Protein AF-A0A9D1ZTI3-F1 (afdb_monomer_lite)

Organism: NCBI:txid2838506

pLDDT: mean 91.65, std 8.9, range [33.62, 98.31]

Radius of gyration: 22.18 Å; chains: 1; bounding box: 63×39×63 Å

Structure (mmCIF, N/CA/C/O backbone):
data_AF-A0A9D1ZTI3-F1
#
_entry.id   AF-A0A9D1ZTI3-F1
#
loop_
_atom_site.group_PDB
_atom_site.id
_atom_site.type_symbol
_atom_site.label_atom_id
_atom_site.label_alt_id
_atom_site.label_comp_id
_atom_site.label_asym_id
_atom_site.label_entity_id
_atom_site.label_seq_id
_atom_site.pdbx_PDB_ins_code
_atom_site.Cartn_x
_atom_site.Cartn_y
_atom_site.Cartn_z
_atom_site.occupancy
_atom_site.B_iso_or_equiv
_atom_site.auth_seq_id
_atom_site.auth_comp_id
_atom_site.auth_asym_id
_atom_site.auth_atom_id
_atom_site.pdbx_PDB_model_num
ATOM 1 N N . MET A 1 1 ? -21.042 5.497 -4.419 1.00 61.88 1 MET A N 1
ATOM 2 C CA . MET A 1 1 ? -20.225 4.642 -5.304 1.00 61.88 1 MET A CA 1
ATOM 3 C C . MET A 1 1 ? -19.077 4.002 -4.529 1.00 61.88 1 MET A C 1
ATOM 5 O O . MET A 1 1 ? -19.114 2.793 -4.377 1.00 61.88 1 MET A O 1
ATOM 9 N N . CYS A 1 2 ? -18.185 4.760 -3.880 1.00 86.44 2 CYS A N 1
ATOM 10 C CA . CYS A 1 2 ? -17.084 4.164 -3.094 1.00 86.44 2 CYS A CA 1
ATOM 11 C C . CYS A 1 2 ? -17.505 3.200 -1.957 1.00 86.44 2 CYS A C 1
ATOM 13 O O . CYS A 1 2 ? -16.825 2.208 -1.720 1.00 86.44 2 CYS A O 1
ATOM 15 N N . PHE A 1 3 ? -18.629 3.437 -1.265 1.00 91.62 3 PHE A N 1
ATOM 16 C CA . PHE A 1 3 ? -19.087 2.537 -0.190 1.00 91.62 3 PHE A CA 1
ATOM 17 C C . PHE A 1 3 ? -19.503 1.153 -0.704 1.00 91.62 3 PHE A C 1
ATOM 19 O O . PHE A 1 3 ? -19.129 0.143 -0.119 1.00 91.62 3 PHE A O 1
ATOM 26 N N . SER A 1 4 ? -20.232 1.103 -1.824 1.00 92.38 4 SER A N 1
ATOM 27 C CA . SER A 1 4 ? -20.633 -0.160 -2.451 1.00 92.38 4 SER A CA 1
ATOM 28 C C . SER A 1 4 ? -19.440 -0.910 -3.041 1.00 92.38 4 SER A C 1
ATOM 30 O O . SER A 1 4 ? -19.414 -2.134 -2.994 1.00 92.38 4 SER A O 1
ATOM 32 N N . GLU A 1 5 ? -18.443 -0.188 -3.563 1.00 94.56 5 GLU A N 1
ATOM 33 C CA . GLU A 1 5 ? -17.183 -0.784 -4.026 1.00 94.56 5 GLU A CA 1
ATOM 34 C C . GLU A 1 5 ? -16.407 -1.407 -2.863 1.00 94.56 5 GLU A C 1
ATOM 36 O O . GLU A 1 5 ? -15.926 -2.532 -2.984 1.00 94.56 5 GLU A O 1
ATOM 41 N N . LEU A 1 6 ? -16.346 -0.726 -1.713 1.00 96.56 6 LEU A N 1
ATOM 42 C CA . LEU A 1 6 ? -15.721 -1.271 -0.510 1.00 96.56 6 LEU A CA 1
ATOM 43 C C . LEU A 1 6 ? -16.437 -2.535 -0.015 1.00 96.56 6 LEU A C 1
ATOM 45 O O . LEU A 1 6 ? -15.777 -3.540 0.236 1.00 96.56 6 LEU A O 1
ATOM 49 N N . ASP A 1 7 ? -17.768 -2.521 0.082 1.00 96.00 7 ASP A N 1
ATOM 50 C CA . ASP A 1 7 ? -18.544 -3.697 0.501 1.00 96.00 7 ASP A CA 1
ATOM 51 C C . ASP A 1 7 ? -18.367 -4.882 -0.468 1.00 96.00 7 ASP A C 1
ATOM 53 O O . ASP A 1 7 ? -18.228 -6.034 -0.038 1.00 96.00 7 ASP A O 1
ATOM 57 N N . ALA A 1 8 ? -18.315 -4.609 -1.776 1.00 95.19 8 ALA A N 1
ATOM 58 C CA . ALA A 1 8 ? -18.049 -5.618 -2.796 1.00 95.19 8 ALA A CA 1
ATOM 59 C C . ALA A 1 8 ? -16.633 -6.199 -2.667 1.00 95.19 8 ALA A C 1
ATOM 61 O O . ALA A 1 8 ? -16.475 -7.419 -2.697 1.00 95.19 8 ALA A O 1
ATOM 62 N N . ALA A 1 9 ? -15.616 -5.357 -2.460 1.00 94.94 9 ALA A N 1
ATOM 63 C CA . ALA A 1 9 ? -14.232 -5.793 -2.281 1.00 94.94 9 ALA A CA 1
ATOM 64 C C . ALA A 1 9 ? -14.039 -6.618 -0.998 1.00 94.94 9 ALA A C 1
ATOM 66 O O . ALA A 1 9 ? -13.378 -7.655 -1.027 1.00 94.94 9 ALA A O 1
ATOM 67 N N . ILE A 1 10 ? -14.660 -6.204 0.114 1.00 95.94 10 ILE A N 1
ATOM 68 C CA . ILE A 1 10 ? -14.678 -6.960 1.377 1.00 95.94 10 ILE A CA 1
ATOM 69 C C . ILE A 1 10 ? -15.283 -8.350 1.153 1.00 95.94 10 ILE A C 1
ATOM 71 O O . ILE A 1 10 ? -14.693 -9.354 1.560 1.00 95.94 10 ILE A O 1
ATOM 75 N N . SER A 1 11 ? -16.428 -8.409 0.468 1.00 95.19 11 SER A N 1
ATOM 76 C CA . SER A 1 11 ? -17.129 -9.663 0.179 1.00 95.19 11 SER A CA 1
ATOM 77 C C . SER A 1 11 ? -16.319 -10.571 -0.751 1.00 95.19 11 SER A C 1
ATOM 79 O O . SER A 1 11 ? -16.177 -11.760 -0.475 1.00 95.19 11 SER A O 1
ATOM 81 N N . ALA A 1 12 ? -15.736 -10.016 -1.819 1.00 93.44 12 ALA A N 1
ATOM 82 C CA . ALA A 1 12 ? -14.904 -10.750 -2.774 1.00 93.44 12 ALA A CA 1
ATOM 83 C C . ALA A 1 12 ? -13.627 -11.312 -2.130 1.00 93.44 12 ALA A C 1
ATOM 85 O O . ALA A 1 12 ? -13.192 -12.409 -2.472 1.00 93.44 12 ALA A O 1
ATOM 86 N N . ALA A 1 13 ? -13.057 -10.596 -1.157 1.00 91.94 13 ALA A N 1
ATOM 87 C CA . ALA A 1 13 ? -11.919 -11.055 -0.368 1.00 91.94 13 ALA A CA 1
ATOM 88 C C . ALA A 1 13 ? -12.303 -12.039 0.760 1.00 91.94 13 ALA A C 1
ATOM 90 O O . ALA A 1 13 ? -11.428 -12.473 1.513 1.00 91.94 13 ALA A O 1
ATOM 91 N N . GLY A 1 14 ? -13.591 -12.382 0.910 1.00 94.12 14 GLY A N 1
ATOM 92 C CA . GLY A 1 14 ? -14.084 -13.299 1.942 1.00 94.12 14 GLY A CA 1
ATOM 93 C C . GLY A 1 14 ? -13.921 -12.767 3.369 1.00 94.12 14 GLY A C 1
ATOM 94 O O . GLY A 1 14 ? -13.805 -13.549 4.314 1.00 94.12 14 GLY A O 1
ATOM 95 N N . LEU A 1 15 ? -13.861 -11.444 3.544 1.00 94.31 15 LEU A N 1
ATOM 96 C CA . LEU A 1 15 ? -13.635 -10.823 4.845 1.00 94.31 15 LEU A CA 1
ATOM 97 C C . LEU A 1 15 ? -14.971 -10.676 5.595 1.00 94.31 15 LEU A C 1
ATOM 99 O O . LEU A 1 15 ? -15.935 -10.166 5.029 1.00 94.31 15 LEU A O 1
ATOM 103 N N . PRO A 1 16 ? -15.051 -11.044 6.889 1.00 93.19 16 PRO A N 1
ATOM 104 C CA . PRO A 1 16 ? -16.278 -10.896 7.682 1.00 93.19 16 PRO A CA 1
ATOM 105 C C . PRO A 1 16 ? -16.559 -9.442 8.104 1.00 93.19 16 PRO A C 1
ATOM 107 O O . PRO A 1 16 ? -17.549 -9.175 8.788 1.00 93.19 16 PRO A O 1
ATOM 110 N N . THR A 1 17 ? -15.661 -8.522 7.746 1.00 97.06 17 THR A N 1
ATOM 111 C CA . THR A 1 17 ? -15.626 -7.136 8.203 1.00 97.06 17 THR A CA 1
ATOM 112 C C . THR A 1 17 ? -16.868 -6.365 7.782 1.00 97.06 17 THR A C 1
ATOM 114 O O . THR A 1 17 ? -17.240 -6.348 6.615 1.00 97.06 17 THR A O 1
ATOM 117 N N . ARG A 1 18 ? -17.486 -5.655 8.726 1.00 96.62 18 ARG A N 1
ATOM 118 C CA . ARG A 1 18 ? -18.613 -4.756 8.456 1.00 96.62 18 ARG A CA 1
ATOM 119 C C . ARG A 1 18 ? -18.206 -3.325 8.751 1.00 96.62 18 ARG A C 1
ATOM 121 O O . ARG A 1 18 ? -17.961 -2.975 9.906 1.00 96.62 18 ARG A O 1
ATOM 128 N N . VAL A 1 19 ? -18.170 -2.491 7.718 1.00 97.38 19 VAL A N 1
ATOM 129 C CA . VAL A 1 19 ? -17.877 -1.064 7.868 1.00 97.38 19 VAL A CA 1
ATOM 130 C C . VAL A 1 19 ? -19.171 -0.310 8.175 1.00 97.38 19 VAL A C 1
ATOM 132 O O . VAL A 1 19 ? -20.232 -0.578 7.603 1.00 97.38 19 VAL A O 1
ATOM 135 N N . ARG A 1 20 ? -19.112 0.601 9.145 1.00 96.81 20 ARG A N 1
ATOM 136 C CA . ARG A 1 20 ? -20.219 1.461 9.567 1.00 96.81 20 ARG A CA 1
ATOM 137 C C . ARG A 1 20 ? -19.730 2.899 9.620 1.00 96.81 20 ARG A C 1
ATOM 139 O O . ARG A 1 20 ? -18.870 3.234 10.426 1.00 96.81 20 ARG A O 1
ATOM 146 N N . PHE A 1 21 ? -20.290 3.740 8.757 1.00 95.75 21 PHE A N 1
ATOM 147 C CA . PHE A 1 21 ? -20.014 5.173 8.742 1.00 95.75 21 PHE A CA 1
ATOM 148 C C . PHE A 1 21 ? -20.966 5.885 9.703 1.00 95.75 21 PHE A C 1
ATOM 150 O O . PHE A 1 21 ? -22.048 6.323 9.317 1.00 95.75 21 PHE A O 1
ATOM 157 N N . CYS A 1 22 ? -20.584 5.943 10.974 1.00 95.44 22 CYS A N 1
ATOM 158 C CA . CYS A 1 22 ? -21.366 6.536 12.057 1.00 95.44 22 CYS A CA 1
ATOM 159 C C . CYS A 1 22 ? -20.440 7.135 13.123 1.00 95.44 22 CYS A C 1
ATOM 161 O O . CYS A 1 22 ? -19.220 7.023 13.014 1.00 95.44 22 CYS A O 1
ATOM 163 N N . ALA A 1 23 ? -21.020 7.766 14.147 1.00 94.94 23 ALA A N 1
ATOM 164 C CA . ALA A 1 23 ? -20.258 8.285 15.279 1.00 94.94 23 ALA A CA 1
ATOM 165 C C . ALA A 1 23 ? -19.457 7.165 15.962 1.00 94.94 23 ALA A C 1
ATOM 167 O O . ALA A 1 23 ? -19.944 6.037 16.097 1.00 94.94 23 ALA A O 1
ATOM 168 N N . ALA A 1 24 ? -18.244 7.480 16.413 1.00 93.06 24 ALA A N 1
ATOM 169 C CA . ALA A 1 24 ? -17.364 6.516 17.071 1.00 93.06 24 ALA A CA 1
ATOM 170 C C . ALA A 1 24 ? -18.025 5.854 18.298 1.00 93.06 24 ALA A C 1
ATOM 172 O O . ALA A 1 24 ? -17.872 4.653 18.524 1.00 93.06 24 ALA A O 1
ATOM 173 N N . GLU A 1 25 ? -18.825 6.610 19.053 1.00 91.00 25 GLU A N 1
ATOM 174 C CA . GLU A 1 25 ? -19.556 6.146 20.235 1.00 91.00 25 GLU A CA 1
ATOM 175 C C . GLU A 1 25 ? -20.588 5.040 19.922 1.00 91.00 25 GLU A C 1
ATOM 177 O O . GLU A 1 25 ? -20.958 4.266 20.807 1.00 91.00 25 GLU A O 1
ATOM 182 N N . SER A 1 26 ? -21.004 4.881 18.659 1.00 93.81 26 SER A N 1
ATOM 183 C CA . SER A 1 26 ? -21.866 3.771 18.226 1.00 93.81 26 SER A CA 1
ATOM 184 C C . SER A 1 26 ? -21.171 2.402 18.272 1.00 93.81 26 SER A C 1
ATOM 186 O O . SER A 1 26 ? -21.847 1.379 18.151 1.00 93.81 26 SER A O 1
ATOM 188 N N . ALA A 1 27 ? -19.851 2.346 18.495 1.00 93.38 27 ALA A N 1
ATOM 189 C CA . ALA A 1 27 ? -19.111 1.095 18.665 1.00 93.38 27 ALA A CA 1
ATOM 190 C C . ALA A 1 27 ? -19.710 0.198 19.761 1.00 93.38 27 ALA A C 1
ATOM 192 O O . ALA A 1 27 ? -19.790 -1.016 19.579 1.00 93.38 27 ALA A O 1
ATOM 193 N N . ALA A 1 28 ? -20.197 0.781 20.862 1.00 91.75 28 ALA A N 1
ATOM 194 C CA . ALA A 1 28 ? -20.831 0.023 21.937 1.00 91.75 28 ALA A CA 1
ATOM 195 C C . ALA A 1 28 ? -22.112 -0.690 21.476 1.00 91.75 28 ALA A C 1
ATOM 197 O O . ALA A 1 28 ? -22.276 -1.878 21.738 1.00 91.75 28 ALA A O 1
ATOM 198 N N . GLN A 1 29 ? -22.985 0.002 20.738 1.00 92.81 29 GLN A N 1
ATOM 199 C CA . GLN A 1 29 ? -24.230 -0.573 20.211 1.00 92.81 29 GLN A CA 1
ATOM 200 C C . GLN A 1 29 ? -23.951 -1.676 19.182 1.00 92.81 29 GLN A C 1
ATOM 202 O O . GLN A 1 29 ? -24.589 -2.728 19.199 1.00 92.81 29 GLN A O 1
ATOM 207 N N . ILE A 1 30 ? -22.960 -1.462 18.311 1.00 93.69 30 ILE A N 1
ATOM 208 C CA . ILE A 1 30 ? -22.528 -2.456 17.320 1.00 93.69 30 ILE A CA 1
ATOM 209 C C . ILE A 1 30 ? -21.994 -3.712 18.019 1.00 93.69 30 ILE A C 1
ATOM 211 O O . ILE A 1 30 ? -22.342 -4.827 17.630 1.00 93.69 30 ILE A O 1
ATOM 215 N N . LEU A 1 31 ? -21.196 -3.543 19.076 1.00 93.06 31 LEU A N 1
ATOM 216 C CA . LEU A 1 31 ? -20.680 -4.661 19.860 1.00 93.06 31 LEU A CA 1
ATOM 217 C C . LEU A 1 31 ? -21.767 -5.377 20.660 1.00 93.06 31 LEU A C 1
ATOM 219 O O . LEU A 1 31 ? -21.740 -6.600 20.703 1.00 93.06 31 LEU A O 1
ATOM 223 N N . GLN A 1 32 ? -22.743 -4.672 21.239 1.00 91.50 32 GLN A N 1
ATOM 224 C CA . GLN A 1 32 ? -23.869 -5.290 21.963 1.00 91.50 32 GLN A CA 1
ATOM 225 C C . GLN A 1 32 ? -24.669 -6.258 21.090 1.00 91.50 32 GLN A C 1
ATOM 227 O O . GLN A 1 32 ? -25.119 -7.293 21.574 1.00 91.50 32 GLN A O 1
ATOM 232 N N . ALA A 1 33 ? -24.793 -5.973 19.793 1.00 90.06 33 ALA A N 1
ATOM 233 C CA . ALA A 1 33 ? -25.459 -6.874 18.857 1.00 90.06 33 ALA A CA 1
ATOM 234 C C . ALA A 1 33 ? -24.679 -8.181 18.594 1.00 90.06 33 ALA A C 1
ATOM 236 O O . ALA A 1 33 ? -25.260 -9.146 18.102 1.00 90.06 33 ALA A O 1
ATOM 237 N N . ALA A 1 34 ? -23.376 -8.219 18.890 1.00 89.25 34 ALA A N 1
ATOM 238 C CA . ALA A 1 34 ? -22.489 -9.351 18.603 1.00 89.25 34 ALA A CA 1
ATOM 239 C C . ALA A 1 34 ? -21.966 -10.066 19.862 1.00 89.25 34 ALA A C 1
ATOM 241 O O . ALA A 1 34 ? -21.661 -11.260 19.823 1.00 89.25 34 ALA A O 1
ATOM 242 N N . VAL A 1 35 ? -21.855 -9.341 20.976 1.00 88.56 35 VAL A N 1
ATOM 243 C CA . VAL A 1 35 ? -21.264 -9.784 22.240 1.00 88.56 35 VAL A CA 1
ATOM 244 C C . VAL A 1 35 ? -22.345 -9.750 23.325 1.00 88.56 35 VAL A C 1
ATOM 246 O O . VAL A 1 35 ? -22.612 -8.686 23.880 1.00 88.56 35 VAL A O 1
ATOM 249 N N . PRO A 1 36 ? -22.966 -10.894 23.663 1.00 76.94 36 PRO A N 1
ATOM 250 C CA . PRO A 1 36 ? -24.060 -10.927 24.633 1.00 76.94 36 PRO A CA 1
ATOM 251 C C . PRO A 1 36 ? -23.599 -10.694 26.083 1.00 76.94 36 PRO A C 1
ATOM 253 O O . PRO A 1 36 ? -24.365 -10.181 26.892 1.00 76.94 36 PRO A O 1
ATOM 256 N N . TYR A 1 37 ? -22.364 -11.071 26.431 1.00 81.00 37 TYR A N 1
ATOM 257 C CA . TYR A 1 37 ? -21.757 -10.851 27.749 1.00 81.00 37 TYR A CA 1
ATOM 258 C C . TYR A 1 37 ? -20.223 -10.930 27.673 1.00 81.00 37 TYR A C 1
ATOM 260 O O . TYR A 1 37 ? -19.670 -11.545 26.761 1.00 81.00 37 TYR A O 1
ATOM 268 N N . GLY A 1 38 ? -19.533 -10.356 28.663 1.00 86.00 38 GLY A N 1
ATOM 269 C CA . GLY A 1 38 ? -18.076 -10.445 28.824 1.00 86.00 38 GLY A CA 1
ATOM 270 C C . GLY A 1 38 ? -17.381 -9.088 28.881 1.00 86.00 38 GLY A C 1
ATOM 271 O O . GLY A 1 38 ? -18.024 -8.046 28.750 1.00 86.00 38 GLY A O 1
ATOM 272 N N . LYS A 1 39 ? -16.060 -9.107 29.096 1.00 94.12 39 LYS A N 1
ATOM 273 C CA . LYS A 1 39 ? -15.258 -7.883 29.136 1.00 94.12 39 LYS A CA 1
ATOM 274 C C . LYS A 1 39 ? -14.844 -7.419 27.747 1.00 94.12 39 LYS A C 1
ATOM 276 O O . LYS A 1 39 ? -14.657 -8.230 26.838 1.00 94.12 39 LYS A O 1
ATOM 281 N N . VAL A 1 40 ? -14.640 -6.115 27.603 1.00 95.38 40 VAL A N 1
ATOM 282 C CA . VAL A 1 40 ? -14.023 -5.513 26.414 1.00 95.38 40 VAL A CA 1
ATOM 283 C C . VAL A 1 40 ? -12.665 -4.936 26.784 1.00 95.38 40 VAL A C 1
ATOM 285 O O . VAL A 1 40 ? -12.527 -4.291 27.821 1.00 95.38 40 VAL A O 1
ATOM 288 N N . VAL A 1 41 ? -11.663 -5.131 25.930 1.00 96.38 41 VAL A N 1
ATOM 289 C CA . VAL A 1 41 ? -10.428 -4.343 25.998 1.00 96.38 41 VAL A CA 1
ATOM 290 C C . VAL A 1 41 ? -10.516 -3.172 25.024 1.00 96.38 41 VAL A C 1
ATOM 292 O O . VAL A 1 41 ? -10.835 -3.358 23.854 1.00 96.38 41 VAL A O 1
ATOM 295 N N . LEU A 1 42 ? -10.248 -1.963 25.507 1.00 96.94 42 LEU A N 1
ATOM 296 C CA . LEU A 1 42 ? -10.112 -0.752 24.702 1.00 96.94 42 LEU A CA 1
ATOM 297 C C . LEU A 1 42 ? -8.622 -0.433 24.569 1.00 96.94 42 LEU A C 1
ATOM 299 O O . LEU A 1 42 ? -7.974 -0.109 25.561 1.00 96.94 42 LEU A O 1
ATOM 303 N N . ILE A 1 43 ? -8.090 -0.547 23.357 1.00 96.31 43 ILE A N 1
ATOM 304 C CA . ILE A 1 43 ? -6.670 -0.399 23.047 1.00 96.31 43 ILE A CA 1
ATOM 305 C C . ILE A 1 43 ? -6.474 0.890 22.253 1.00 96.31 43 ILE A C 1
ATOM 307 O O . ILE A 1 43 ? -7.014 1.037 21.157 1.00 96.31 43 ILE A O 1
ATOM 311 N N . SER A 1 44 ? -5.682 1.812 22.787 1.00 94.75 44 SER A N 1
ATOM 312 C CA . SER A 1 44 ? -5.284 3.057 22.122 1.00 94.75 44 SER A CA 1
ATOM 313 C C . SER A 1 44 ? -3.763 3.199 22.096 1.00 94.75 44 SER A C 1
ATOM 315 O O . SER A 1 44 ? -3.051 2.423 22.730 1.00 94.75 44 SER A O 1
ATOM 317 N N . GLU A 1 45 ? -3.252 4.204 21.392 1.00 90.75 45 GLU A N 1
ATOM 318 C CA . GLU A 1 45 ? -1.825 4.554 21.380 1.00 90.75 45 GLU A CA 1
ATOM 319 C C . GLU A 1 45 ? -1.545 5.854 22.149 1.00 90.75 45 GLU A C 1
ATOM 321 O O . GLU A 1 45 ? -2.427 6.709 22.287 1.00 90.75 45 GLU A O 1
ATOM 326 N N . GLU A 1 46 ? -0.324 6.016 22.658 1.00 84.44 46 GLU A N 1
ATOM 327 C CA . GLU A 1 46 ? 0.133 7.286 23.230 1.00 84.44 46 GLU A CA 1
ATOM 328 C C . GLU A 1 46 ? -0.087 8.451 22.253 1.00 84.44 46 GLU A C 1
ATOM 330 O O . GLU A 1 46 ? 0.265 8.377 21.076 1.00 84.44 46 GLU A O 1
ATOM 335 N N . GLY A 1 47 ? -0.666 9.547 22.749 1.00 80.56 47 GLY A N 1
ATOM 336 C CA . GLY A 1 47 ? -1.012 10.710 21.926 1.00 80.56 47 GLY A CA 1
ATOM 337 C C . GLY A 1 47 ? -2.348 10.602 21.178 1.00 80.56 47 GLY A C 1
ATOM 338 O O . GLY A 1 47 ? -2.703 11.537 20.464 1.00 80.56 47 GLY A O 1
ATOM 339 N N . SER A 1 48 ? -3.110 9.514 21.359 1.00 81.12 48 SER A N 1
ATOM 340 C CA . SER A 1 48 ? -4.500 9.424 20.878 1.00 81.12 48 SER A CA 1
ATOM 341 C C . SER A 1 48 ? -5.400 10.498 21.505 1.00 81.12 48 SER A C 1
ATOM 343 O O . SER A 1 48 ? -5.129 10.982 22.606 1.00 81.12 48 SER A O 1
ATOM 345 N N . ASP A 1 49 ? -6.521 10.815 20.843 1.00 83.94 49 ASP A N 1
ATOM 346 C CA . ASP A 1 49 ? -7.566 11.715 21.359 1.00 83.94 49 ASP A CA 1
ATOM 347 C C . ASP A 1 49 ? -8.135 11.178 22.689 1.00 83.94 49 ASP A C 1
ATOM 349 O O . ASP A 1 49 ? -9.044 10.343 22.720 1.00 83.94 49 ASP A O 1
ATOM 353 N N . PHE A 1 50 ? -7.584 11.661 23.807 1.00 86.25 50 PHE A N 1
ATOM 354 C CA . PHE A 1 50 ? -7.961 11.239 25.157 1.00 86.25 50 PHE A CA 1
ATOM 355 C C . PHE A 1 50 ? -9.450 11.463 25.442 1.00 86.25 50 PHE A C 1
ATOM 357 O O . PHE A 1 50 ? -10.080 10.660 26.137 1.00 86.25 50 PHE A O 1
ATOM 364 N N . ALA A 1 51 ? -10.038 12.527 24.885 1.00 90.25 51 ALA A N 1
ATOM 365 C CA . ALA A 1 51 ? -11.451 12.823 25.068 1.00 90.25 51 ALA A CA 1
ATOM 366 C C . ALA A 1 51 ? -12.325 11.784 24.353 1.00 90.25 51 ALA A C 1
ATOM 368 O O . ALA A 1 51 ? -13.322 11.331 24.916 1.00 90.25 51 ALA A O 1
ATOM 369 N N . LEU A 1 52 ? -11.944 11.368 23.142 1.00 91.19 52 LEU A N 1
ATOM 370 C CA . LEU A 1 52 ? -12.615 10.276 22.437 1.00 91.19 52 LEU A CA 1
ATOM 371 C C . LEU A 1 52 ? -12.460 8.941 23.169 1.00 91.19 52 LEU A C 1
ATOM 373 O O . LEU A 1 52 ? -13.459 8.264 23.393 1.00 91.19 52 LEU A O 1
ATOM 377 N N . VAL A 1 53 ? -11.243 8.571 23.573 1.00 93.19 53 VAL A N 1
ATOM 378 C CA . VAL A 1 53 ? -10.995 7.310 24.295 1.00 93.19 53 VAL A CA 1
ATOM 379 C C . VAL A 1 53 ? -11.807 7.260 25.594 1.00 93.19 53 VAL A C 1
ATOM 381 O O . VAL A 1 53 ? -12.400 6.230 25.910 1.00 93.19 53 VAL A O 1
ATOM 384 N N . SER A 1 54 ? -11.916 8.383 26.308 1.00 93.06 54 SER A N 1
ATOM 385 C CA . SER A 1 54 ? -12.740 8.493 27.518 1.00 93.06 54 SER A CA 1
ATOM 386 C C . SER A 1 54 ? -14.235 8.317 27.228 1.00 93.06 54 SER A C 1
ATOM 388 O O . SER A 1 54 ? -14.904 7.562 27.932 1.00 93.06 54 SER A O 1
ATOM 390 N N . ARG A 1 55 ? -14.761 8.946 26.166 1.00 94.31 55 ARG A N 1
ATOM 391 C CA . ARG A 1 55 ? -16.162 8.759 25.740 1.00 94.31 55 ARG A CA 1
ATOM 392 C C . ARG A 1 55 ? -16.447 7.322 25.308 1.00 94.31 55 ARG A C 1
ATOM 394 O O . ARG A 1 55 ? -17.466 6.761 25.701 1.00 94.31 55 ARG A O 1
ATOM 401 N N . LEU A 1 56 ? -15.534 6.705 24.558 1.00 94.94 56 LEU A N 1
ATOM 402 C CA . LEU A 1 56 ? -15.636 5.300 24.164 1.00 94.94 56 LEU A CA 1
ATOM 403 C C . LEU A 1 56 ? -15.650 4.386 25.389 1.00 94.94 56 LEU A C 1
ATOM 405 O O . LEU A 1 56 ? -16.504 3.508 25.483 1.00 94.94 56 LEU A O 1
ATOM 409 N N . ARG A 1 57 ? -14.764 4.621 26.361 1.00 95.12 57 ARG A N 1
ATOM 410 C CA . ARG A 1 57 ? -14.745 3.866 27.617 1.00 95.12 57 ARG A CA 1
ATOM 411 C C . ARG A 1 57 ? -16.079 3.960 28.358 1.00 95.12 57 ARG A C 1
ATOM 413 O O . ARG A 1 57 ? -16.586 2.929 28.786 1.00 95.12 57 ARG A O 1
ATOM 420 N N . GLU A 1 58 ? -16.659 5.154 28.473 1.00 94.94 58 GLU A N 1
ATOM 421 C CA . GLU A 1 58 ? -17.973 5.333 29.105 1.00 94.94 58 GLU A CA 1
ATOM 422 C C . GLU A 1 58 ? -19.081 4.618 28.317 1.00 94.94 58 GLU A C 1
ATOM 424 O O . GLU A 1 58 ? -19.890 3.900 28.900 1.00 94.94 58 GLU A O 1
ATOM 429 N N . SER A 1 59 ? -19.078 4.720 26.983 1.00 93.88 59 SER A N 1
ATOM 430 C CA . SER A 1 59 ? -20.055 4.015 26.136 1.00 93.88 59 SER A CA 1
ATOM 431 C C . SER A 1 59 ? -19.981 2.489 26.287 1.00 93.88 59 SER A C 1
ATOM 433 O O . SER A 1 59 ? -20.986 1.794 26.157 1.00 93.88 59 SER A O 1
ATOM 435 N N . LEU A 1 60 ? -18.797 1.963 26.612 1.00 94.19 60 LEU A N 1
ATOM 436 C CA . LEU A 1 60 ? -18.527 0.539 26.791 1.00 94.19 60 LEU A CA 1
ATOM 437 C C . LEU A 1 60 ? -18.696 0.066 28.241 1.00 94.19 60 LEU A C 1
ATOM 439 O O . LEU A 1 60 ? -18.398 -1.094 28.517 1.00 94.19 60 LEU A O 1
ATOM 443 N N . ARG A 1 61 ? -19.163 0.910 29.175 1.00 93.88 61 ARG A N 1
ATOM 444 C CA . ARG A 1 61 ? -19.200 0.606 30.622 1.00 93.88 61 ARG A CA 1
ATOM 445 C C . ARG A 1 61 ? -19.900 -0.707 30.981 1.00 93.88 61 ARG A C 1
ATOM 447 O O . ARG A 1 61 ? -19.444 -1.405 31.884 1.00 93.88 61 ARG A O 1
ATOM 454 N N . GLU A 1 62 ? -20.952 -1.072 30.246 1.00 91.44 62 GLU A N 1
ATOM 455 C CA . GLU A 1 62 ? -21.714 -2.313 30.455 1.00 91.44 62 GLU A CA 1
ATOM 456 C C . GLU A 1 62 ? -20.840 -3.562 30.232 1.00 91.44 62 GLU A C 1
ATOM 458 O O . GLU A 1 62 ? -21.042 -4.598 30.860 1.00 91.44 62 GLU A O 1
ATOM 463 N N . PHE A 1 63 ? -19.790 -3.435 29.413 1.00 93.00 63 PHE A N 1
ATOM 464 C CA . PHE A 1 63 ? -18.772 -4.458 29.181 1.00 93.00 63 PHE A CA 1
ATOM 465 C C . PHE A 1 63 ? -17.582 -4.377 30.145 1.00 93.00 63 PHE A C 1
ATOM 467 O O . PHE A 1 63 ? -16.577 -5.042 29.913 1.00 93.00 63 PHE A O 1
ATOM 474 N N . ARG A 1 64 ? -17.630 -3.553 31.202 1.00 93.00 64 ARG A N 1
ATOM 475 C CA . ARG A 1 64 ? -16.542 -3.393 32.194 1.00 93.00 64 ARG A CA 1
ATOM 476 C C . ARG A 1 64 ? -15.162 -3.238 31.522 1.00 93.00 64 ARG A C 1
ATOM 478 O O . ARG A 1 64 ? -14.304 -4.115 31.669 1.00 93.00 64 ARG A O 1
ATOM 485 N N . PRO A 1 65 ? -14.959 -2.163 30.741 1.00 93.75 65 PRO A N 1
ATOM 486 C CA . PRO A 1 65 ? -13.861 -2.087 29.797 1.00 93.75 65 PRO A CA 1
ATOM 487 C C . PRO A 1 65 ? -12.511 -1.981 30.507 1.00 93.75 65 PRO A C 1
ATOM 489 O O . PRO A 1 65 ? -12.340 -1.186 31.435 1.00 93.75 65 PRO A O 1
ATOM 492 N N . VAL A 1 66 ? -11.535 -2.746 30.023 1.00 94.38 66 VAL A N 1
ATOM 493 C CA . VAL A 1 66 ? -10.126 -2.630 30.413 1.00 94.38 66 VAL A CA 1
ATOM 494 C C . VAL A 1 66 ? -9.426 -1.748 29.389 1.00 94.38 66 VAL A C 1
ATOM 496 O O . VAL A 1 66 ? -9.434 -2.059 28.202 1.00 94.38 66 VAL A O 1
ATOM 499 N N . SER A 1 67 ? -8.839 -0.635 29.822 1.00 93.88 67 SER A N 1
ATOM 500 C CA . SER A 1 67 ? -8.130 0.279 28.922 1.00 93.88 67 SER A CA 1
ATOM 501 C C . SER A 1 67 ? -6.640 -0.041 28.890 1.00 93.88 67 SER A C 1
ATOM 503 O O . SER A 1 67 ? -6.012 -0.149 29.940 1.00 93.88 67 SER A O 1
ATOM 505 N N . VAL A 1 68 ? -6.081 -0.150 27.688 1.00 94.75 68 VAL A N 1
ATOM 506 C CA . VAL A 1 68 ? -4.648 -0.320 27.442 1.00 94.75 68 VAL A CA 1
ATOM 507 C C . VAL A 1 68 ? -4.180 0.808 26.535 1.00 94.75 68 VAL A C 1
ATOM 509 O O . VAL A 1 68 ? -4.767 1.045 25.480 1.00 9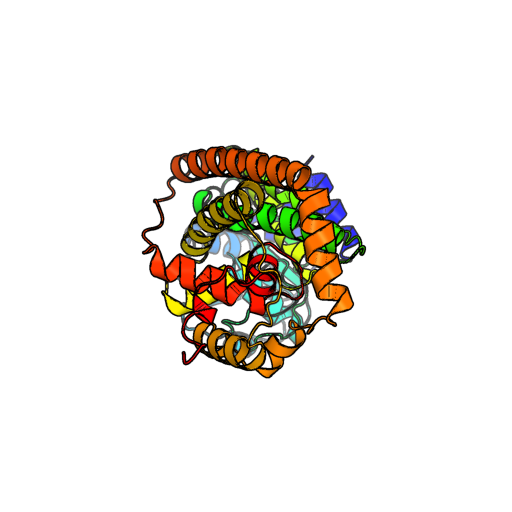4.75 68 VAL A O 1
ATOM 512 N N . VAL A 1 69 ? -3.113 1.491 26.940 1.00 93.44 69 VAL A N 1
ATOM 513 C CA . VAL A 1 69 ? -2.443 2.508 26.127 1.00 93.44 69 VAL A CA 1
ATOM 514 C C . VAL A 1 69 ? -1.093 1.944 25.717 1.00 93.44 69 VAL A C 1
ATOM 516 O O . VAL A 1 69 ? -0.291 1.603 26.578 1.00 93.44 69 VAL A O 1
ATOM 519 N N . LEU A 1 70 ? -0.872 1.809 24.413 1.00 91.00 70 LEU A N 1
ATOM 520 C CA . LEU A 1 70 ? 0.378 1.320 23.846 1.00 91.00 70 LEU A CA 1
ATOM 521 C C . LEU A 1 70 ? 1.338 2.487 23.618 1.00 91.00 70 LEU A C 1
ATOM 523 O O . LEU A 1 70 ? 1.028 3.412 22.859 1.00 91.00 70 LEU A O 1
ATOM 527 N N . GLY A 1 71 ? 2.519 2.409 24.219 1.00 86.12 71 GLY A N 1
ATOM 528 C CA . GLY A 1 71 ? 3.649 3.259 23.885 1.00 86.12 71 GLY A CA 1
ATOM 529 C C . GLY A 1 71 ? 4.224 2.945 22.507 1.00 86.12 71 GLY A C 1
ATOM 530 O O . GLY A 1 71 ? 4.000 1.876 21.924 1.00 86.12 71 GLY A O 1
ATOM 531 N N . LYS A 1 72 ? 5.011 3.882 21.964 1.00 79.12 72 LYS A N 1
ATOM 532 C CA . LYS A 1 72 ? 5.633 3.722 20.633 1.00 79.12 72 LYS A CA 1
ATOM 533 C C . LYS A 1 72 ? 6.531 2.483 20.537 1.00 79.12 72 LYS A C 1
ATOM 535 O O . LYS A 1 72 ? 6.579 1.850 19.485 1.00 79.12 72 LYS A O 1
ATOM 540 N N . ALA A 1 73 ? 7.224 2.149 21.626 1.00 81.06 73 ALA A N 1
ATOM 541 C CA . ALA A 1 73 ? 8.141 1.012 21.707 1.00 81.06 73 ALA A CA 1
ATOM 542 C C . ALA A 1 73 ? 7.473 -0.287 22.198 1.00 81.06 73 ALA A C 1
ATOM 544 O O . ALA A 1 73 ? 8.111 -1.339 22.187 1.00 81.06 73 ALA A O 1
ATOM 545 N N . ASP A 1 74 ? 6.203 -0.240 22.612 1.00 83.00 74 ASP A N 1
ATOM 546 C CA . ASP A 1 74 ? 5.557 -1.382 23.255 1.00 83.00 74 ASP A CA 1
ATOM 547 C C . ASP A 1 74 ? 5.223 -2.482 22.251 1.00 83.00 74 ASP A C 1
ATOM 549 O O . ASP A 1 74 ? 4.527 -2.257 21.259 1.00 83.00 74 ASP A O 1
ATOM 553 N N . GLY A 1 75 ? 5.661 -3.706 22.539 1.00 82.06 75 GLY A N 1
ATOM 554 C CA . GLY A 1 75 ? 5.168 -4.898 21.856 1.00 82.06 75 GLY A CA 1
ATOM 555 C C . GLY A 1 75 ? 3.748 -5.271 22.300 1.00 82.06 75 GLY A C 1
ATOM 556 O O . GLY A 1 75 ? 3.264 -4.854 23.347 1.00 82.06 75 GLY A O 1
ATOM 557 N N . PHE A 1 76 ? 3.075 -6.129 21.534 1.00 87.31 76 PHE A N 1
ATOM 558 C CA . PHE A 1 76 ? 1.704 -6.560 21.836 1.00 87.31 76 PHE A CA 1
ATOM 559 C C . PHE A 1 76 ? 1.653 -7.760 22.787 1.00 87.31 76 PHE A C 1
ATOM 561 O O . PHE A 1 76 ? 0.576 -8.132 23.243 1.00 87.31 76 PHE A O 1
ATOM 568 N N . ALA A 1 77 ? 2.804 -8.346 23.136 1.00 81.94 77 ALA A N 1
ATOM 569 C CA . ALA A 1 77 ? 2.883 -9.477 24.060 1.00 81.94 77 ALA A CA 1
ATOM 570 C C . ALA A 1 77 ? 2.270 -9.161 25.439 1.00 81.94 77 ALA A C 1
ATOM 572 O O . ALA A 1 77 ? 1.655 -10.026 26.059 1.00 81.94 77 ALA A O 1
ATOM 573 N N . GLY A 1 78 ? 2.359 -7.905 25.890 1.00 83.19 78 GLY A N 1
ATOM 574 C CA . GLY A 1 78 ? 1.744 -7.457 27.143 1.00 83.19 78 GLY A CA 1
ATOM 575 C C . GLY A 1 78 ? 0.220 -7.621 27.176 1.00 83.19 78 GLY A C 1
ATOM 576 O O . GLY A 1 78 ? -0.350 -7.811 28.250 1.00 83.19 78 GLY A O 1
ATOM 577 N N . LEU A 1 79 ? -0.447 -7.651 26.014 1.00 86.56 79 LEU A N 1
ATOM 578 C CA . LEU A 1 79 ? -1.894 -7.871 25.923 1.00 86.56 79 LEU A CA 1
ATOM 579 C C . LEU A 1 79 ? -2.299 -9.272 26.408 1.00 86.56 79 LEU A C 1
ATOM 581 O O . LEU A 1 79 ? -3.445 -9.472 26.801 1.00 86.56 79 LEU A O 1
ATOM 585 N N . PHE A 1 80 ? -1.373 -10.236 26.459 1.00 82.75 80 PHE A N 1
ATOM 586 C CA . PHE A 1 80 ? -1.643 -11.573 27.002 1.00 82.75 80 PHE A CA 1
ATOM 587 C C . PHE A 1 80 ? -1.604 -11.642 28.528 1.00 82.75 80 PHE A C 1
ATOM 589 O O . PHE A 1 80 ? -1.900 -12.694 29.085 1.00 82.75 80 PHE A O 1
ATOM 596 N N . SER A 1 81 ? -1.285 -10.546 29.216 1.00 86.81 81 SER A N 1
ATOM 597 C CA . SER A 1 81 ? -1.470 -10.463 30.671 1.00 86.81 81 SER A CA 1
ATOM 598 C C . SER A 1 81 ? -2.916 -10.138 31.066 1.00 86.81 81 SER A C 1
ATOM 600 O O . SER A 1 81 ? -3.274 -10.217 32.239 1.00 86.81 81 SER A O 1
ATOM 602 N N . LEU A 1 82 ? -3.760 -9.770 30.094 1.00 89.06 82 LEU A N 1
ATOM 603 C CA . LEU A 1 82 ? -5.151 -9.416 30.342 1.00 89.06 82 LEU A CA 1
ATOM 604 C C . LEU A 1 82 ? -5.992 -10.641 30.732 1.00 89.06 82 LEU A C 1
ATOM 606 O O . LEU A 1 82 ? -5.668 -11.778 30.383 1.00 89.06 82 LEU A O 1
ATOM 610 N N . ALA A 1 83 ? -7.107 -10.394 31.423 1.00 82.56 83 ALA A N 1
ATOM 611 C CA . ALA A 1 83 ? -8.010 -11.435 31.913 1.00 82.56 83 ALA A CA 1
ATOM 612 C C . ALA A 1 83 ? -8.625 -12.291 30.785 1.00 82.56 83 ALA A C 1
ATOM 614 O O . ALA A 1 83 ? -8.840 -11.818 29.667 1.00 82.56 83 ALA A O 1
ATOM 615 N N . ASP A 1 84 ? -8.946 -13.548 31.100 1.00 82.94 84 ASP A N 1
ATOM 616 C CA . ASP A 1 84 ? -9.460 -14.530 30.131 1.00 82.94 84 ASP A CA 1
ATOM 617 C C . ASP A 1 84 ? -10.918 -14.284 29.704 1.00 82.94 84 ASP A C 1
ATOM 619 O O . ASP A 1 84 ? -11.380 -14.823 28.701 1.00 82.94 84 ASP A O 1
ATOM 623 N N . ASP A 1 85 ? -11.664 -13.452 30.436 1.00 89.25 85 ASP A N 1
ATOM 624 C CA . ASP A 1 85 ? -13.077 -13.156 30.172 1.00 89.25 85 ASP A CA 1
ATOM 625 C C . ASP A 1 85 ? -13.307 -12.013 29.166 1.00 89.25 85 ASP A C 1
ATOM 627 O O . ASP A 1 85 ? -14.441 -11.548 29.000 1.00 89.25 85 ASP A O 1
ATOM 631 N N . ILE A 1 86 ? -12.257 -11.571 28.466 1.00 93.31 86 ILE A N 1
ATOM 632 C CA . ILE A 1 86 ? -12.357 -10.583 27.386 1.00 93.31 86 ILE A CA 1
ATOM 633 C C . ILE A 1 86 ? -12.924 -11.247 26.128 1.00 93.31 86 ILE A C 1
ATOM 635 O O . ILE A 1 86 ? -12.357 -12.198 25.594 1.00 93.31 86 ILE A O 1
ATOM 639 N N . ARG A 1 87 ? -14.054 -10.729 25.637 1.00 93.44 87 ARG A N 1
ATOM 640 C CA . ARG A 1 87 ? -14.783 -11.258 24.468 1.00 93.44 87 ARG A CA 1
ATOM 641 C C . ARG A 1 87 ? -14.698 -10.368 23.234 1.00 93.44 87 ARG A C 1
ATOM 643 O O . ARG A 1 87 ? -15.017 -10.829 22.138 1.00 93.44 87 ARG A O 1
ATOM 650 N N . ALA A 1 88 ? -14.251 -9.125 23.394 1.00 95.69 88 ALA A N 1
ATOM 651 C CA . ALA A 1 88 ? -13.969 -8.249 22.270 1.00 95.69 88 ALA A CA 1
ATOM 652 C C . ALA A 1 88 ? -12.844 -7.248 22.556 1.00 95.69 88 ALA A C 1
ATOM 654 O O . ALA A 1 88 ? -12.589 -6.879 23.704 1.00 95.69 88 ALA A O 1
ATOM 655 N N . ALA A 1 89 ? -12.193 -6.803 21.486 1.00 96.50 89 ALA A N 1
ATOM 656 C CA . ALA A 1 89 ? -11.147 -5.794 21.496 1.00 96.50 89 ALA A CA 1
ATOM 657 C C . ALA A 1 89 ? -11.529 -4.620 20.586 1.00 96.50 89 ALA A C 1
ATOM 659 O O . ALA A 1 89 ? -11.801 -4.804 19.398 1.00 96.50 89 ALA A O 1
ATOM 660 N N . VAL A 1 90 ? -11.530 -3.413 21.146 1.00 97.44 90 VAL A N 1
ATOM 661 C CA . VAL A 1 90 ? -11.750 -2.156 20.428 1.00 97.44 90 VAL A CA 1
ATOM 662 C C . VAL A 1 90 ? -10.409 -1.472 20.243 1.00 97.44 90 VAL A C 1
ATOM 664 O O . VAL A 1 90 ? -9.791 -1.058 21.218 1.00 97.44 90 VAL A O 1
ATOM 667 N N . GLY A 1 91 ? -9.953 -1.364 19.002 1.00 96.75 91 GLY A N 1
ATOM 668 C CA . GLY A 1 91 ? -8.706 -0.700 18.651 1.00 96.75 91 GLY A CA 1
ATOM 669 C C . GLY A 1 91 ? -8.953 0.707 18.125 1.00 96.75 91 GLY A C 1
ATOM 670 O O . GLY A 1 91 ? -9.641 0.864 17.119 1.00 96.75 91 GLY A O 1
ATOM 671 N N . VAL A 1 92 ? -8.386 1.718 18.777 1.00 95.88 92 VAL A N 1
ATOM 672 C CA . VAL A 1 92 ? -8.472 3.124 18.364 1.00 95.88 92 VAL A CA 1
ATOM 673 C C . VAL A 1 92 ? -7.193 3.520 17.625 1.00 95.88 92 VAL A C 1
ATOM 675 O O . VAL A 1 92 ? -6.091 3.337 18.143 1.00 95.88 92 VAL A O 1
ATOM 678 N N . GLY A 1 93 ? -7.339 4.061 16.414 1.00 93.44 93 GLY A N 1
ATOM 679 C CA . GLY A 1 93 ? -6.216 4.364 15.523 1.00 93.44 93 GLY A CA 1
ATOM 680 C C . GLY A 1 93 ? -5.615 3.116 14.861 1.00 93.44 93 GLY A C 1
ATOM 681 O O . GLY A 1 93 ? -6.035 1.988 15.122 1.00 93.44 93 GLY A O 1
ATOM 682 N N . ALA A 1 94 ? -4.624 3.312 13.988 1.00 90.88 94 ALA A N 1
ATOM 683 C CA . ALA A 1 94 ? -4.043 2.232 13.182 1.00 90.88 94 ALA A CA 1
ATOM 684 C C . ALA A 1 94 ? -3.336 1.171 14.045 1.00 90.88 94 ALA A C 1
ATOM 686 O O . ALA A 1 94 ? -3.596 -0.027 13.914 1.00 90.88 94 ALA A O 1
ATOM 687 N N . ARG A 1 95 ? -2.486 1.603 14.990 1.00 91.12 95 ARG A N 1
ATOM 688 C CA . ARG A 1 95 ? -1.778 0.688 15.901 1.00 91.12 95 ARG A CA 1
ATOM 689 C C . ARG A 1 95 ? -2.741 -0.025 16.847 1.00 91.12 95 ARG A C 1
ATOM 691 O O . ARG A 1 95 ? -2.595 -1.225 17.064 1.00 91.12 95 ARG A O 1
ATOM 698 N N . GLY A 1 96 ? -3.740 0.686 17.374 1.00 94.44 96 GLY A N 1
ATOM 699 C CA . GLY A 1 96 ? -4.776 0.099 18.221 1.00 94.44 96 GLY A CA 1
ATOM 700 C C . GLY A 1 96 ? -5.600 -0.952 17.477 1.00 94.44 96 GLY A C 1
ATOM 701 O O . GLY A 1 96 ? -5.831 -2.034 18.014 1.00 94.44 96 GLY A O 1
ATOM 702 N N . ALA A 1 97 ? -5.998 -0.680 16.229 1.00 95.12 97 ALA A N 1
ATOM 703 C CA . ALA A 1 97 ? -6.704 -1.637 15.377 1.00 95.12 97 ALA A CA 1
ATOM 704 C C . ALA A 1 97 ? -5.866 -2.898 15.117 1.00 95.12 97 ALA A C 1
ATOM 706 O O . ALA A 1 97 ? -6.357 -4.013 15.312 1.00 95.12 97 ALA A O 1
ATOM 707 N N . LEU A 1 98 ? -4.586 -2.730 14.772 1.00 94.19 98 LEU A N 1
ATOM 708 C CA . LEU A 1 98 ? -3.656 -3.842 14.579 1.00 94.19 98 LEU A CA 1
ATOM 709 C C . LEU A 1 98 ? -3.506 -4.685 15.857 1.00 94.19 98 LEU A C 1
ATOM 711 O O . LEU A 1 98 ? -3.583 -5.912 15.808 1.00 94.19 98 LEU A O 1
ATOM 715 N N . ALA A 1 99 ? -3.344 -4.033 17.009 1.00 93.94 99 ALA A N 1
ATOM 716 C CA . ALA A 1 99 ? -3.218 -4.685 18.309 1.00 93.94 99 ALA A CA 1
ATOM 717 C C . ALA A 1 99 ? -4.492 -5.443 18.715 1.00 93.94 99 ALA A C 1
ATOM 719 O O . ALA A 1 99 ? -4.415 -6.579 19.184 1.00 93.94 99 ALA A O 1
ATOM 720 N N . ALA A 1 100 ? -5.668 -4.852 18.486 1.00 95.56 100 ALA A N 1
ATOM 721 C CA . ALA A 1 100 ? -6.954 -5.494 18.739 1.00 95.56 100 ALA A CA 1
ATOM 722 C C . ALA A 1 100 ? -7.128 -6.752 17.883 1.00 95.56 100 ALA A C 1
ATOM 724 O O . ALA A 1 100 ? -7.531 -7.796 18.394 1.00 95.56 100 ALA A O 1
ATOM 725 N N . ARG A 1 101 ? -6.774 -6.676 16.596 1.00 95.06 101 ARG A N 1
ATOM 726 C CA . ARG A 1 101 ? -6.802 -7.821 15.679 1.00 95.06 101 ARG A CA 1
ATOM 727 C C . ARG A 1 101 ? -5.821 -8.911 16.089 1.00 95.06 101 ARG A C 1
ATOM 729 O O . ARG A 1 101 ? -6.190 -10.083 16.118 1.00 95.06 101 ARG A O 1
ATOM 736 N N . PHE A 1 102 ? -4.597 -8.542 16.454 1.00 93.06 102 PHE A N 1
ATOM 737 C CA . PHE A 1 102 ? -3.599 -9.483 16.958 1.00 93.06 102 PHE A CA 1
ATOM 738 C C . PHE A 1 102 ? -4.089 -10.207 18.221 1.00 93.06 102 PHE A C 1
ATOM 740 O O . PHE A 1 102 ? -4.044 -11.435 18.287 1.00 93.06 102 PHE A O 1
ATOM 747 N N . PHE A 1 103 ? -4.656 -9.468 19.178 1.00 93.31 103 PHE A N 1
ATOM 748 C CA . PHE A 1 103 ? -5.225 -10.034 20.401 1.00 93.31 103 PHE A CA 1
ATOM 749 C C . PHE A 1 103 ? -6.323 -11.068 20.108 1.00 93.31 103 PHE A C 1
ATOM 751 O O . PHE A 1 103 ? -6.253 -12.195 20.603 1.00 93.31 103 PHE A O 1
ATOM 758 N N . VAL A 1 104 ? -7.306 -10.729 19.263 1.00 93.75 104 VAL A N 1
ATOM 759 C CA . VAL A 1 104 ? -8.409 -11.657 18.942 1.00 93.75 104 VAL A CA 1
ATOM 760 C C . VAL A 1 104 ? -7.986 -12.807 18.035 1.00 93.75 104 VAL A C 1
ATOM 762 O O . VAL A 1 104 ? -8.659 -13.832 18.007 1.00 93.75 104 VAL A O 1
ATOM 765 N N . THR A 1 105 ? -6.881 -12.672 17.299 1.00 92.69 105 THR A N 1
ATOM 766 C CA . THR A 1 105 ? -6.330 -13.781 16.507 1.00 92.69 105 THR A CA 1
ATOM 767 C C . THR A 1 105 ? -5.903 -14.925 17.420 1.00 92.69 105 THR A C 1
ATOM 769 O O . THR A 1 105 ? -6.141 -16.087 17.110 1.00 92.69 105 THR A O 1
ATOM 772 N N . LEU A 1 106 ? -5.314 -14.592 18.568 1.00 88.81 106 LEU A N 1
ATOM 773 C CA . LEU A 1 106 ? -4.775 -15.568 19.509 1.00 88.81 106 LEU A CA 1
ATOM 774 C C . LEU A 1 106 ? -5.789 -16.013 20.566 1.00 88.81 106 LEU A C 1
ATOM 776 O O . LEU A 1 106 ? -5.760 -17.165 20.988 1.00 88.81 106 LEU A O 1
ATOM 780 N N . ARG A 1 107 ? -6.690 -15.122 20.997 1.00 89.38 107 ARG A N 1
ATOM 781 C CA . ARG A 1 107 ? -7.672 -15.414 22.058 1.00 89.38 107 ARG A CA 1
ATOM 782 C C . ARG A 1 107 ? -9.102 -15.649 21.572 1.00 89.38 107 ARG A C 1
ATOM 784 O O . ARG A 1 107 ? -9.956 -16.051 22.360 1.00 89.38 107 ARG A O 1
ATOM 791 N N . GLY A 1 108 ? -9.378 -15.413 20.293 1.00 89.25 108 GLY A N 1
ATOM 792 C CA . GLY A 1 108 ? -10.735 -15.395 19.756 1.00 89.25 108 GLY A CA 1
ATOM 793 C C . GLY A 1 108 ? -11.520 -14.141 20.159 1.00 89.25 108 GLY A C 1
ATOM 794 O O . GLY A 1 108 ? -10.974 -13.172 20.687 1.00 89.25 108 GLY A O 1
ATOM 795 N N . GLY A 1 109 ? -12.826 -14.156 19.888 1.00 92.19 109 GLY A N 1
ATOM 796 C CA . GLY A 1 109 ? -13.719 -13.019 20.131 1.00 92.19 109 GLY A CA 1
ATOM 797 C C . GLY A 1 109 ? -13.833 -12.062 18.942 1.00 92.19 109 GLY A C 1
ATOM 798 O O . GLY A 1 109 ? -13.502 -12.418 17.805 1.00 92.19 109 GLY A O 1
ATOM 799 N N . TYR A 1 110 ? -14.340 -10.857 19.212 1.00 95.69 110 TYR A N 1
ATOM 800 C CA . TYR A 1 110 ? -14.625 -9.844 18.192 1.00 95.69 110 TYR A CA 1
ATOM 801 C C . TYR A 1 110 ? -13.625 -8.688 18.212 1.00 95.69 110 TYR A C 1
ATOM 803 O O . TYR A 1 110 ? -13.249 -8.198 19.272 1.00 95.69 110 TYR A O 1
ATOM 811 N N . SER A 1 111 ? -13.228 -8.203 17.041 1.00 96.44 111 SER A N 1
ATOM 812 C CA . SER A 1 111 ? -12.412 -7.003 16.881 1.00 96.44 111 SER A CA 1
ATOM 813 C C . SER A 1 111 ? -13.224 -5.879 16.246 1.00 96.44 111 SER A C 1
ATOM 815 O O . SER A 1 111 ? -13.881 -6.067 15.223 1.00 96.44 111 SER A O 1
ATOM 817 N N . CYS A 1 112 ? -13.160 -4.700 16.856 1.00 97.75 112 CYS A N 1
ATOM 818 C CA . CYS A 1 112 ? -13.749 -3.474 16.342 1.00 97.75 112 CYS A CA 1
ATOM 819 C C . CYS A 1 112 ? -12.652 -2.420 16.165 1.00 97.75 112 CYS A C 1
ATOM 821 O O . CYS A 1 112 ? -11.988 -2.055 17.133 1.00 97.75 112 CYS A O 1
ATOM 823 N N . ALA A 1 113 ? -12.466 -1.917 14.949 1.00 97.62 113 ALA A N 1
ATOM 824 C CA . ALA A 1 113 ? -11.527 -0.839 14.658 1.00 97.62 113 ALA A CA 1
ATOM 825 C C . ALA A 1 113 ? -12.242 0.521 14.630 1.00 97.62 113 ALA A C 1
ATOM 827 O O . ALA A 1 113 ? -13.296 0.664 14.009 1.00 97.62 113 ALA A O 1
ATOM 828 N N . VAL A 1 114 ? -11.650 1.523 15.278 1.00 97.19 114 VAL A N 1
ATOM 829 C CA . VAL A 1 114 ? -12.103 2.920 15.280 1.00 97.19 114 VAL A CA 1
ATOM 830 C C . VAL A 1 114 ? -10.966 3.788 14.725 1.00 97.19 114 VAL A C 1
ATOM 832 O O . VAL A 1 114 ? -10.081 4.202 15.483 1.00 97.19 114 VAL A O 1
ATOM 835 N N . PRO A 1 115 ? -10.910 4.018 13.401 1.00 95.50 115 PRO A N 1
ATOM 836 C CA . PRO A 1 115 ? -9.877 4.849 12.791 1.00 95.50 115 PRO A CA 1
ATOM 837 C C . PRO A 1 115 ? -9.942 6.309 13.276 1.00 95.50 115 PRO A C 1
ATOM 839 O O . PRO A 1 115 ? -11.018 6.875 13.456 1.00 95.50 115 PRO A O 1
ATOM 842 N N . LEU A 1 116 ? -8.769 6.927 13.463 1.00 93.50 116 LEU A N 1
ATOM 843 C CA . LEU A 1 116 ? -8.605 8.349 13.830 1.00 93.50 116 LEU A CA 1
ATOM 844 C C . LEU A 1 116 ? -8.211 9.243 12.643 1.00 93.50 116 LEU A C 1
ATOM 846 O O . LEU A 1 116 ? -8.068 10.453 12.775 1.00 93.50 116 LEU A O 1
ATOM 850 N N . SER A 1 117 ? -7.985 8.637 11.487 1.00 93.88 117 SER A N 1
ATOM 851 C CA . SER A 1 117 ? -7.626 9.281 10.227 1.00 93.88 117 SER A CA 1
ATOM 852 C C . SER A 1 117 ? -8.288 8.482 9.102 1.00 93.88 117 SER A C 1
ATOM 854 O O . SER A 1 117 ? -8.795 7.388 9.362 1.00 93.88 117 SER A O 1
ATOM 856 N N . PRO A 1 118 ? -8.277 8.942 7.844 1.00 95.81 118 PRO A N 1
ATOM 857 C CA . PRO A 1 118 ? -8.885 8.201 6.750 1.00 95.81 118 PRO A CA 1
ATOM 858 C C . PRO A 1 118 ? -7.978 7.044 6.287 1.00 95.81 118 PRO A C 1
ATOM 860 O O . PRO A 1 118 ? -8.040 6.619 5.143 1.00 95.81 118 PRO A O 1
ATOM 863 N N . CYS A 1 119 ? -7.089 6.549 7.151 1.00 94.50 119 CYS A N 1
ATOM 864 C CA . CYS A 1 119 ? -6.173 5.453 6.873 1.00 94.50 119 CYS A CA 1
ATOM 865 C C . CYS A 1 119 ? -6.804 4.132 7.321 1.00 94.50 119 CYS A C 1
ATOM 867 O O . CYS A 1 119 ? -7.276 4.009 8.452 1.00 94.50 119 CYS A O 1
ATOM 869 N N . ALA A 1 120 ? -6.758 3.127 6.451 1.00 95.06 120 ALA A N 1
ATOM 870 C CA . ALA A 1 120 ? -7.191 1.769 6.759 1.00 95.06 120 ALA A CA 1
ATOM 871 C C . ALA A 1 120 ? -6.043 0.859 7.247 1.00 95.06 120 ALA A C 1
ATOM 873 O O . ALA A 1 120 ? -6.216 -0.357 7.364 1.00 95.06 120 ALA A O 1
ATOM 874 N N . GLY A 1 121 ? -4.875 1.444 7.532 1.00 90.69 121 GLY A N 1
ATOM 875 C CA . GLY A 1 121 ? -3.726 0.744 8.095 1.00 90.69 121 GLY A CA 1
ATOM 876 C C . GLY A 1 121 ? -4.054 0.105 9.445 1.00 90.69 121 GLY A C 1
ATOM 877 O O . GLY A 1 121 ? -4.722 0.696 10.294 1.00 90.69 121 GLY A O 1
ATOM 878 N N . GLY A 1 122 ? -3.601 -1.126 9.631 1.00 90.31 122 GLY A N 1
ATOM 879 C CA . GLY A 1 122 ? -3.901 -1.982 10.769 1.00 90.31 122 GLY A CA 1
ATOM 880 C C . GLY A 1 122 ? -5.236 -2.722 10.674 1.00 90.31 122 GLY A C 1
ATOM 881 O O . GLY A 1 122 ? -5.494 -3.575 11.520 1.00 90.31 122 GLY A O 1
ATOM 882 N N . ILE A 1 123 ? -6.094 -2.452 9.682 1.00 95.44 123 ILE A N 1
ATOM 883 C CA . ILE A 1 123 ? -7.465 -2.995 9.617 1.00 95.44 123 ILE A CA 1
ATOM 884 C C . ILE A 1 123 ? -7.584 -4.184 8.657 1.00 95.44 123 ILE A C 1
ATOM 886 O O . ILE A 1 123 ? -8.240 -5.174 8.994 1.00 95.44 123 ILE A O 1
ATOM 890 N N . PHE A 1 124 ? -6.954 -4.102 7.483 1.00 94.19 124 PHE A N 1
ATOM 891 C CA . PHE A 1 124 ? -7.178 -5.042 6.376 1.00 94.19 124 PHE A CA 1
ATOM 892 C C . PHE A 1 124 ? -5.942 -5.842 5.956 1.00 94.19 124 PHE A C 1
ATOM 894 O O . PHE A 1 124 ? -6.051 -6.681 5.069 1.00 94.19 124 PHE A O 1
ATOM 901 N N . GLU A 1 125 ? -4.784 -5.668 6.585 1.00 91.31 125 GLU A N 1
ATOM 902 C CA . GLU A 1 125 ? -3.586 -6.464 6.290 1.00 91.31 125 GLU A CA 1
ATOM 903 C C . GLU A 1 125 ? -3.826 -7.951 6.589 1.00 91.31 125 GLU A C 1
ATOM 905 O O . GLU A 1 125 ? -4.483 -8.291 7.573 1.00 91.31 125 GLU A O 1
ATOM 910 N N . ALA A 1 126 ? -3.331 -8.865 5.752 1.00 90.44 126 ALA A N 1
ATOM 911 C CA . ALA A 1 126 ? -3.485 -10.308 5.985 1.00 90.44 126 ALA A CA 1
ATOM 912 C C . ALA A 1 126 ? -2.589 -10.827 7.114 1.00 90.44 126 ALA A C 1
ATOM 914 O O . 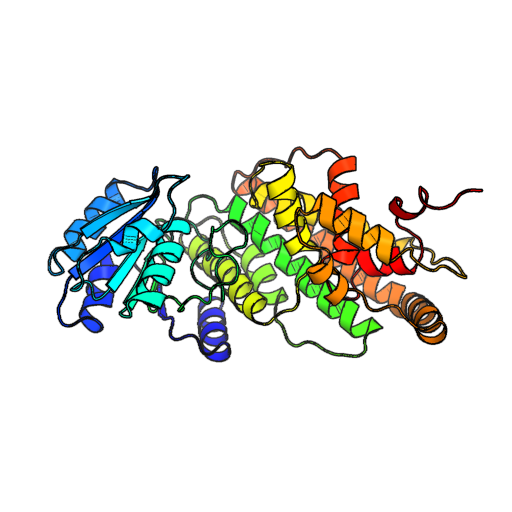ALA A 1 126 ? -2.973 -11.729 7.857 1.00 90.44 126 ALA A O 1
ATOM 915 N N . GLU A 1 127 ? -1.420 -10.216 7.254 1.00 90.81 127 GLU A N 1
ATOM 916 C CA . GLU A 1 127 ? -0.360 -10.637 8.155 1.00 90.81 127 GLU A CA 1
ATOM 917 C C . GLU A 1 127 ? 0.207 -9.431 8.899 1.00 90.81 127 GLU A C 1
ATOM 919 O O . GLU A 1 127 ? 0.012 -8.275 8.512 1.00 90.81 127 GLU A O 1
ATOM 924 N N . ALA A 1 128 ? 0.917 -9.707 9.985 1.00 87.44 128 ALA A N 1
ATOM 925 C CA . ALA A 1 128 ? 1.581 -8.693 10.770 1.00 87.44 128 ALA A CA 1
ATOM 926 C C . ALA A 1 128 ? 2.684 -7.979 9.961 1.00 87.44 128 ALA A C 1
ATOM 928 O O . ALA A 1 128 ? 3.525 -8.651 9.350 1.00 87.44 128 ALA A O 1
ATOM 929 N N . PRO A 1 129 ? 2.719 -6.633 9.984 1.00 82.69 129 PRO A N 1
ATOM 930 C CA . PRO A 1 129 ? 3.723 -5.838 9.284 1.00 82.69 129 PRO A CA 1
ATOM 931 C C . PRO A 1 129 ? 5.176 -6.176 9.656 1.00 82.69 129 PRO A C 1
ATOM 933 O O . PRO A 1 129 ? 5.471 -6.638 10.761 1.00 82.69 129 PRO A O 1
ATOM 936 N N . ALA A 1 130 ? 6.102 -5.902 8.732 1.00 73.81 130 ALA A N 1
ATOM 937 C CA . ALA A 1 130 ? 7.524 -6.239 8.855 1.00 73.81 130 ALA A CA 1
ATOM 938 C C . ALA A 1 130 ? 8.277 -5.493 9.974 1.00 73.81 130 ALA A C 1
ATOM 940 O O . ALA A 1 130 ? 9.387 -5.876 10.327 1.00 73.81 130 ALA A O 1
ATOM 941 N N . ASP A 1 131 ? 7.718 -4.402 10.484 1.00 71.12 131 ASP A N 1
ATOM 942 C CA . ASP A 1 131 ? 8.225 -3.611 11.608 1.00 71.12 131 ASP A CA 1
ATOM 943 C C . ASP A 1 131 ? 7.728 -4.121 12.973 1.00 71.12 131 ASP A C 1
ATOM 945 O O . ASP A 1 131 ? 8.089 -3.573 14.013 1.00 71.12 131 ASP A O 1
ATOM 949 N N . THR A 1 132 ? 6.933 -5.193 12.991 1.00 73.69 132 THR A N 1
ATOM 950 C CA . THR A 1 132 ? 6.520 -5.868 14.224 1.00 73.69 132 THR A CA 1
ATOM 951 C C . THR A 1 132 ? 7.480 -7.000 14.592 1.00 73.69 132 THR A C 1
ATOM 953 O O . THR A 1 132 ? 8.084 -7.634 13.727 1.00 73.69 132 THR A O 1
ATOM 956 N N . GLY A 1 133 ? 7.583 -7.323 15.886 1.00 76.06 133 GLY A N 1
ATOM 957 C CA . GLY A 1 133 ? 8.393 -8.451 16.377 1.00 76.06 133 GLY A CA 1
ATOM 958 C C . GLY A 1 133 ? 7.886 -9.845 15.968 1.00 76.06 133 GLY A C 1
ATOM 959 O O . GLY A 1 133 ? 8.452 -10.845 16.395 1.00 76.06 133 GLY A O 1
ATOM 960 N N . TRP A 1 134 ? 6.816 -9.924 15.174 1.00 81.44 134 TRP A N 1
ATOM 961 C CA . TRP A 1 134 ? 6.164 -11.153 14.707 1.00 81.44 134 TRP A CA 1
ATOM 962 C C . TRP A 1 134 ? 5.733 -11.012 13.236 1.00 81.44 134 TRP A C 1
ATOM 964 O O . TRP A 1 134 ? 4.670 -11.484 12.838 1.00 81.44 134 TRP A O 1
ATOM 974 N N . ALA A 1 135 ? 6.548 -10.329 12.429 1.00 83.31 135 ALA A N 1
ATOM 975 C CA . ALA A 1 135 ? 6.326 -10.135 10.998 1.00 83.31 135 ALA A CA 1
ATOM 976 C C . ALA A 1 135 ? 5.886 -11.425 10.277 1.00 83.31 135 ALA A C 1
ATOM 978 O O . ALA A 1 135 ? 6.464 -12.492 10.487 1.00 83.31 135 ALA A O 1
ATOM 979 N N . GLY A 1 136 ? 4.866 -11.321 9.420 1.00 85.19 136 GLY A N 1
ATOM 980 C CA . GLY A 1 136 ? 4.310 -12.461 8.679 1.00 85.19 136 GLY A CA 1
ATOM 981 C C . GLY A 1 136 ? 3.353 -13.348 9.485 1.00 85.19 136 GLY A C 1
ATOM 982 O O . GLY A 1 136 ? 2.800 -14.304 8.948 1.00 85.19 136 GLY A O 1
ATOM 983 N N . TYR A 1 137 ? 3.117 -13.058 10.771 1.00 89.25 137 TYR A N 1
ATOM 984 C CA . TYR A 1 137 ? 2.113 -13.785 11.547 1.00 89.25 137 TYR A CA 1
ATOM 985 C C . TYR A 1 137 ? 0.703 -13.481 11.010 1.00 89.25 137 TYR A C 1
ATOM 987 O O . TYR A 1 137 ? 0.373 -12.302 10.851 1.00 89.25 137 TYR A O 1
ATOM 995 N N . PRO A 1 138 ? -0.149 -14.489 10.748 1.00 91.12 138 PRO A N 1
ATOM 996 C CA . PRO A 1 138 ? -1.485 -14.261 10.206 1.00 91.12 138 PRO A CA 1
ATOM 997 C C . PRO A 1 138 ? -2.338 -13.444 11.178 1.00 91.12 138 PRO A C 1
ATOM 999 O O . PRO A 1 138 ? -2.276 -13.648 12.387 1.00 91.12 138 PRO A O 1
ATOM 1002 N N . LEU A 1 139 ? -3.159 -12.532 10.659 1.00 91.62 139 LEU A N 1
ATOM 1003 C CA . LEU A 1 139 ? -4.050 -11.696 11.462 1.00 91.62 139 LEU A CA 1
ATOM 1004 C C . LEU A 1 139 ? -5.509 -11.922 11.077 1.00 91.62 139 LEU A C 1
ATOM 1006 O O . LEU A 1 139 ? -5.903 -11.733 9.923 1.00 91.62 139 LEU A O 1
ATOM 1010 N N . LYS A 1 140 ? -6.349 -12.211 12.074 1.00 91.88 140 LYS A N 1
ATOM 1011 C CA . LYS A 1 140 ? -7.805 -12.172 11.920 1.00 91.88 140 LYS A CA 1
ATOM 1012 C C . LYS A 1 140 ? -8.221 -10.772 11.454 1.00 91.88 140 LYS A C 1
ATOM 1014 O O . LYS A 1 140 ? -7.733 -9.760 11.962 1.00 91.88 140 LYS A O 1
ATOM 1019 N N . SER A 1 141 ? -9.105 -10.691 10.465 1.00 92.25 141 SER A N 1
ATOM 1020 C CA . SER A 1 141 ? -9.703 -9.426 10.020 1.00 92.25 141 SER A CA 1
ATOM 1021 C C . SER A 1 141 ? -10.515 -8.783 11.147 1.00 92.25 141 SER A C 1
ATOM 1023 O O . SER A 1 141 ? -11.079 -9.494 11.981 1.00 92.25 141 SER A O 1
ATOM 1025 N N . ALA A 1 142 ? -10.604 -7.451 11.171 1.00 95.44 142 ALA A N 1
ATOM 1026 C CA . ALA A 1 142 ? -11.546 -6.782 12.067 1.00 95.44 142 ALA A CA 1
ATOM 1027 C C . ALA A 1 142 ? -12.980 -7.234 11.743 1.00 95.44 142 ALA A C 1
ATOM 1029 O O . ALA A 1 142 ? -13.350 -7.309 10.572 1.00 95.44 142 ALA A O 1
ATOM 1030 N N . ASP A 1 143 ? -13.796 -7.532 12.751 1.00 97.00 143 ASP A N 1
ATOM 1031 C CA . ASP A 1 143 ? -15.202 -7.894 12.541 1.00 97.00 143 ASP A CA 1
ATOM 1032 C C . ASP A 1 143 ? -16.031 -6.635 12.232 1.00 97.00 143 ASP A C 1
ATOM 1034 O O . ASP A 1 143 ? -16.930 -6.655 11.389 1.00 97.00 143 ASP A O 1
ATOM 1038 N N . PHE A 1 144 ? -15.677 -5.509 12.857 1.00 97.81 144 PHE A N 1
ATOM 1039 C CA . PHE A 1 144 ? -16.344 -4.222 12.676 1.00 97.81 144 PHE A CA 1
ATOM 1040 C C . PHE A 1 144 ? -15.345 -3.089 12.450 1.00 97.81 144 PHE A C 1
ATOM 1042 O O . PHE A 1 144 ? -14.267 -3.065 13.045 1.00 97.81 144 PHE A O 1
ATOM 1049 N N . VAL A 1 145 ? -15.741 -2.111 11.640 1.00 98.06 145 VAL A N 1
ATOM 1050 C CA . VAL A 1 145 ? -15.055 -0.820 11.528 1.00 98.06 145 VAL A CA 1
ATOM 1051 C C . VAL A 1 145 ? -16.073 0.288 11.746 1.00 98.06 145 VAL A C 1
ATOM 1053 O O . VAL A 1 145 ? -17.072 0.349 11.031 1.00 98.06 145 VAL A O 1
ATOM 1056 N N . VAL A 1 146 ? -15.815 1.170 12.707 1.00 97.69 146 VAL A N 1
ATOM 1057 C CA . VAL A 1 146 ? -16.653 2.341 12.996 1.00 97.69 146 VAL A CA 1
ATOM 1058 C C . VAL A 1 146 ? -15.939 3.584 12.480 1.00 97.69 146 VAL A C 1
ATOM 1060 O O . VAL A 1 146 ? -15.077 4.149 13.147 1.00 97.69 146 VAL A O 1
ATOM 1063 N N . ALA A 1 147 ? -16.268 3.961 11.249 1.00 96.44 147 ALA A N 1
ATOM 1064 C CA . ALA A 1 147 ? -15.603 5.008 10.488 1.00 96.44 147 ALA A CA 1
ATOM 1065 C C . ALA A 1 147 ? -16.327 6.356 10.656 1.00 96.44 147 ALA A C 1
ATOM 1067 O O . ALA A 1 147 ? -17.225 6.709 9.884 1.00 96.44 147 ALA A O 1
ATOM 1068 N N . ASP A 1 148 ? -15.919 7.123 11.665 1.00 95.25 148 ASP A N 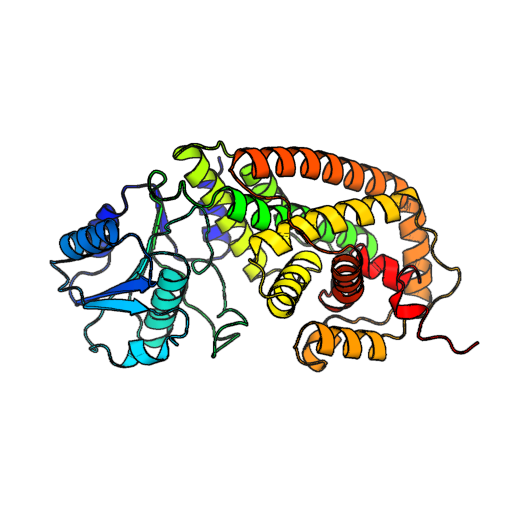1
ATOM 1069 C CA . ASP A 1 148 ? -16.454 8.456 11.946 1.00 95.25 148 ASP A CA 1
ATOM 1070 C C . ASP A 1 148 ? -15.753 9.516 11.082 1.00 95.25 148 ASP A C 1
ATOM 1072 O O . ASP A 1 148 ? -14.628 9.936 11.362 1.00 95.25 148 ASP A O 1
ATOM 1076 N N . GLY A 1 149 ? -16.422 9.960 10.012 1.00 92.69 149 GLY A N 1
ATOM 1077 C CA . GLY A 1 149 ? -15.869 10.945 9.070 1.00 92.69 149 GLY A CA 1
ATOM 1078 C C . GLY A 1 149 ? -15.448 12.258 9.729 1.00 92.69 149 GLY A C 1
ATOM 1079 O O . GLY A 1 149 ? -14.499 12.896 9.288 1.00 92.69 149 GLY A O 1
ATOM 1080 N N . GLU A 1 150 ? -16.098 12.630 10.828 1.00 92.12 150 GLU A N 1
ATOM 1081 C CA . GLU A 1 150 ? -15.869 13.873 11.555 1.00 92.12 150 GLU A CA 1
ATOM 1082 C C . GLU A 1 150 ? -14.534 13.802 12.331 1.00 92.12 150 GLU A C 1
ATOM 1084 O O . GLU A 1 150 ? -13.819 14.808 12.424 1.00 92.12 150 GLU A O 1
ATOM 1089 N N . ARG A 1 151 ? -14.173 12.598 12.813 1.00 90.75 151 ARG A N 1
ATOM 1090 C CA . ARG A 1 151 ? -12.911 12.263 13.505 1.00 90.75 151 ARG A CA 1
ATOM 1091 C C . ARG A 1 151 ? -11.768 11.946 12.548 1.00 90.75 151 ARG A C 1
ATOM 1093 O O . ARG A 1 151 ? -10.630 12.292 12.835 1.00 90.75 151 ARG A O 1
ATOM 1100 N N . MET A 1 152 ? -12.069 11.353 11.396 1.00 93.94 152 MET A N 1
ATOM 1101 C CA . MET A 1 152 ? -11.079 10.956 10.392 1.00 93.94 152 MET A CA 1
ATOM 1102 C C . MET A 1 152 ? -10.549 12.113 9.527 1.00 93.94 152 MET A C 1
ATOM 1104 O O . MET A 1 152 ? -9.804 11.863 8.589 1.00 93.94 152 MET A O 1
ATOM 1108 N N . ARG A 1 153 ? -10.898 13.381 9.783 1.00 88.25 153 ARG A N 1
ATOM 1109 C CA . ARG A 1 153 ? -10.427 14.509 8.944 1.00 88.25 153 ARG A CA 1
ATOM 1110 C C . ARG A 1 153 ? -8.925 14.784 9.049 1.00 88.25 153 ARG A C 1
ATOM 1112 O O . ARG A 1 153 ? -8.349 15.390 8.149 1.00 88.25 153 ARG A O 1
ATOM 1119 N N . GLY A 1 154 ? -8.287 14.361 10.139 1.00 87.19 154 GLY A N 1
ATOM 1120 C CA . GLY A 1 154 ? -6.851 14.541 10.334 1.00 87.19 154 GLY A CA 1
ATOM 1121 C C . GLY A 1 154 ? -6.013 13.713 9.355 1.00 87.19 154 GLY A C 1
ATOM 1122 O O . GLY A 1 154 ? -6.396 12.614 8.969 1.00 87.19 154 GLY A O 1
ATOM 1123 N N . ARG A 1 155 ? -4.822 14.214 9.001 1.00 90.38 155 ARG A N 1
ATOM 1124 C CA . ARG A 1 155 ? -3.800 13.481 8.217 1.00 90.38 155 ARG A CA 1
ATOM 1125 C C . ARG A 1 155 ? -4.241 13.073 6.798 1.00 90.38 155 ARG A C 1
ATOM 1127 O O . ARG A 1 155 ? -3.682 12.139 6.229 1.00 90.38 155 ARG A O 1
ATOM 1134 N N . ALA A 1 156 ? -5.195 13.786 6.191 1.00 94.81 156 ALA A N 1
ATOM 1135 C CA . ALA A 1 156 ? -5.643 13.520 4.818 1.00 94.81 156 ALA A CA 1
ATOM 1136 C C . ALA A 1 156 ? -4.488 13.537 3.795 1.00 94.81 156 ALA A C 1
ATOM 1138 O O . ALA A 1 156 ? -4.422 12.664 2.932 1.00 94.81 156 ALA A O 1
ATOM 1139 N N . ALA A 1 157 ? -3.539 14.474 3.930 1.00 96.31 157 ALA A N 1
ATOM 1140 C CA . ALA A 1 157 ? -2.343 14.531 3.086 1.00 96.31 157 ALA A CA 1
ATOM 1141 C C . ALA A 1 157 ? -1.531 13.226 3.136 1.00 96.31 157 ALA A C 1
ATOM 1143 O O . ALA A 1 157 ? -1.091 12.719 2.108 1.00 96.31 157 ALA A O 1
ATOM 1144 N N . GLU A 1 158 ? -1.371 12.638 4.320 1.00 95.75 158 GLU A N 1
ATOM 1145 C CA . GLU A 1 158 ? -0.593 11.411 4.477 1.00 95.75 158 GLU A CA 1
ATOM 1146 C C . GLU A 1 158 ? -1.242 10.230 3.758 1.00 95.75 158 GLU A C 1
ATOM 1148 O O . GLU A 1 158 ? -0.565 9.487 3.050 1.00 95.75 158 GLU A O 1
ATOM 1153 N N . VAL A 1 159 ? -2.566 10.111 3.863 1.00 96.19 159 VAL A N 1
ATOM 1154 C CA . VAL A 1 159 ? -3.314 9.040 3.197 1.00 96.19 159 VAL A CA 1
ATOM 1155 C C . VAL A 1 159 ? -3.347 9.234 1.682 1.00 96.19 159 VAL A C 1
ATOM 1157 O O . VAL A 1 159 ? -3.219 8.258 0.948 1.00 96.19 159 VAL A O 1
ATOM 1160 N N . LEU A 1 160 ? -3.453 10.476 1.192 1.00 97.25 160 LEU A N 1
ATOM 1161 C CA . LEU A 1 160 ? -3.316 10.782 -0.238 1.00 97.25 160 LEU A CA 1
ATOM 1162 C C . LEU A 1 160 ? -1.949 10.343 -0.777 1.00 97.25 160 LEU A C 1
ATOM 1164 O O . LEU A 1 160 ? -1.870 9.764 -1.859 1.00 97.25 160 LEU A O 1
ATOM 1168 N N . ALA A 1 161 ? -0.880 10.598 -0.019 1.00 97.44 161 ALA A N 1
ATOM 1169 C CA . ALA A 1 161 ? 0.467 10.190 -0.391 1.00 97.44 161 ALA A CA 1
ATOM 1170 C C . ALA A 1 161 ? 0.622 8.665 -0.439 1.00 97.44 161 ALA A C 1
ATOM 1172 O O . ALA A 1 161 ? 1.203 8.148 -1.387 1.00 97.44 161 ALA A O 1
ATOM 1173 N N . GLU A 1 162 ? 0.084 7.929 0.530 1.00 96.25 162 GLU A N 1
ATOM 1174 C CA . GLU A 1 162 ? 0.130 6.461 0.522 1.00 96.25 162 GLU A CA 1
ATOM 1175 C C . GLU A 1 162 ? -0.736 5.864 -0.600 1.00 96.25 162 GLU A C 1
ATOM 1177 O O . GLU A 1 162 ? -0.274 4.996 -1.340 1.00 96.25 162 GLU A O 1
ATOM 1182 N N . CYS A 1 163 ? -1.956 6.376 -0.803 1.00 97.12 163 CYS A N 1
ATOM 1183 C CA . CYS A 1 163 ? -2.852 5.923 -1.876 1.00 97.12 163 CYS A CA 1
ATOM 1184 C C . CYS A 1 163 ? -2.338 6.278 -3.278 1.00 97.12 163 CYS A C 1
ATOM 1186 O O . CYS A 1 163 ? -2.774 5.674 -4.256 1.00 97.12 163 CYS A O 1
ATOM 1188 N N . SER A 1 164 ? -1.393 7.216 -3.405 1.00 97.25 164 SER A N 1
ATOM 1189 C CA . SER A 1 164 ? -0.752 7.520 -4.691 1.00 97.25 164 SER A CA 1
ATOM 1190 C C . SER A 1 164 ? -0.052 6.306 -5.303 1.00 97.25 164 SER A C 1
ATOM 1192 O O . SER A 1 164 ? -0.038 6.155 -6.524 1.00 97.25 164 SER A O 1
ATOM 1194 N N . LEU A 1 165 ? 0.454 5.401 -4.459 1.00 98.31 165 LEU A N 1
ATOM 1195 C CA . LEU A 1 165 ?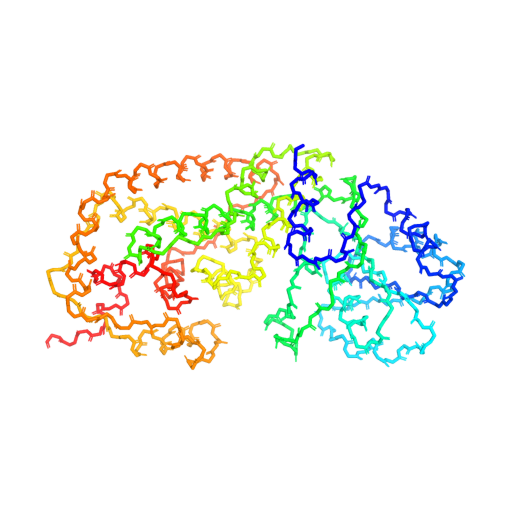 1.126 4.184 -4.900 1.00 98.31 165 LEU A CA 1
ATOM 1196 C C . LEU A 1 165 ? 0.171 3.225 -5.616 1.00 98.31 165 LEU A C 1
ATOM 1198 O O . LEU A 1 165 ? 0.618 2.493 -6.489 1.00 98.31 165 LEU A O 1
ATOM 1202 N N . ALA A 1 166 ? -1.137 3.278 -5.338 1.00 98.12 166 ALA A N 1
ATOM 1203 C CA . ALA A 1 166 ? -2.120 2.474 -6.062 1.00 98.12 166 ALA A CA 1
ATOM 1204 C C . ALA A 1 166 ? -2.121 2.793 -7.569 1.00 98.12 166 ALA A C 1
ATOM 1206 O O . ALA A 1 166 ? -2.229 1.885 -8.388 1.00 98.12 166 ALA A O 1
ATOM 1207 N N . ALA A 1 167 ? -1.897 4.055 -7.957 1.00 98.06 167 ALA A N 1
ATOM 1208 C CA . ALA A 1 167 ? -1.777 4.420 -9.368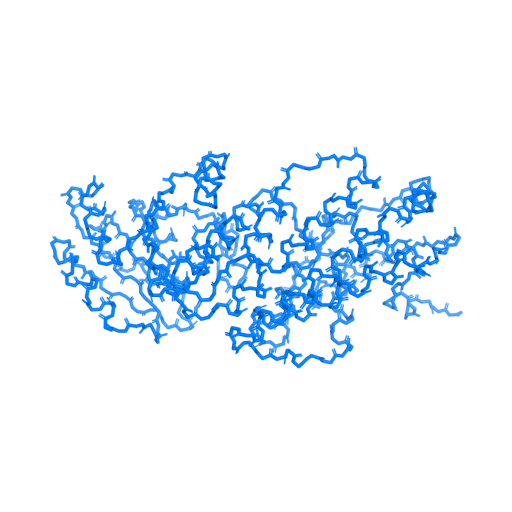 1.00 98.06 167 ALA A CA 1
ATOM 1209 C C . ALA A 1 167 ? -0.555 3.757 -10.028 1.00 98.06 167 ALA A C 1
ATOM 1211 O O . ALA A 1 167 ? -0.660 3.261 -11.145 1.00 98.06 167 ALA A O 1
ATOM 1212 N N . LEU A 1 168 ? 0.580 3.680 -9.324 1.00 98.00 168 LEU A N 1
ATOM 1213 C CA . LEU A 1 168 ? 1.758 2.955 -9.813 1.00 98.00 168 LEU A CA 1
ATOM 1214 C C . LEU A 1 168 ? 1.524 1.445 -9.860 1.00 98.00 168 LEU A C 1
ATOM 1216 O O . LEU A 1 168 ? 1.896 0.819 -10.843 1.00 98.00 168 LEU A O 1
ATOM 1220 N N . CYS A 1 169 ? 0.872 0.860 -8.851 1.00 97.94 169 CYS A N 1
ATOM 1221 C CA . CYS A 1 169 ? 0.510 -0.558 -8.865 1.00 97.94 169 CYS A CA 1
ATOM 1222 C C . CYS A 1 169 ? -0.388 -0.910 -10.061 1.00 97.94 169 CYS A C 1
ATOM 1224 O O . CYS A 1 169 ? -0.201 -1.955 -10.682 1.00 97.94 169 CYS A O 1
ATOM 1226 N N . ALA A 1 170 ? -1.343 -0.037 -10.401 1.00 96.88 170 ALA A N 1
ATOM 1227 C CA . ALA A 1 170 ? -2.203 -0.216 -11.567 1.00 96.88 170 ALA A CA 1
ATOM 1228 C C . ALA A 1 170 ? -1.388 -0.213 -12.872 1.00 96.88 170 ALA A C 1
ATOM 1230 O O . ALA A 1 170 ? -1.548 -1.112 -13.696 1.00 96.88 170 ALA A O 1
ATOM 1231 N N . GLU A 1 171 ? -0.477 0.751 -13.035 1.00 96.62 171 GLU A N 1
ATOM 1232 C CA . GLU A 1 171 ? 0.404 0.811 -14.208 1.00 96.62 171 GLU A CA 1
ATOM 1233 C C . GLU A 1 171 ? 1.363 -0.388 -14.271 1.00 96.62 171 GLU A C 1
ATOM 1235 O O . GLU A 1 171 ? 1.553 -0.961 -15.340 1.00 96.62 171 GLU A O 1
ATOM 1240 N N . ASP A 1 172 ? 1.912 -0.833 -13.139 1.00 96.69 172 ASP A N 1
ATOM 1241 C CA . ASP A 1 172 ? 2.805 -1.995 -13.077 1.00 96.69 172 ASP A CA 1
ATOM 1242 C C . ASP A 1 172 ? 2.108 -3.286 -13.530 1.00 96.69 172 ASP A C 1
ATOM 1244 O O . ASP A 1 172 ? 2.730 -4.098 -14.213 1.00 96.69 172 ASP A O 1
ATOM 1248 N N . ILE A 1 173 ? 0.826 -3.484 -13.194 1.00 95.44 173 ILE A N 1
ATOM 1249 C CA . ILE A 1 173 ? 0.043 -4.638 -13.671 1.00 95.44 173 ILE A CA 1
ATOM 1250 C C . ILE A 1 173 ? -0.184 -4.574 -15.179 1.00 95.44 173 ILE A C 1
ATOM 1252 O O . ILE A 1 173 ? -0.027 -5.588 -15.860 1.00 95.44 173 ILE A O 1
ATOM 1256 N N . GLU A 1 174 ? -0.556 -3.407 -15.704 1.00 94.44 174 GLU A N 1
ATOM 1257 C CA . GLU A 1 174 ? -0.805 -3.229 -17.137 1.00 94.44 174 GLU A CA 1
ATOM 1258 C C . GLU A 1 174 ? 0.475 -3.437 -17.953 1.00 94.44 174 GLU A C 1
ATOM 1260 O O . GLU A 1 174 ? 0.460 -4.115 -18.983 1.00 94.44 174 GLU A O 1
ATOM 1265 N N . ILE A 1 175 ? 1.601 -2.905 -17.472 1.00 95.38 175 ILE A N 1
ATOM 1266 C CA . ILE A 1 175 ? 2.911 -3.097 -18.093 1.00 95.38 175 ILE A CA 1
ATOM 1267 C C . ILE A 1 175 ? 3.309 -4.571 -18.000 1.00 95.38 175 ILE A C 1
ATOM 1269 O O . ILE A 1 175 ? 3.626 -5.173 -19.026 1.00 95.38 175 ILE A O 1
ATOM 1273 N N . ASP A 1 176 ? 3.222 -5.191 -16.821 1.00 95.19 176 ASP A N 1
ATOM 1274 C CA . ASP A 1 176 ? 3.549 -6.607 -16.656 1.00 95.19 176 ASP A CA 1
ATOM 1275 C C . ASP A 1 176 ? 2.729 -7.481 -17.610 1.00 95.19 176 ASP A C 1
ATOM 1277 O O . ASP A 1 176 ? 3.306 -8.324 -18.291 1.00 95.19 176 ASP A O 1
ATOM 1281 N N . ALA A 1 177 ? 1.425 -7.229 -17.755 1.00 93.56 177 ALA A N 1
ATOM 1282 C CA . ALA A 1 177 ? 0.552 -7.980 -18.655 1.00 93.56 177 ALA A CA 1
ATOM 1283 C C . ALA A 1 177 ? 0.964 -7.877 -20.135 1.00 93.56 177 ALA A C 1
ATOM 1285 O O . ALA A 1 177 ? 0.796 -8.841 -20.889 1.00 93.56 177 ALA A O 1
ATOM 1286 N N . VAL A 1 178 ? 1.533 -6.744 -20.566 1.00 93.88 178 VAL A N 1
ATOM 1287 C CA . VAL A 1 178 ? 2.069 -6.576 -21.929 1.00 93.88 178 VAL A CA 1
ATOM 1288 C C . VAL A 1 178 ? 3.267 -7.501 -22.167 1.00 93.88 178 VAL A C 1
ATOM 1290 O O . VAL A 1 178 ? 3.353 -8.139 -23.219 1.00 93.88 178 VAL A O 1
ATOM 1293 N N . PHE A 1 179 ? 4.176 -7.616 -21.196 1.00 91.56 179 PHE A N 1
ATOM 1294 C CA . PHE A 1 179 ? 5.420 -8.375 -21.365 1.00 91.56 179 PHE A CA 1
ATOM 1295 C C . PHE A 1 179 ? 5.306 -9.853 -20.970 1.00 91.56 179 PHE A C 1
ATOM 1297 O O . PHE A 1 179 ? 5.924 -10.709 -21.608 1.00 91.56 179 PHE A O 1
ATOM 1304 N N . SER A 1 180 ? 4.528 -10.169 -19.936 1.00 86.75 180 SER A N 1
ATOM 1305 C CA . SER A 1 180 ? 4.320 -11.529 -19.429 1.00 86.75 180 SER A CA 1
ATOM 1306 C C . SER A 1 180 ? 3.245 -12.291 -20.211 1.00 86.75 180 SER A C 1
ATOM 1308 O O . SER A 1 180 ? 3.270 -13.522 -20.233 1.00 86.75 180 SER A O 1
ATOM 1310 N N . ARG A 1 181 ? 2.336 -11.568 -20.889 1.00 79.44 181 ARG A N 1
ATOM 1311 C CA . ARG A 1 181 ? 1.096 -12.081 -21.507 1.00 79.44 181 ARG A CA 1
ATOM 1312 C C . ARG A 1 181 ? 0.124 -12.718 -20.509 1.00 79.44 181 ARG A C 1
ATOM 1314 O O . ARG A 1 181 ? -0.807 -13.402 -20.929 1.00 79.44 181 ARG A O 1
ATOM 1321 N N . ASP A 1 182 ? 0.322 -12.475 -19.217 1.00 82.06 182 ASP A N 1
ATOM 1322 C CA . ASP A 1 182 ? -0.557 -12.918 -18.144 1.00 82.06 182 ASP A CA 1
ATOM 1323 C C . ASP A 1 182 ? -1.337 -11.722 -17.591 1.00 82.06 182 ASP A C 1
ATOM 1325 O O . ASP A 1 182 ? -0.758 -10.726 -17.155 1.00 82.06 182 ASP A O 1
ATOM 1329 N N . ARG A 1 183 ? -2.669 -11.795 -17.641 1.00 77.56 183 ARG A N 1
ATOM 1330 C CA . ARG A 1 183 ? -3.534 -10.714 -17.157 1.00 77.56 183 ARG A CA 1
ATOM 1331 C C . ARG A 1 183 ? -3.922 -10.979 -15.714 1.00 77.56 183 ARG A C 1
ATOM 1333 O O . ARG A 1 183 ? -4.772 -11.819 -15.432 1.00 77.56 183 ARG A O 1
ATOM 1340 N N . LYS A 1 184 ? -3.343 -10.193 -14.813 1.00 79.81 184 LYS A N 1
ATOM 1341 C CA . LYS A 1 184 ? -3.718 -10.164 -13.397 1.00 79.81 184 LYS A CA 1
ATOM 1342 C C . LYS A 1 184 ? -4.970 -9.303 -13.206 1.00 79.81 184 LYS A C 1
ATOM 1344 O O . LYS A 1 184 ? -5.146 -8.306 -13.896 1.00 79.81 184 LYS A O 1
ATOM 1349 N N . THR A 1 185 ? -5.837 -9.681 -12.267 1.00 81.81 185 THR A N 1
ATOM 1350 C CA . THR A 1 185 ? -7.179 -9.086 -12.086 1.00 81.81 185 THR A CA 1
ATOM 1351 C C . THR A 1 185 ? -7.296 -8.186 -10.851 1.00 81.81 185 THR A C 1
ATOM 1353 O O . THR A 1 185 ? -8.391 -8.014 -10.320 1.00 81.81 185 THR A O 1
ATOM 1356 N N . PHE A 1 186 ? -6.186 -7.653 -10.338 1.00 87.50 186 PHE A N 1
ATOM 1357 C CA . PHE A 1 186 ? -6.222 -6.777 -9.164 1.00 87.50 186 PHE A CA 1
ATOM 1358 C C . PHE A 1 186 ? -6.626 -5.356 -9.560 1.00 87.50 186 PHE A C 1
ATOM 1360 O O . PHE A 1 186 ? -6.037 -4.779 -10.473 1.00 87.50 186 PHE A O 1
ATOM 1367 N N . ASP A 1 187 ? -7.590 -4.776 -8.848 1.00 92.06 187 ASP A N 1
ATOM 1368 C CA . ASP A 1 187 ? -8.038 -3.407 -9.093 1.00 92.06 187 ASP A CA 1
ATOM 1369 C C . ASP A 1 187 ? -7.328 -2.410 -8.168 1.00 92.06 187 ASP A C 1
ATOM 1371 O O . ASP A 1 187 ? -7.671 -2.252 -6.996 1.00 92.06 187 ASP A O 1
ATOM 1375 N N . PHE A 1 188 ? -6.335 -1.721 -8.727 1.00 96.19 188 PHE A N 1
ATOM 1376 C CA . PHE A 1 188 ? -5.641 -0.608 -8.078 1.00 96.19 188 PHE A CA 1
ATOM 1377 C C . PHE A 1 188 ? -6.019 0.762 -8.661 1.00 96.19 188 PHE A C 1
ATOM 1379 O O . PHE A 1 188 ? -5.626 1.795 -8.114 1.00 96.19 188 PHE A O 1
ATOM 1386 N N . ARG A 1 189 ? -6.801 0.798 -9.748 1.00 95.69 189 ARG A N 1
ATOM 1387 C CA . ARG A 1 189 ? -7.212 2.055 -10.382 1.00 95.69 189 ARG A CA 1
ATOM 1388 C C . ARG A 1 189 ? -8.341 2.708 -9.590 1.00 95.69 189 ARG A C 1
ATOM 1390 O O . ARG A 1 189 ? -8.241 3.892 -9.279 1.00 95.69 189 ARG A O 1
ATOM 1397 N N . THR A 1 190 ? -9.335 1.931 -9.169 1.00 96.50 190 THR A N 1
ATOM 1398 C CA . THR A 1 190 ? -10.453 2.417 -8.348 1.00 96.50 190 THR A CA 1
ATOM 1399 C C . THR A 1 190 ? -9.995 3.137 -7.068 1.00 96.50 190 THR A C 1
ATOM 1401 O O . THR A 1 190 ? -10.398 4.285 -6.863 1.00 96.50 190 THR A O 1
ATOM 1404 N N . PRO A 1 191 ? -9.112 2.574 -6.209 1.00 97.31 191 PRO A N 1
ATOM 1405 C CA . PRO A 1 191 ? -8.638 3.305 -5.032 1.00 97.31 191 PRO A CA 1
ATOM 1406 C C . PRO A 1 191 ? -7.886 4.602 -5.377 1.00 97.31 191 PRO A C 1
ATOM 1408 O O . PRO A 1 191 ? -8.055 5.597 -4.672 1.00 97.31 191 PRO A O 1
ATOM 1411 N N . ALA A 1 192 ? -7.104 4.638 -6.462 1.00 97.38 192 ALA A N 1
ATOM 1412 C CA . ALA A 1 192 ? -6.417 5.853 -6.906 1.00 97.38 192 ALA A CA 1
ATOM 1413 C C . ALA A 1 192 ? -7.408 6.949 -7.349 1.00 97.38 192 ALA A C 1
ATOM 1415 O O . ALA A 1 192 ? -7.294 8.111 -6.950 1.00 97.38 192 ALA A O 1
ATOM 1416 N N . GLU A 1 193 ? -8.428 6.580 -8.123 1.00 97.19 193 GLU A N 1
ATOM 1417 C CA . GLU A 1 193 ? -9.461 7.501 -8.601 1.00 97.19 193 GLU A CA 1
ATOM 1418 C C . GLU A 1 193 ? -10.307 8.064 -7.453 1.00 97.19 193 GLU A C 1
ATOM 1420 O O . GLU A 1 193 ? -10.508 9.279 -7.377 1.00 97.19 193 GLU A O 1
ATOM 1425 N N . ILE A 1 194 ? -10.731 7.219 -6.504 1.00 97.88 194 ILE A N 1
ATOM 1426 C CA . ILE A 1 194 ? -11.456 7.667 -5.306 1.00 97.88 194 ILE A CA 1
ATOM 1427 C C . ILE A 1 194 ? -10.580 8.604 -4.472 1.00 97.88 194 ILE A C 1
ATOM 1429 O O . ILE A 1 194 ? -11.053 9.661 -4.047 1.00 97.88 194 ILE A O 1
ATOM 1433 N N . ALA A 1 195 ? -9.305 8.258 -4.252 1.00 97.25 195 ALA A N 1
ATOM 1434 C CA . ALA A 1 195 ? -8.383 9.107 -3.502 1.00 97.25 195 ALA A CA 1
ATOM 1435 C C . ALA A 1 195 ? -8.240 10.487 -4.155 1.00 97.25 195 ALA A C 1
ATOM 1437 O O . ALA A 1 195 ? -8.257 11.500 -3.454 1.00 97.25 195 ALA A O 1
ATOM 1438 N N . LEU A 1 196 ? -8.158 10.561 -5.488 1.00 97.06 196 LEU A N 1
ATOM 1439 C CA . LEU A 1 196 ? -8.086 11.829 -6.213 1.00 97.06 196 LEU A CA 1
ATOM 1440 C C . LEU A 1 196 ? -9.415 12.601 -6.211 1.00 97.06 196 LEU A C 1
ATOM 1442 O O . LEU A 1 196 ? -9.385 13.829 -6.123 1.00 97.06 196 LEU A O 1
ATOM 1446 N N . ALA A 1 197 ? -10.561 11.922 -6.226 1.00 96.62 197 ALA A N 1
ATOM 1447 C CA . ALA A 1 197 ? -11.882 12.553 -6.200 1.00 96.62 197 ALA A CA 1
ATOM 1448 C C . ALA A 1 197 ? -12.311 13.042 -4.802 1.00 96.62 197 ALA A C 1
ATOM 1450 O O . ALA A 1 197 ? -13.094 13.980 -4.704 1.00 96.62 197 ALA A O 1
ATOM 1451 N N . ALA A 1 198 ? -11.783 12.450 -3.724 1.00 96.19 198 ALA A N 1
ATOM 1452 C CA . ALA A 1 198 ? -12.237 12.714 -2.356 1.00 96.19 198 ALA A CA 1
ATOM 1453 C C . ALA A 1 198 ? -12.099 14.182 -1.908 1.00 96.19 198 ALA A C 1
ATOM 1455 O O . ALA A 1 198 ? -11.007 14.740 -1.915 1.00 96.19 198 ALA A O 1
ATOM 1456 N N . GLU A 1 199 ? -13.156 14.836 -1.457 1.00 94.50 199 GLU A N 1
ATOM 1457 C CA . GLU A 1 199 ? -13.030 16.231 -1.009 1.00 94.50 199 GLU A CA 1
ATOM 1458 C C . GLU A 1 199 ? -12.285 16.358 0.338 1.00 94.50 199 GLU A C 1
ATOM 1460 O O . GLU A 1 199 ? -12.103 15.388 1.071 1.00 94.50 199 GLU A O 1
ATOM 1465 N N . LEU A 1 200 ? -11.843 17.564 0.708 1.00 92.25 200 LEU A N 1
ATOM 1466 C CA . LEU A 1 200 ? -11.234 17.820 2.025 1.00 92.25 200 LEU A CA 1
ATOM 1467 C C . LEU A 1 200 ? -12.309 18.161 3.071 1.00 92.25 200 LEU A C 1
ATOM 1469 O O . LEU A 1 200 ? -12.258 19.187 3.745 1.00 92.25 200 LEU A O 1
ATOM 1473 N N . THR A 1 201 ? -13.317 17.295 3.170 1.00 93.62 201 THR A N 1
ATOM 1474 C CA . THR A 1 201 ? -14.488 17.423 4.052 1.00 93.62 201 THR A CA 1
ATOM 1475 C C . THR A 1 201 ? -14.651 16.166 4.913 1.00 93.62 201 THR A C 1
ATOM 1477 O O . THR A 1 201 ? -13.901 15.202 4.772 1.00 93.62 201 THR A O 1
ATOM 1480 N N . ALA A 1 202 ? -15.630 16.144 5.822 1.00 91.62 202 ALA A N 1
ATOM 1481 C CA . ALA A 1 202 ? -15.936 14.945 6.608 1.00 91.62 202 ALA A CA 1
ATOM 1482 C C . ALA A 1 202 ? -16.409 13.769 5.734 1.00 91.62 202 ALA A C 1
ATOM 1484 O O . ALA A 1 202 ? -16.015 12.626 5.965 1.00 91.62 202 ALA A O 1
ATOM 1485 N N . ASP A 1 203 ? -17.209 14.035 4.700 1.00 94.06 203 ASP A N 1
ATOM 1486 C CA . ASP A 1 203 ? -17.611 13.004 3.738 1.00 94.06 203 ASP A CA 1
ATOM 1487 C C . ASP A 1 203 ? -16.452 12.593 2.831 1.00 94.06 203 ASP A C 1
ATOM 1489 O O . ASP A 1 203 ? -16.266 11.404 2.564 1.00 94.06 203 ASP A O 1
ATOM 1493 N N . GLY A 1 204 ? -15.602 13.542 2.442 1.00 95.25 204 GLY A N 1
ATOM 1494 C CA . GLY A 1 204 ? -14.376 13.236 1.721 1.00 95.25 204 GLY A CA 1
ATOM 1495 C C . GLY A 1 204 ? -13.379 12.399 2.534 1.00 95.25 204 GLY A C 1
ATOM 1496 O O . GLY A 1 204 ? -12.748 11.500 1.985 1.00 95.25 204 GLY A O 1
ATOM 1497 N N . ALA A 1 205 ? -13.318 12.560 3.860 1.00 96.25 205 ALA A N 1
ATOM 1498 C CA . ALA A 1 205 ? -12.549 11.669 4.733 1.00 96.25 205 ALA A CA 1
ATOM 1499 C C . ALA A 1 205 ? -13.080 10.223 4.696 1.00 96.25 205 ALA A C 1
ATOM 1501 O O . ALA A 1 205 ? -12.293 9.278 4.678 1.00 96.25 205 ALA A O 1
ATOM 1502 N N . LYS A 1 206 ? -14.404 10.023 4.610 1.00 97.25 206 LYS A N 1
ATOM 1503 C CA . LYS A 1 206 ? -14.993 8.682 4.427 1.00 97.25 206 LYS A CA 1
ATOM 1504 C C . LYS A 1 206 ? -14.625 8.088 3.065 1.00 97.25 206 LYS A C 1
ATOM 1506 O O . LYS A 1 206 ? -14.325 6.899 2.982 1.00 97.25 206 LYS A O 1
ATOM 1511 N N . GLN A 1 207 ? -14.622 8.899 2.006 1.00 97.38 207 GLN A N 1
ATOM 1512 C CA . GLN A 1 207 ? -14.197 8.472 0.667 1.00 97.38 207 GLN A CA 1
ATOM 1513 C C . GLN A 1 207 ? -12.712 8.090 0.648 1.00 97.38 207 GLN A C 1
ATOM 1515 O O . GLN A 1 207 ? -12.352 7.037 0.127 1.00 97.38 207 GLN A O 1
ATOM 1520 N N . LEU A 1 208 ? -11.856 8.898 1.274 1.00 97.38 208 LEU A N 1
ATOM 1521 C CA . LEU A 1 208 ? -10.424 8.631 1.376 1.00 97.38 208 LEU A CA 1
ATOM 1522 C C . LEU A 1 208 ? -10.134 7.383 2.229 1.00 97.38 208 LEU A C 1
ATOM 1524 O O . LEU A 1 208 ? -9.260 6.595 1.874 1.00 97.38 208 LEU A O 1
ATOM 1528 N N . PHE A 1 209 ? -10.935 7.134 3.272 1.00 97.94 209 PHE A N 1
ATOM 1529 C CA . PHE A 1 209 ? -10.931 5.860 3.992 1.00 97.94 209 PHE A CA 1
ATOM 1530 C C . PHE A 1 209 ? -11.276 4.679 3.082 1.00 97.94 209 PHE A C 1
ATOM 1532 O O . PHE A 1 209 ? -10.576 3.669 3.113 1.00 97.94 209 PHE A O 1
ATOM 1539 N N . CYS A 1 210 ? -12.302 4.805 2.233 1.00 98.12 210 CYS A N 1
ATOM 1540 C CA . CYS A 1 210 ? -12.638 3.760 1.264 1.00 98.12 210 CYS A CA 1
ATOM 1541 C C . CYS A 1 210 ? -11.483 3.501 0.292 1.00 98.12 210 CYS A C 1
ATOM 1543 O O . CYS A 1 210 ? -11.149 2.344 0.065 1.00 98.12 210 CYS A O 1
ATOM 1545 N N . ALA A 1 211 ? -10.834 4.548 -0.227 1.00 98.12 211 ALA A N 1
ATOM 1546 C CA . ALA A 1 211 ? -9.661 4.406 -1.089 1.00 98.12 211 ALA A CA 1
ATOM 1547 C C . ALA A 1 211 ? -8.518 3.655 -0.388 1.00 98.12 211 ALA A C 1
ATOM 1549 O O . ALA A 1 211 ? -7.975 2.697 -0.937 1.00 98.12 211 ALA A O 1
ATOM 1550 N N . SER A 1 212 ? -8.197 4.039 0.851 1.00 97.75 212 SER A N 1
ATOM 1551 C CA . SER A 1 212 ? -7.171 3.369 1.653 1.00 97.75 212 SER A CA 1
ATOM 1552 C C . SER A 1 212 ? -7.527 1.902 1.918 1.00 97.75 212 SER A C 1
ATOM 1554 O O . SER A 1 212 ? -6.684 1.023 1.756 1.00 97.75 212 SER A O 1
ATOM 1556 N N . ALA A 1 213 ? -8.783 1.612 2.268 1.00 97.50 213 ALA A N 1
ATOM 1557 C CA . ALA A 1 213 ? -9.258 0.258 2.535 1.00 97.50 213 ALA A CA 1
ATOM 1558 C C . ALA A 1 213 ? -9.226 -0.628 1.284 1.00 97.50 213 ALA A C 1
ATOM 1560 O O . ALA A 1 213 ? -8.701 -1.737 1.339 1.00 97.50 213 ALA A O 1
ATOM 1561 N N . LEU A 1 214 ? -9.725 -0.126 0.152 1.00 97.38 214 LEU A N 1
ATOM 1562 C CA . LEU A 1 214 ? -9.665 -0.812 -1.140 1.00 97.38 214 LEU A CA 1
ATOM 1563 C C . LEU A 1 214 ? -8.222 -1.126 -1.531 1.00 97.38 214 LEU A C 1
ATOM 1565 O O . LEU A 1 214 ? -7.930 -2.252 -1.929 1.00 97.38 214 LEU A O 1
ATOM 1569 N N . PHE A 1 215 ? -7.307 -0.172 -1.334 1.00 97.00 215 PHE A N 1
ATOM 1570 C CA . PHE A 1 215 ? -5.892 -0.395 -1.599 1.00 97.00 215 PHE A CA 1
ATOM 1571 C C . PHE A 1 215 ? -5.309 -1.510 -0.714 1.00 97.00 215 PHE A C 1
ATOM 1573 O O . PHE A 1 215 ? -4.675 -2.430 -1.228 1.00 97.00 215 PHE A O 1
ATOM 1580 N N . GLN A 1 216 ? -5.577 -1.493 0.597 1.00 94.88 216 GLN A N 1
ATOM 1581 C CA . GLN A 1 216 ? -5.102 -2.542 1.510 1.00 94.88 216 GLN A CA 1
ATOM 1582 C C . GLN A 1 216 ? -5.701 -3.920 1.196 1.00 94.88 216 GLN A C 1
ATOM 1584 O O . GLN A 1 216 ? -4.996 -4.924 1.272 1.00 94.88 216 GLN A O 1
ATOM 1589 N N . ILE A 1 217 ? -6.981 -3.988 0.815 1.00 95.12 217 ILE A N 1
ATOM 1590 C CA . ILE A 1 217 ? -7.637 -5.242 0.420 1.00 95.12 217 ILE A CA 1
ATOM 1591 C C . ILE A 1 217 ? -7.002 -5.797 -0.859 1.00 95.12 217 ILE A C 1
ATOM 1593 O O . ILE A 1 217 ? -6.670 -6.983 -0.895 1.00 95.12 217 ILE A O 1
ATOM 1597 N N . ALA A 1 218 ? -6.775 -4.952 -1.870 1.00 94.56 218 ALA A N 1
ATOM 1598 C CA . ALA A 1 218 ? -6.134 -5.353 -3.121 1.00 94.56 218 ALA A CA 1
ATOM 1599 C C . ALA A 1 218 ? -4.724 -5.927 -2.889 1.00 94.56 218 ALA A C 1
ATOM 1601 O O . ALA A 1 218 ? -4.358 -6.928 -3.504 1.00 94.56 218 ALA A O 1
ATOM 1602 N N . LEU A 1 219 ? -3.962 -5.368 -1.940 1.00 93.19 219 LEU A N 1
ATOM 1603 C CA . LEU A 1 219 ? -2.622 -5.852 -1.590 1.00 93.19 219 LEU A CA 1
ATOM 1604 C C . LEU A 1 219 ? -2.600 -7.258 -0.958 1.00 93.19 219 LEU A C 1
ATOM 1606 O O . LEU A 1 219 ? -1.577 -7.929 -1.058 1.00 93.19 219 LEU A O 1
ATOM 1610 N N . ARG A 1 220 ? -3.687 -7.750 -0.337 1.00 89.62 220 ARG A N 1
ATOM 1611 C CA . ARG A 1 220 ? -3.688 -9.036 0.406 1.00 89.62 220 ARG A CA 1
ATOM 1612 C C . ARG A 1 220 ? -3.351 -10.264 -0.445 1.00 89.62 220 ARG A C 1
ATOM 1614 O O . ARG A 1 220 ? -2.856 -11.248 0.093 1.00 89.62 220 ARG A O 1
ATOM 1621 N N . GLY A 1 221 ? -3.688 -10.237 -1.730 1.00 81.75 221 GLY A N 1
ATOM 1622 C CA . GLY A 1 221 ? -3.439 -11.341 -2.665 1.00 81.75 221 GLY A CA 1
ATOM 1623 C C . GLY A 1 221 ? -2.490 -10.973 -3.798 1.00 81.75 221 GLY A C 1
ATOM 1624 O O . GLY A 1 221 ? -2.219 -11.807 -4.661 1.00 81.75 221 GLY A O 1
ATOM 1625 N N . ALA A 1 222 ? -2.024 -9.726 -3.828 1.00 91.38 222 ALA A N 1
ATOM 1626 C CA . ALA A 1 222 ? -1.203 -9.228 -4.910 1.00 91.38 222 ALA A CA 1
ATOM 1627 C C . ALA A 1 222 ? 0.275 -9.595 -4.703 1.00 91.38 222 ALA A C 1
ATOM 1629 O O . ALA A 1 222 ? 0.728 -9.759 -3.567 1.00 91.38 222 ALA A O 1
ATOM 1630 N N . PRO A 1 223 ? 1.058 -9.720 -5.789 1.00 91.62 223 PRO A N 1
ATOM 1631 C CA . PRO A 1 223 ? 2.507 -9.783 -5.672 1.00 91.62 223 PRO A CA 1
ATOM 1632 C C . PRO A 1 223 ? 3.056 -8.496 -5.043 1.00 91.62 223 PRO A C 1
ATOM 1634 O O . PRO A 1 223 ? 2.414 -7.447 -5.063 1.00 91.62 223 PRO A O 1
ATOM 1637 N N . ALA A 1 224 ? 4.278 -8.564 -4.520 1.00 92.94 224 ALA A N 1
ATOM 1638 C CA . ALA A 1 224 ? 4.980 -7.377 -4.048 1.00 92.94 224 ALA A CA 1
ATOM 1639 C C . ALA A 1 224 ? 5.188 -6.383 -5.206 1.00 92.94 224 ALA A C 1
ATOM 1641 O O . ALA A 1 224 ? 5.628 -6.785 -6.284 1.00 92.94 224 ALA A O 1
ATOM 1642 N N . PHE A 1 225 ? 4.893 -5.098 -4.997 1.00 96.12 225 PHE A N 1
ATOM 1643 C CA . PHE A 1 225 ? 5.100 -4.046 -5.998 1.00 96.12 225 PHE A CA 1
ATOM 1644 C C . PHE A 1 225 ? 6.387 -3.274 -5.732 1.00 96.12 225 PHE A C 1
ATOM 1646 O O . PHE A 1 225 ? 6.717 -2.968 -4.585 1.00 96.12 225 PHE A O 1
ATOM 1653 N N . ALA A 1 226 ? 7.079 -2.891 -6.808 1.00 96.44 226 ALA A N 1
ATOM 1654 C CA . ALA A 1 226 ? 8.325 -2.130 -6.736 1.00 96.44 226 ALA A CA 1
ATOM 1655 C C . ALA A 1 226 ? 8.160 -0.859 -5.887 1.00 96.44 226 ALA A C 1
ATOM 1657 O O . ALA A 1 226 ? 8.947 -0.608 -4.977 1.00 96.44 226 ALA A O 1
ATOM 1658 N N . CYS A 1 227 ? 7.105 -0.082 -6.146 1.00 97.31 227 CYS A N 1
ATOM 1659 C CA . CYS A 1 227 ? 6.872 1.193 -5.474 1.00 97.31 227 CYS A CA 1
ATOM 1660 C C . CYS A 1 227 ? 6.510 1.047 -3.982 1.00 97.31 227 CYS A C 1
ATOM 1662 O O . CYS A 1 227 ? 7.015 1.811 -3.157 1.00 97.31 227 CYS A O 1
ATOM 1664 N N . THR A 1 228 ? 5.690 0.057 -3.608 1.00 96.38 228 THR A N 1
ATOM 1665 C CA . THR A 1 228 ? 5.270 -0.154 -2.212 1.00 96.38 228 THR A CA 1
ATOM 1666 C C . THR A 1 228 ? 6.408 -0.685 -1.354 1.00 96.38 228 THR A C 1
ATOM 1668 O O . THR A 1 228 ? 6.621 -0.202 -0.239 1.00 96.38 228 THR A O 1
ATOM 1671 N N . GLU A 1 229 ? 7.178 -1.639 -1.877 1.00 95.56 229 GLU A N 1
ATOM 1672 C CA . GLU A 1 229 ? 8.320 -2.202 -1.161 1.00 95.56 229 GLU A CA 1
ATOM 1673 C C . GLU A 1 229 ? 9.465 -1.190 -1.053 1.00 95.56 229 GLU A C 1
ATOM 1675 O O . GLU A 1 229 ? 10.040 -1.029 0.026 1.00 95.56 229 GLU A O 1
ATOM 1680 N N . ALA A 1 230 ? 9.743 -0.429 -2.119 1.00 97.38 230 ALA A N 1
ATOM 1681 C CA . ALA A 1 230 ? 10.736 0.642 -2.076 1.00 97.38 230 ALA A CA 1
ATOM 1682 C C . ALA A 1 230 ? 10.358 1.731 -1.061 1.00 97.38 230 ALA A C 1
ATOM 1684 O O . ALA A 1 230 ? 11.231 2.213 -0.341 1.00 97.38 230 ALA A O 1
ATOM 1685 N N . ALA A 1 231 ? 9.072 2.088 -0.936 1.00 97.06 231 ALA A N 1
ATOM 1686 C CA . ALA A 1 231 ? 8.613 3.057 0.062 1.00 97.06 231 ALA A CA 1
ATOM 1687 C C . ALA A 1 231 ? 8.859 2.578 1.495 1.00 97.06 231 ALA A C 1
ATOM 1689 O O . ALA A 1 231 ? 9.380 3.340 2.311 1.00 97.06 231 ALA A O 1
ATOM 1690 N N . ARG A 1 232 ? 8.562 1.308 1.791 1.00 94.50 232 ARG A N 1
ATOM 1691 C CA . ARG A 1 232 ? 8.815 0.702 3.109 1.00 94.50 232 ARG A CA 1
ATOM 1692 C C . ARG A 1 232 ? 10.307 0.599 3.421 1.00 94.50 232 ARG A C 1
ATOM 1694 O O . ARG A 1 232 ? 10.729 0.906 4.535 1.00 94.50 232 ARG A O 1
ATOM 1701 N N . ALA A 1 233 ? 11.120 0.196 2.451 1.00 94.69 233 ALA A N 1
ATOM 1702 C CA . ALA A 1 233 ? 12.567 0.118 2.620 1.00 94.69 233 ALA A CA 1
ATOM 1703 C C . ALA A 1 233 ? 13.197 1.512 2.813 1.00 94.69 233 ALA A C 1
ATOM 1705 O O . ALA A 1 233 ? 13.983 1.718 3.740 1.00 94.69 233 ALA A O 1
ATOM 1706 N N . LEU A 1 234 ? 12.774 2.504 2.023 1.00 96.00 234 LEU A N 1
ATOM 1707 C CA . LEU A 1 234 ? 13.214 3.892 2.164 1.00 96.00 234 LEU A CA 1
ATOM 1708 C C . LEU A 1 234 ? 12.816 4.480 3.525 1.00 96.00 234 LEU A C 1
ATOM 1710 O O . LEU A 1 234 ? 13.614 5.190 4.144 1.00 96.00 234 LEU A O 1
ATOM 1714 N N . GLN A 1 235 ? 11.612 4.165 4.010 1.00 94.81 235 GLN A N 1
ATOM 1715 C CA . GLN A 1 235 ? 11.137 4.565 5.334 1.00 94.81 235 GLN A CA 1
ATOM 1716 C C . GLN A 1 235 ? 12.083 4.061 6.429 1.00 94.81 235 GLN A C 1
ATOM 1718 O O . GLN A 1 235 ? 12.541 4.853 7.252 1.00 94.81 235 GLN A O 1
ATOM 1723 N N . LYS A 1 236 ? 12.434 2.769 6.406 1.00 91.00 236 LYS A N 1
ATOM 1724 C CA . LYS A 1 236 ? 13.375 2.169 7.366 1.00 91.00 236 LYS A CA 1
ATOM 1725 C C . LYS A 1 236 ? 14.757 2.813 7.293 1.00 91.00 236 LYS A C 1
ATOM 1727 O O . LYS A 1 236 ? 15.341 3.120 8.324 1.00 91.00 236 LYS A O 1
ATOM 1732 N N . LYS A 1 237 ? 15.264 3.049 6.080 1.00 91.44 237 LYS A N 1
ATOM 1733 C CA . LYS A 1 237 ? 16.603 3.610 5.855 1.00 91.44 237 LYS A CA 1
ATOM 1734 C C . LYS A 1 237 ? 16.723 5.071 6.297 1.00 91.44 237 LYS A C 1
ATOM 1736 O O . LYS A 1 237 ? 17.784 5.493 6.743 1.00 91.44 237 LYS A O 1
ATOM 1741 N N . THR A 1 238 ? 15.657 5.856 6.143 1.00 92.88 238 THR A N 1
ATOM 1742 C CA . THR A 1 238 ? 15.689 7.315 6.363 1.00 92.88 238 THR A CA 1
ATOM 1743 C C . THR A 1 238 ? 14.973 7.778 7.628 1.00 92.88 238 THR A C 1
ATOM 1745 O O . THR A 1 238 ? 15.066 8.956 7.969 1.00 92.88 238 THR A O 1
ATOM 1748 N N . PHE A 1 239 ? 14.248 6.885 8.309 1.00 90.44 239 PHE A N 1
ATOM 1749 C CA . PHE A 1 239 ? 13.399 7.180 9.471 1.00 90.44 239 PHE A CA 1
ATOM 1750 C C . PHE A 1 239 ? 12.352 8.283 9.220 1.00 90.44 239 PHE A C 1
ATOM 1752 O O . PHE A 1 239 ? 11.864 8.925 10.151 1.00 90.44 239 PHE A O 1
ATOM 1759 N N . ARG A 1 240 ? 12.004 8.527 7.951 1.00 93.00 240 ARG A N 1
ATOM 1760 C CA . ARG A 1 240 ? 10.936 9.451 7.544 1.00 93.00 240 ARG A CA 1
ATOM 1761 C C . ARG A 1 240 ? 9.574 8.762 7.652 1.00 93.00 240 ARG A C 1
ATOM 1763 O O . ARG A 1 240 ? 9.496 7.543 7.785 1.00 93.00 240 ARG A O 1
ATOM 1770 N N . SER A 1 241 ? 8.486 9.532 7.599 1.00 92.19 241 SER A N 1
ATOM 1771 C CA . SER A 1 241 ? 7.142 8.947 7.549 1.00 92.19 241 SER A CA 1
ATOM 1772 C C . SER A 1 241 ? 6.928 8.184 6.239 1.00 92.19 241 SER A C 1
ATOM 1774 O O . SER A 1 241 ? 7.449 8.571 5.189 1.00 92.19 241 SER A O 1
ATOM 1776 N N . LEU A 1 242 ? 6.117 7.121 6.288 1.00 93.19 242 LEU A N 1
ATOM 1777 C CA . LEU A 1 242 ? 5.758 6.354 5.095 1.00 93.19 242 LEU A CA 1
ATOM 1778 C C . LEU A 1 242 ? 5.094 7.242 4.038 1.00 93.19 242 LEU A C 1
ATOM 1780 O O . LEU A 1 242 ? 5.399 7.113 2.857 1.00 93.19 242 LEU A O 1
ATOM 1784 N N . SER A 1 243 ? 4.255 8.189 4.454 1.00 94.50 243 SER A N 1
ATOM 1785 C CA . SER A 1 243 ? 3.630 9.180 3.578 1.00 94.50 243 SER A CA 1
ATOM 1786 C C . SER A 1 243 ? 4.650 10.032 2.813 1.00 94.50 243 SER A C 1
ATOM 1788 O O . SER A 1 243 ? 4.545 10.169 1.594 1.00 94.50 243 SER A O 1
ATOM 1790 N N . ALA A 1 244 ? 5.688 10.542 3.483 1.00 95.56 244 ALA A N 1
ATOM 1791 C CA . ALA A 1 244 ? 6.734 11.323 2.825 1.00 95.56 244 ALA A CA 1
ATOM 1792 C C . ALA A 1 244 ? 7.522 10.474 1.813 1.00 95.56 244 ALA A C 1
ATOM 1794 O O . ALA A 1 244 ? 7.783 10.936 0.701 1.00 95.56 244 ALA A O 1
ATOM 1795 N N . CYS A 1 245 ? 7.867 9.232 2.174 1.00 97.38 245 CYS A N 1
ATOM 1796 C CA . CYS A 1 245 ? 8.518 8.282 1.269 1.00 97.38 245 CYS A CA 1
ATOM 1797 C C . CYS A 1 245 ? 7.631 7.936 0.064 1.00 97.38 245 CYS A C 1
ATOM 1799 O O . CYS A 1 245 ? 8.111 7.951 -1.067 1.00 97.38 245 CYS A O 1
ATOM 1801 N N . SER A 1 246 ? 6.344 7.676 0.301 1.00 97.38 246 SER A N 1
ATOM 1802 C CA . SER A 1 246 ? 5.372 7.286 -0.724 1.00 97.38 246 SER A CA 1
ATOM 1803 C C . SER A 1 246 ? 5.204 8.383 -1.765 1.00 97.38 246 SER A C 1
ATOM 1805 O O . SER A 1 246 ? 5.364 8.115 -2.949 1.00 97.38 246 SER A O 1
ATOM 1807 N N . LEU A 1 247 ? 4.988 9.637 -1.345 1.00 97.50 247 LEU A N 1
ATOM 1808 C CA . LEU A 1 247 ? 4.855 10.747 -2.290 1.00 97.50 247 LEU A CA 1
ATOM 1809 C C . LEU A 1 247 ? 6.153 11.009 -3.065 1.00 97.50 247 LEU A C 1
ATOM 1811 O O . LEU A 1 247 ? 6.107 11.259 -4.270 1.00 97.50 247 LEU A O 1
ATOM 1815 N N . ALA A 1 248 ? 7.306 10.969 -2.388 1.00 97.38 248 ALA A N 1
ATOM 1816 C CA . ALA A 1 248 ? 8.596 11.215 -3.028 1.00 97.38 248 ALA A CA 1
ATOM 1817 C C . ALA A 1 248 ? 8.895 10.173 -4.113 1.00 97.38 248 ALA A C 1
ATOM 1819 O O . ALA A 1 248 ? 9.245 10.536 -5.237 1.00 97.38 248 ALA A O 1
ATOM 1820 N N . LEU A 1 249 ? 8.709 8.889 -3.792 1.00 98.06 249 LEU A N 1
ATOM 1821 C CA . LEU A 1 249 ? 8.896 7.804 -4.750 1.00 98.06 249 LEU A CA 1
ATOM 1822 C C . LEU A 1 249 ? 7.828 7.819 -5.831 1.00 98.06 249 LEU A C 1
ATOM 1824 O O . LEU A 1 249 ? 8.172 7.630 -6.988 1.00 98.06 249 LEU A O 1
ATOM 1828 N N . PHE A 1 250 ? 6.573 8.118 -5.501 1.00 98.19 250 PHE A N 1
ATOM 1829 C CA . PHE A 1 250 ? 5.514 8.241 -6.495 1.00 98.19 250 PHE A CA 1
ATOM 1830 C C . PHE A 1 250 ? 5.868 9.255 -7.589 1.00 98.19 250 PHE A C 1
ATOM 1832 O O . PHE A 1 250 ? 5.782 8.947 -8.780 1.00 98.19 250 PHE A O 1
ATOM 1839 N N . CYS A 1 251 ? 6.340 10.441 -7.192 1.00 97.00 251 CYS A N 1
ATOM 1840 C CA . CYS A 1 251 ? 6.783 11.464 -8.137 1.00 97.00 251 CYS A CA 1
ATOM 1841 C C . CYS A 1 251 ? 7.984 10.982 -8.960 1.00 97.00 251 CYS A C 1
ATOM 1843 O O . CYS A 1 251 ? 7.972 11.092 -10.184 1.00 97.00 251 CYS A O 1
ATOM 1845 N N . TYR A 1 252 ? 8.993 10.413 -8.296 1.00 97.69 252 TYR A N 1
ATOM 1846 C CA . TYR A 1 252 ? 10.218 9.965 -8.954 1.00 97.69 252 TYR A CA 1
ATOM 1847 C C . TYR A 1 252 ? 9.968 8.820 -9.947 1.00 97.69 252 TYR A C 1
ATOM 1849 O O . TYR A 1 252 ? 10.437 8.868 -11.079 1.00 97.69 252 TYR A O 1
ATOM 1857 N N . PHE A 1 253 ? 9.184 7.813 -9.559 1.00 98.06 253 PHE A N 1
ATOM 1858 C CA . PHE A 1 253 ? 8.805 6.693 -10.420 1.00 98.06 253 PHE A CA 1
ATOM 1859 C C . PHE A 1 253 ? 8.014 7.193 -11.623 1.00 98.06 253 PHE A C 1
ATOM 1861 O O . PHE A 1 253 ? 8.342 6.844 -12.748 1.00 98.06 253 PHE A O 1
ATOM 1868 N N . THR A 1 254 ? 7.035 8.074 -11.414 1.00 98.06 254 THR A N 1
ATOM 1869 C CA . THR A 1 254 ? 6.241 8.643 -12.511 1.00 98.06 254 THR A CA 1
ATOM 1870 C C . THR A 1 254 ? 7.115 9.382 -13.536 1.00 98.06 254 THR A C 1
ATOM 1872 O O . THR A 1 254 ? 6.912 9.246 -14.743 1.00 98.06 254 THR A O 1
ATOM 1875 N N . GLU A 1 255 ? 8.123 10.134 -13.079 1.00 96.69 255 GLU A N 1
ATOM 1876 C CA . GLU A 1 255 ? 9.111 10.776 -13.956 1.00 96.69 255 GLU A CA 1
ATOM 1877 C C . GLU A 1 255 ? 9.939 9.744 -14.737 1.00 96.69 255 GLU A C 1
ATOM 1879 O O . GLU A 1 255 ? 10.066 9.861 -15.958 1.00 96.69 255 GLU A O 1
ATOM 1884 N N . ARG A 1 256 ? 10.442 8.701 -14.062 1.00 97.06 256 ARG A N 1
ATOM 1885 C CA . ARG A 1 256 ? 11.220 7.624 -14.695 1.00 97.06 256 ARG A CA 1
ATOM 1886 C C . ARG A 1 256 ? 10.408 6.812 -15.701 1.00 97.06 256 ARG A C 1
ATOM 1888 O O . ARG A 1 256 ? 10.908 6.530 -16.783 1.00 97.06 256 ARG A O 1
ATOM 1895 N N . TYR A 1 257 ? 9.144 6.512 -15.404 1.00 97.38 257 TYR A N 1
ATOM 1896 C CA . TYR A 1 257 ? 8.255 5.755 -16.293 1.00 97.38 257 TYR A CA 1
ATOM 1897 C C . TYR A 1 257 ? 8.075 6.512 -17.612 1.00 97.38 257 TYR A C 1
ATOM 1899 O O . TYR A 1 257 ? 8.226 5.950 -18.697 1.00 97.38 257 TYR A O 1
ATOM 1907 N N . ALA A 1 258 ? 7.820 7.819 -17.529 1.00 96.44 258 ALA A N 1
ATOM 1908 C CA . ALA A 1 258 ? 7.715 8.663 -18.710 1.00 96.44 258 ALA A CA 1
ATOM 1909 C C . ALA A 1 258 ? 9.042 8.776 -19.472 1.00 96.44 258 ALA A C 1
ATOM 1911 O O . ALA A 1 258 ? 9.041 8.777 -20.703 1.00 96.44 258 ALA A O 1
ATOM 1912 N N . GLU A 1 259 ? 10.174 8.861 -18.770 1.00 96.19 259 GLU A N 1
ATOM 1913 C CA . GLU A 1 259 ? 11.496 8.905 -19.393 1.00 96.19 259 GLU A CA 1
ATOM 1914 C C . GLU A 1 259 ? 11.820 7.613 -20.154 1.00 96.19 259 GLU A C 1
ATOM 1916 O O . GLU A 1 259 ? 12.224 7.697 -21.317 1.00 96.19 259 GLU A O 1
ATOM 1921 N N . LEU A 1 260 ? 11.561 6.445 -19.557 1.00 96.38 260 LEU A N 1
ATOM 1922 C CA . LEU A 1 260 ? 11.750 5.139 -20.185 1.00 96.38 260 LEU A CA 1
ATOM 1923 C C . LEU A 1 260 ? 10.969 5.041 -21.498 1.00 96.38 260 LEU A C 1
ATOM 1925 O O . LEU A 1 260 ? 11.551 4.762 -22.543 1.00 96.38 260 LEU A O 1
ATOM 1929 N N . PHE A 1 261 ? 9.661 5.299 -21.483 1.00 96.44 261 PHE A N 1
ATOM 1930 C CA . PHE A 1 261 ? 8.851 5.111 -22.691 1.00 96.44 261 PHE A CA 1
ATOM 1931 C C . PHE A 1 261 ? 9.047 6.226 -23.725 1.00 96.44 261 PHE A C 1
ATOM 1933 O O . PHE A 1 261 ? 8.909 5.987 -24.925 1.00 96.44 261 PHE A O 1
ATOM 1940 N N . ARG A 1 262 ? 9.443 7.434 -23.305 1.00 95.81 262 ARG A N 1
ATOM 1941 C CA . ARG A 1 262 ? 9.782 8.527 -24.228 1.00 95.81 262 ARG A CA 1
ATOM 1942 C C . ARG A 1 262 ? 11.134 8.313 -24.897 1.00 95.81 262 ARG A C 1
ATOM 1944 O O . ARG A 1 262 ? 11.231 8.448 -26.112 1.00 95.81 262 ARG A O 1
ATOM 1951 N N . ALA A 1 263 ? 12.179 7.999 -24.136 1.00 94.19 263 ALA A N 1
ATOM 1952 C CA . ALA A 1 263 ? 13.570 8.091 -24.589 1.00 94.19 263 ALA A CA 1
ATOM 1953 C C . ALA A 1 263 ? 14.441 6.863 -24.268 1.00 94.19 263 ALA A C 1
ATOM 1955 O O . ALA A 1 263 ? 15.588 6.841 -24.695 1.00 94.19 263 ALA A O 1
ATOM 1956 N N . GLY A 1 264 ? 13.922 5.844 -23.581 1.00 92.38 264 GLY A N 1
ATOM 1957 C CA . GLY A 1 264 ? 14.668 4.619 -23.293 1.00 92.38 264 GLY A CA 1
ATOM 1958 C C . GLY A 1 264 ? 15.132 3.906 -24.562 1.00 92.38 264 GLY A C 1
ATOM 1959 O O . GLY A 1 264 ? 14.374 3.783 -25.532 1.00 92.38 264 GLY A O 1
ATOM 1960 N N . ASP A 1 265 ? 16.382 3.454 -24.540 1.00 91.75 265 ASP A N 1
ATOM 1961 C CA . ASP A 1 265 ? 17.044 2.795 -25.662 1.00 91.75 265 ASP A CA 1
ATOM 1962 C C . ASP A 1 265 ? 17.704 1.495 -25.183 1.00 91.75 265 ASP A C 1
ATOM 1964 O O . ASP A 1 265 ? 18.778 1.541 -24.579 1.00 91.75 265 ASP A O 1
ATOM 1968 N N . PRO A 1 266 ? 17.034 0.338 -25.335 1.00 90.62 266 PRO A N 1
ATOM 1969 C CA . PRO A 1 266 ? 17.572 -0.932 -24.870 1.00 90.62 266 PRO A CA 1
ATOM 1970 C C . PRO A 1 266 ? 18.915 -1.270 -25.513 1.00 90.62 266 PRO A C 1
ATOM 1972 O O . PRO A 1 266 ? 19.065 -1.168 -26.726 1.00 90.62 266 PRO A O 1
ATOM 1975 N N . ARG A 1 267 ? 19.879 -1.746 -24.716 1.00 88.88 267 ARG A N 1
ATOM 1976 C CA . ARG A 1 267 ? 21.142 -2.268 -25.259 1.00 88.88 267 ARG A CA 1
ATOM 1977 C C . ARG A 1 267 ? 20.886 -3.511 -26.116 1.00 88.88 267 ARG A C 1
ATOM 1979 O O . ARG A 1 267 ? 20.113 -4.381 -25.718 1.00 88.88 267 ARG A O 1
ATOM 1986 N N . ASP A 1 268 ? 21.621 -3.641 -27.221 1.00 80.69 268 ASP A N 1
ATOM 1987 C CA . ASP A 1 268 ? 21.523 -4.788 -28.140 1.00 80.69 268 ASP A CA 1
ATOM 1988 C C . ASP A 1 268 ? 21.734 -6.139 -27.439 1.00 80.69 268 ASP A C 1
ATOM 1990 O O . ASP A 1 268 ? 21.057 -7.127 -27.731 1.00 80.69 268 ASP A O 1
ATOM 1994 N N . TYR A 1 269 ? 22.681 -6.182 -26.498 1.00 80.50 269 TYR A N 1
ATOM 1995 C CA . TYR A 1 269 ? 22.942 -7.338 -25.653 1.00 80.50 269 TYR A CA 1
ATOM 1996 C C . TYR A 1 269 ? 23.368 -6.887 -24.258 1.00 80.50 269 TYR A C 1
ATOM 1998 O O . TYR A 1 269 ? 24.364 -6.181 -24.088 1.00 80.50 269 TYR A O 1
ATOM 2006 N N . TYR A 1 270 ? 22.615 -7.314 -23.249 1.00 85.75 270 TYR A N 1
ATOM 2007 C CA . TYR A 1 270 ? 22.902 -7.018 -21.855 1.00 85.75 270 TYR A CA 1
ATOM 2008 C C . TYR A 1 270 ? 22.388 -8.141 -20.953 1.00 85.75 270 TYR A C 1
ATOM 2010 O O . TYR A 1 270 ? 21.304 -8.682 -21.172 1.00 85.75 270 TYR A O 1
ATOM 2018 N N . VAL A 1 271 ? 23.181 -8.500 -19.943 1.00 87.25 271 VAL A N 1
ATOM 2019 C CA . VAL A 1 271 ? 22.803 -9.469 -18.911 1.00 87.25 271 VAL A CA 1
ATOM 2020 C C . VAL A 1 271 ? 23.066 -8.822 -17.552 1.00 87.25 271 VAL A C 1
ATOM 2022 O O . VAL A 1 271 ? 24.231 -8.584 -17.225 1.00 87.25 271 VAL A O 1
ATOM 2025 N N . PRO A 1 272 ? 22.021 -8.538 -16.756 1.00 90.00 272 PRO A N 1
ATOM 2026 C CA . PRO A 1 272 ? 22.193 -8.003 -15.413 1.00 90.00 272 PRO A CA 1
ATOM 2027 C C . PRO A 1 272 ? 23.004 -8.946 -14.518 1.00 90.00 272 PRO A C 1
ATOM 2029 O O . PRO A 1 272 ? 22.843 -10.169 -14.567 1.00 90.00 272 PRO A O 1
ATOM 2032 N N . ALA A 1 273 ? 23.807 -8.384 -13.613 1.00 91.00 273 ALA A N 1
ATOM 2033 C CA . ALA A 1 273 ? 24.479 -9.141 -12.558 1.00 91.00 273 ALA A CA 1
ATOM 2034 C C . ALA A 1 273 ? 23.488 -9.521 -11.436 1.00 91.00 273 ALA A C 1
ATOM 2036 O O . ALA A 1 273 ? 23.613 -9.065 -10.301 1.00 91.00 273 ALA A O 1
ATOM 2037 N N . TYR A 1 274 ? 22.480 -10.345 -11.753 1.00 92.06 274 TYR A N 1
ATOM 2038 C CA . TYR A 1 274 ? 21.324 -10.639 -10.891 1.00 92.06 274 TYR A CA 1
ATOM 2039 C C . TYR A 1 274 ? 21.689 -10.951 -9.433 1.00 92.06 274 TYR A C 1
ATOM 2041 O O . TYR A 1 274 ? 21.077 -10.412 -8.516 1.00 92.06 274 TYR A O 1
ATOM 2049 N N . ALA A 1 275 ? 22.698 -11.799 -9.210 1.00 93.00 275 ALA A N 1
ATOM 2050 C CA . ALA A 1 275 ? 23.117 -12.179 -7.864 1.00 93.00 275 ALA A CA 1
ATOM 2051 C C . ALA A 1 275 ? 23.680 -10.993 -7.063 1.00 93.00 275 ALA A C 1
ATOM 2053 O O . ALA A 1 275 ? 23.297 -10.805 -5.912 1.00 93.00 275 ALA A O 1
ATOM 2054 N N . GLU A 1 276 ? 24.546 -10.176 -7.667 1.00 92.75 276 GLU A N 1
ATOM 2055 C CA . GLU A 1 276 ? 25.117 -8.998 -7.003 1.00 92.75 276 GLU A CA 1
ATOM 2056 C C . GLU A 1 276 ? 24.050 -7.931 -6.749 1.00 92.75 276 GLU A C 1
ATOM 2058 O O . GLU A 1 276 ? 23.964 -7.390 -5.648 1.00 92.75 276 GLU A O 1
ATOM 2063 N N . ARG A 1 277 ? 23.145 -7.709 -7.707 1.00 93.88 277 ARG A N 1
ATOM 2064 C CA . ARG A 1 277 ? 22.019 -6.783 -7.529 1.00 93.88 277 ARG A CA 1
ATOM 2065 C C . ARG A 1 277 ? 21.109 -7.188 -6.370 1.00 93.88 277 ARG A C 1
ATOM 2067 O O . ARG A 1 277 ? 20.734 -6.333 -5.568 1.00 93.88 277 ARG A O 1
ATOM 2074 N N . VAL A 1 278 ? 20.794 -8.481 -6.243 1.00 95.38 278 VAL A N 1
ATOM 2075 C CA . VAL A 1 278 ? 20.008 -9.008 -5.116 1.00 95.38 278 VAL A CA 1
ATOM 2076 C C . VAL A 1 278 ? 20.733 -8.805 -3.789 1.00 95.38 278 VAL A C 1
ATOM 2078 O O . VAL A 1 278 ? 20.101 -8.350 -2.838 1.00 95.38 278 VAL A O 1
ATOM 2081 N N . LYS A 1 279 ? 22.043 -9.077 -3.715 1.00 94.69 279 LYS A N 1
ATOM 2082 C CA . LYS A 1 279 ? 22.847 -8.828 -2.505 1.00 94.69 279 LYS A CA 1
ATOM 2083 C C . LYS A 1 279 ? 22.811 -7.355 -2.101 1.00 94.69 279 LYS A C 1
ATOM 2085 O O . LYS A 1 279 ? 22.517 -7.038 -0.948 1.00 94.69 279 LYS A O 1
ATOM 2090 N N . CYS A 1 280 ? 23.048 -6.447 -3.050 1.00 94.06 280 CYS A N 1
ATOM 2091 C CA . CYS A 1 280 ? 23.001 -5.008 -2.801 1.00 94.06 280 CYS A CA 1
ATOM 2092 C C . CYS A 1 280 ? 21.604 -4.554 -2.360 1.00 94.06 280 CYS A C 1
ATOM 2094 O O . CYS A 1 280 ? 21.482 -3.813 -1.387 1.00 94.06 280 CYS A O 1
ATOM 2096 N N . CYS A 1 281 ? 20.546 -5.034 -3.021 1.00 95.44 281 CYS A N 1
ATOM 2097 C CA . CYS A 1 281 ? 19.169 -4.723 -2.646 1.00 95.44 281 CYS A CA 1
ATOM 2098 C C . CYS A 1 281 ? 18.818 -5.249 -1.247 1.00 95.44 281 CYS A C 1
ATOM 2100 O O . CYS A 1 281 ? 18.239 -4.515 -0.450 1.00 95.44 281 CYS A O 1
ATOM 2102 N N . ALA A 1 282 ? 19.212 -6.480 -0.911 1.00 94.25 282 ALA A N 1
ATOM 2103 C CA . ALA A 1 282 ? 18.980 -7.078 0.402 1.00 94.25 282 ALA A CA 1
ATOM 2104 C C . ALA A 1 282 ? 19.656 -6.268 1.518 1.00 94.25 282 ALA A C 1
ATOM 2106 O O . ALA A 1 282 ? 19.017 -5.937 2.520 1.00 94.25 282 ALA A O 1
ATOM 2107 N N . ALA A 1 283 ? 20.921 -5.882 1.310 1.00 93.94 283 ALA A N 1
ATOM 2108 C CA . ALA A 1 283 ? 21.660 -5.021 2.229 1.00 93.94 283 ALA A CA 1
ATOM 2109 C C . ALA A 1 283 ? 21.010 -3.635 2.366 1.00 93.94 283 ALA A C 1
ATOM 2111 O O . ALA A 1 283 ? 20.908 -3.102 3.470 1.00 93.94 283 ALA A O 1
ATOM 2112 N N . TRP A 1 284 ? 20.532 -3.064 1.258 1.00 94.12 284 TRP A N 1
ATOM 2113 C CA . TRP A 1 284 ? 19.881 -1.757 1.241 1.00 94.12 284 TRP A CA 1
ATOM 2114 C C . TRP A 1 284 ? 18.515 -1.756 1.942 1.00 94.12 284 TRP A C 1
ATOM 2116 O O . TRP A 1 284 ? 18.220 -0.844 2.715 1.00 94.12 284 TRP A O 1
ATOM 2126 N N . ALA A 1 285 ? 17.692 -2.776 1.687 1.00 91.38 285 ALA A N 1
ATOM 2127 C CA . ALA A 1 285 ? 16.339 -2.909 2.221 1.00 91.38 285 ALA A CA 1
ATOM 2128 C C . ALA A 1 285 ? 16.297 -3.507 3.640 1.00 91.38 285 ALA A C 1
ATOM 2130 O O . ALA A 1 285 ? 15.256 -3.451 4.302 1.00 91.38 285 ALA A O 1
ATOM 2131 N N . GLY A 1 286 ? 17.408 -4.084 4.110 1.00 89.06 286 GLY A N 1
ATOM 2132 C CA . GLY A 1 286 ? 17.495 -4.753 5.407 1.00 89.06 286 GLY A CA 1
ATOM 2133 C C . GLY A 1 286 ? 16.661 -6.034 5.467 1.00 89.06 286 GLY A C 1
ATOM 2134 O O . GLY A 1 286 ? 15.985 -6.281 6.467 1.00 89.06 286 GLY A O 1
ATOM 2135 N N . CYS A 1 287 ? 16.658 -6.828 4.393 1.00 88.25 287 CYS A N 1
ATOM 2136 C CA . CYS A 1 287 ? 15.940 -8.102 4.309 1.00 88.25 287 CYS A CA 1
ATOM 2137 C C . CYS A 1 287 ? 16.868 -9.248 3.868 1.00 88.25 287 CYS A C 1
ATOM 2139 O O . CYS A 1 287 ? 18.022 -9.035 3.507 1.00 88.25 287 CYS A O 1
ATOM 2141 N N . GLY A 1 288 ? 16.388 -10.492 3.945 1.00 88.44 288 GLY A N 1
ATOM 2142 C CA . GLY A 1 288 ? 17.189 -11.659 3.572 1.00 88.44 288 GLY A CA 1
ATOM 2143 C C . GLY A 1 288 ? 17.236 -11.884 2.058 1.00 88.44 288 GLY A C 1
ATOM 2144 O O . GLY A 1 288 ? 16.191 -11.949 1.414 1.00 88.44 288 GLY A O 1
ATOM 2145 N N . GLU A 1 289 ? 18.426 -12.127 1.498 1.00 93.31 289 GLU A N 1
ATOM 2146 C CA . GLU A 1 289 ? 18.627 -12.385 0.057 1.00 93.31 289 GLU A CA 1
ATOM 2147 C C . GLU A 1 289 ? 17.711 -13.489 -0.491 1.00 93.31 289 GLU A C 1
ATOM 2149 O O . GLU A 1 289 ? 17.114 -13.351 -1.556 1.00 93.31 289 GLU A O 1
ATOM 2154 N N . LYS A 1 290 ? 17.534 -14.578 0.271 1.00 90.81 290 LYS A N 1
ATOM 2155 C CA . LYS A 1 290 ? 16.678 -15.715 -0.112 1.00 90.81 290 LYS A CA 1
ATOM 2156 C C . LYS A 1 290 ? 15.227 -15.302 -0.385 1.00 90.81 290 LYS A C 1
ATOM 2158 O O . LYS A 1 290 ? 14.544 -15.973 -1.155 1.00 90.81 290 LYS A O 1
ATOM 2163 N N . GLN A 1 291 ? 14.735 -14.245 0.261 1.00 87.31 291 GLN A N 1
ATOM 2164 C CA . GLN A 1 291 ? 13.399 -13.716 0.003 1.00 87.31 291 GLN A CA 1
ATOM 2165 C C . GLN A 1 291 ? 13.347 -13.014 -1.357 1.00 87.31 291 GLN A C 1
ATOM 2167 O O . GLN A 1 291 ? 12.427 -13.278 -2.124 1.00 87.31 291 GLN A O 1
ATOM 2172 N N . LEU A 1 292 ? 14.348 -12.188 -1.667 1.00 92.31 292 LEU A N 1
ATOM 2173 C CA . LEU A 1 292 ? 14.414 -11.424 -2.914 1.00 92.31 292 LEU A CA 1
ATOM 2174 C C . LEU A 1 292 ? 14.720 -12.298 -4.132 1.00 92.31 292 LEU A C 1
ATOM 2176 O O . LEU A 1 292 ? 14.162 -12.069 -5.198 1.00 92.31 292 LEU A O 1
AT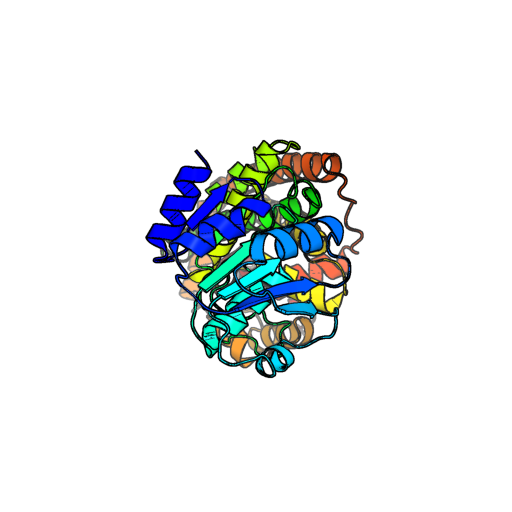OM 2180 N N . PHE A 1 293 ? 15.510 -13.366 -3.982 1.00 93.25 293 PHE A N 1
ATOM 2181 C CA . PHE A 1 293 ? 15.747 -14.313 -5.078 1.00 93.25 293 PHE A CA 1
ATOM 2182 C C . PHE A 1 293 ? 14.461 -14.962 -5.613 1.00 93.25 293 PHE A C 1
ATOM 2184 O O . PHE A 1 293 ? 14.440 -15.391 -6.761 1.00 93.25 293 PHE A O 1
ATOM 2191 N N . LYS A 1 294 ? 13.370 -14.997 -4.832 1.00 90.38 294 LYS A N 1
ATOM 2192 C CA . LYS A 1 294 ? 12.059 -15.470 -5.313 1.00 90.38 294 LYS A CA 1
ATOM 2193 C C . LYS A 1 294 ? 11.433 -14.540 -6.358 1.00 90.38 294 LYS A C 1
ATOM 2195 O O . LYS A 1 294 ? 10.588 -14.990 -7.124 1.00 90.38 294 LYS A O 1
ATOM 2200 N N . ASN A 1 295 ? 11.836 -13.271 -6.379 1.00 90.81 295 ASN A N 1
ATOM 2201 C CA . ASN A 1 295 ? 11.363 -12.271 -7.333 1.00 90.81 295 ASN A CA 1
ATOM 2202 C C . ASN A 1 295 ? 12.151 -12.301 -8.649 1.00 90.81 295 ASN A C 1
ATOM 2204 O O . ASN A 1 295 ? 11.678 -11.807 -9.671 1.00 90.81 295 ASN A O 1
ATOM 2208 N N . VAL A 1 296 ? 13.355 -12.877 -8.645 1.00 85.12 296 VAL A N 1
ATOM 2209 C CA . VAL A 1 296 ? 14.252 -12.840 -9.798 1.00 85.12 296 VAL A CA 1
ATOM 2210 C C . VAL A 1 296 ? 14.025 -14.051 -10.693 1.00 85.12 296 VAL A C 1
ATOM 2212 O O . VAL A 1 296 ? 14.338 -15.185 -10.337 1.00 85.12 296 VAL A O 1
ATOM 2215 N N . ARG A 1 297 ? 13.543 -13.791 -11.911 1.00 84.50 297 ARG A N 1
ATOM 2216 C CA . ARG A 1 297 ? 13.513 -14.767 -13.002 1.00 84.50 297 ARG A CA 1
ATOM 2217 C C . ARG A 1 297 ? 14.496 -14.350 -14.089 1.00 84.50 297 ARG A C 1
ATOM 2219 O O . ARG A 1 297 ? 14.228 -13.407 -14.832 1.00 84.50 297 ARG A O 1
ATOM 2226 N N . VAL A 1 298 ? 15.600 -15.089 -14.198 1.00 87.88 298 VAL A N 1
ATOM 2227 C CA . VAL A 1 298 ? 16.590 -14.904 -15.268 1.00 87.88 298 VAL A CA 1
ATOM 2228 C C . VAL A 1 298 ? 15.954 -15.320 -16.601 1.00 87.88 298 VAL A C 1
ATOM 2230 O O . VAL A 1 298 ? 15.555 -16.481 -16.731 1.00 87.88 298 VAL A O 1
ATOM 2233 N N . PRO A 1 299 ? 15.799 -14.404 -17.572 1.00 86.75 299 PRO A N 1
ATOM 2234 C CA . PRO A 1 299 ? 15.274 -14.746 -18.883 1.00 86.75 299 PRO A CA 1
ATOM 2235 C C . PRO A 1 299 ? 16.296 -15.553 -19.685 1.00 86.75 299 PRO A C 1
ATOM 2237 O O . PRO A 1 299 ? 17.509 -15.373 -19.581 1.00 86.75 299 PRO A O 1
ATOM 2240 N N . THR A 1 300 ? 15.793 -16.416 -20.555 1.00 89.00 300 THR A N 1
ATOM 2241 C CA . THR A 1 300 ? 16.571 -16.962 -21.668 1.00 89.00 300 THR A CA 1
ATOM 2242 C C . THR A 1 300 ? 16.893 -15.860 -22.683 1.00 89.00 300 THR A C 1
ATOM 2244 O O . THR A 1 300 ? 16.161 -14.878 -22.795 1.00 89.00 300 THR A O 1
ATOM 2247 N N . ALA A 1 301 ? 17.930 -16.046 -23.508 1.00 86.12 301 ALA A N 1
ATOM 2248 C CA . ALA A 1 301 ? 18.269 -15.084 -24.565 1.00 86.12 301 ALA A CA 1
ATOM 2249 C C . ALA A 1 301 ? 17.074 -14.778 -25.493 1.00 86.12 301 ALA A C 1
ATOM 2251 O O . ALA A 1 301 ? 16.813 -13.624 -25.825 1.00 86.12 301 ALA A O 1
ATOM 2252 N N . ALA A 1 302 ? 16.294 -15.803 -25.854 1.00 88.50 302 ALA A N 1
ATOM 2253 C CA . ALA A 1 302 ? 15.091 -15.641 -26.668 1.00 88.50 302 ALA A CA 1
ATOM 2254 C C . ALA A 1 302 ? 14.006 -14.796 -25.971 1.00 88.50 302 ALA A C 1
ATOM 2256 O O . ALA A 1 302 ? 13.314 -14.021 -26.631 1.00 88.50 302 ALA A O 1
ATOM 2257 N N . GLU A 1 303 ? 13.847 -14.928 -24.651 1.00 89.50 303 GLU A N 1
ATOM 2258 C CA . GLU A 1 303 ? 12.943 -14.077 -23.870 1.00 89.50 303 GLU A CA 1
ATOM 2259 C C . GLU A 1 303 ? 13.453 -12.629 -23.808 1.00 89.50 303 GLU A C 1
ATOM 2261 O O . GLU A 1 303 ? 12.647 -11.714 -23.972 1.00 89.50 303 GLU A O 1
ATOM 2266 N N . SER A 1 304 ? 14.762 -12.405 -23.652 1.00 87.31 304 SER A N 1
ATOM 2267 C CA . SER A 1 304 ? 15.355 -11.059 -23.645 1.00 87.31 304 SER A CA 1
ATOM 2268 C C . SER A 1 304 ? 15.142 -10.321 -24.970 1.00 87.31 304 SER A C 1
ATOM 2270 O O . SER A 1 304 ? 14.602 -9.215 -24.971 1.00 87.31 304 SER A O 1
ATOM 2272 N N . PHE A 1 305 ? 15.454 -10.951 -26.110 1.00 88.19 305 PHE A N 1
ATOM 2273 C CA . PHE A 1 305 ? 15.200 -10.350 -27.428 1.00 88.19 305 PHE A CA 1
ATOM 2274 C C . PHE A 1 305 ? 13.709 -10.084 -27.664 1.00 88.19 305 PHE A C 1
ATOM 2276 O O . PHE A 1 305 ? 13.332 -9.042 -28.202 1.00 88.19 305 PHE A O 1
ATOM 2283 N N . ARG A 1 306 ? 12.834 -10.993 -27.210 1.00 90.12 306 ARG A N 1
ATOM 2284 C CA . ARG A 1 306 ? 11.383 -10.791 -27.292 1.00 90.12 306 ARG A CA 1
ATOM 2285 C C . ARG A 1 306 ? 10.936 -9.568 -26.492 1.00 90.12 306 ARG A C 1
ATOM 2287 O O . ARG A 1 306 ? 10.087 -8.830 -26.979 1.00 90.12 306 ARG A O 1
ATOM 2294 N N . ARG A 1 307 ? 11.481 -9.339 -25.293 1.00 91.06 307 ARG A N 1
ATOM 2295 C CA . ARG A 1 307 ? 11.148 -8.157 -24.477 1.00 91.06 307 ARG A CA 1
ATOM 2296 C C . ARG A 1 307 ? 11.519 -6.860 -25.192 1.00 91.06 307 ARG A C 1
ATOM 2298 O O . ARG A 1 307 ? 10.692 -5.956 -25.219 1.00 91.06 307 ARG A O 1
ATOM 2305 N N . ALA A 1 308 ? 12.695 -6.782 -25.816 1.00 90.50 308 ALA A N 1
ATOM 2306 C CA . ALA A 1 308 ? 13.096 -5.607 -26.594 1.00 90.50 308 ALA A CA 1
ATOM 2307 C C . ALA A 1 308 ? 12.154 -5.352 -27.789 1.00 90.50 308 ALA A C 1
ATOM 2309 O O . ALA A 1 308 ? 11.716 -4.223 -28.006 1.00 90.50 308 ALA A O 1
ATOM 2310 N N . ALA A 1 309 ? 11.759 -6.409 -28.509 1.00 92.56 309 ALA A N 1
ATOM 2311 C CA . ALA A 1 309 ? 10.793 -6.301 -29.604 1.00 92.56 309 ALA A CA 1
ATOM 2312 C C . ALA A 1 309 ? 9.408 -5.821 -29.123 1.00 92.56 309 ALA A C 1
ATOM 2314 O O . ALA A 1 309 ? 8.847 -4.890 -29.698 1.00 92.56 309 ALA A O 1
ATOM 2315 N N . VAL A 1 310 ? 8.884 -6.400 -28.034 1.00 94.38 310 VAL A N 1
ATOM 2316 C CA . VAL A 1 310 ? 7.608 -5.979 -27.422 1.00 94.38 310 VAL A CA 1
ATOM 2317 C C . VAL A 1 310 ? 7.684 -4.534 -26.926 1.00 94.38 310 VAL A C 1
ATOM 2319 O O . VAL A 1 310 ? 6.725 -3.781 -27.086 1.00 94.38 310 VAL A O 1
ATOM 2322 N N . PHE A 1 311 ? 8.821 -4.123 -26.357 1.00 95.00 311 PHE A N 1
ATOM 2323 C CA . PHE A 1 311 ? 9.039 -2.744 -25.932 1.00 95.00 311 PHE A CA 1
ATOM 2324 C C . PHE A 1 311 ? 8.934 -1.782 -27.115 1.00 95.00 311 PHE A C 1
ATOM 2326 O O . PHE A 1 311 ? 8.192 -0.810 -27.020 1.00 95.00 311 PHE A O 1
ATOM 2333 N N . ALA A 1 312 ? 9.595 -2.076 -28.239 1.00 93.88 312 ALA A N 1
ATOM 2334 C CA . ALA A 1 312 ? 9.506 -1.260 -29.449 1.00 93.88 312 ALA A CA 1
ATOM 2335 C C . ALA A 1 312 ? 8.071 -1.186 -30.007 1.00 93.88 312 ALA A C 1
ATOM 2337 O O . ALA A 1 312 ? 7.610 -0.104 -30.365 1.00 93.88 312 ALA A O 1
ATOM 2338 N N . GLU A 1 313 ? 7.346 -2.309 -30.024 1.00 95.50 313 GLU A N 1
ATOM 2339 C CA . GLU A 1 313 ? 5.959 -2.391 -30.503 1.00 95.50 313 GLU A CA 1
ATOM 2340 C C . GLU A 1 313 ? 4.987 -1.586 -29.622 1.00 95.50 313 GLU A C 1
ATOM 2342 O O . GLU A 1 313 ? 4.136 -0.846 -30.118 1.00 95.50 313 GLU A O 1
ATOM 2347 N N . CYS A 1 314 ? 5.121 -1.701 -28.299 1.00 95.00 314 CYS A N 1
ATOM 2348 C CA . CYS A 1 314 ? 4.175 -1.126 -27.343 1.00 95.00 314 CYS A CA 1
ATOM 2349 C C . CYS A 1 314 ? 4.562 0.276 -26.845 1.00 95.00 314 CYS A C 1
ATOM 2351 O O . CYS A 1 314 ? 3.770 0.900 -26.131 1.00 95.00 314 CYS A O 1
ATOM 2353 N N . ARG A 1 315 ? 5.743 0.791 -27.217 1.00 94.75 315 ARG A N 1
ATOM 2354 C CA . ARG A 1 315 ? 6.329 2.037 -26.690 1.00 94.75 315 ARG A CA 1
ATOM 2355 C C . ARG A 1 315 ? 5.364 3.214 -26.715 1.00 94.75 315 ARG A C 1
ATOM 2357 O O . ARG A 1 315 ? 5.163 3.850 -25.688 1.00 94.75 315 ARG A O 1
ATOM 2364 N N . ASN A 1 316 ? 4.727 3.471 -27.858 1.00 94.75 316 ASN A N 1
ATOM 2365 C CA . ASN A 1 316 ? 3.828 4.618 -28.016 1.00 94.75 316 ASN A CA 1
ATOM 2366 C C . ASN A 1 316 ? 2.610 4.523 -27.084 1.00 94.75 316 ASN A C 1
ATOM 2368 O O . ASN A 1 316 ? 2.234 5.510 -26.456 1.00 94.75 316 ASN A O 1
ATOM 2372 N N . LYS A 1 317 ? 2.024 3.325 -26.941 1.00 95.31 317 LYS A N 1
ATOM 2373 C CA . LYS A 1 317 ? 0.891 3.091 -26.032 1.00 95.31 317 LYS A CA 1
ATOM 2374 C C . LYS A 1 317 ? 1.300 3.322 -24.575 1.00 95.31 317 LYS A C 1
ATOM 2376 O O . LYS A 1 317 ? 0.593 4.006 -23.838 1.00 95.31 317 LYS A O 1
ATOM 2381 N N . LEU A 1 318 ? 2.439 2.763 -24.163 1.00 95.94 318 LEU A N 1
ATOM 2382 C CA . LEU A 1 318 ? 2.945 2.898 -22.794 1.00 95.94 318 LEU A CA 1
ATOM 2383 C C . LEU A 1 318 ? 3.397 4.333 -22.486 1.00 95.94 318 LEU A C 1
ATOM 2385 O O . LEU A 1 318 ? 3.193 4.814 -21.375 1.00 95.94 318 LEU A O 1
ATOM 2389 N N . GLN A 1 319 ? 3.909 5.062 -23.481 1.00 96.38 319 GLN A N 1
ATOM 2390 C CA . GLN A 1 319 ? 4.212 6.486 -23.362 1.00 96.38 319 GLN A CA 1
ATOM 2391 C C . GLN A 1 319 ? 2.950 7.310 -23.077 1.00 96.38 319 GLN A C 1
ATOM 2393 O O . GLN A 1 319 ? 2.979 8.168 -22.196 1.00 96.38 319 GLN A O 1
ATOM 2398 N N . THR A 1 320 ? 1.835 7.046 -23.770 1.00 96.31 320 THR A N 1
ATOM 2399 C CA . THR A 1 320 ? 0.553 7.703 -23.467 1.00 96.31 320 THR A CA 1
ATOM 2400 C C . THR A 1 320 ? 0.088 7.392 -22.044 1.00 96.31 320 THR A C 1
ATOM 2402 O O . THR A 1 320 ? -0.320 8.304 -21.328 1.00 96.31 320 THR A O 1
ATOM 2405 N N . SER A 1 321 ? 0.202 6.135 -21.601 1.00 95.88 321 SER A N 1
ATOM 2406 C CA . SER A 1 321 ? -0.136 5.750 -20.221 1.00 95.88 321 SER A CA 1
ATOM 2407 C C . SER A 1 321 ? 0.703 6.524 -19.197 1.00 95.88 321 SER A C 1
ATOM 2409 O O . SER A 1 321 ? 0.167 7.141 -18.278 1.00 95.88 321 SER A O 1
ATOM 2411 N N . ALA A 1 322 ? 2.018 6.619 -19.418 1.00 96.12 322 ALA A N 1
ATOM 2412 C CA . ALA A 1 322 ? 2.917 7.370 -18.546 1.00 96.12 322 ALA A CA 1
ATOM 2413 C C . ALA A 1 322 ? 2.607 8.881 -18.508 1.00 96.12 322 ALA A C 1
ATOM 2415 O O . ALA A 1 322 ? 2.726 9.507 -17.456 1.00 96.12 322 ALA A O 1
ATOM 2416 N N . GLN A 1 323 ? 2.157 9.477 -19.618 1.00 96.06 323 GLN A N 1
ATOM 2417 C CA . GLN A 1 323 ? 1.698 10.875 -19.652 1.00 96.06 323 GLN A CA 1
ATOM 2418 C C . GLN A 1 323 ? 0.405 11.087 -18.847 1.00 96.06 323 GLN A C 1
ATOM 2420 O O . GLN A 1 323 ? 0.249 12.108 -18.167 1.00 96.06 323 GLN A O 1
ATOM 2425 N N . LEU A 1 324 ? -0.519 10.122 -18.883 1.00 96.56 324 LEU A N 1
ATOM 2426 C CA . LEU A 1 324 ? -1.718 10.147 -18.042 1.00 96.56 324 LEU A CA 1
ATOM 2427 C C . LEU A 1 324 ? -1.349 10.030 -16.559 1.00 96.56 324 LEU A C 1
ATOM 2429 O O . LEU A 1 324 ? -1.873 10.791 -15.743 1.00 96.56 324 LEU A O 1
ATOM 2433 N N . LEU A 1 325 ? -0.395 9.159 -16.217 1.00 97.50 325 LEU A N 1
ATOM 2434 C CA . LEU A 1 325 ? 0.133 9.038 -14.858 1.00 97.50 325 LEU A CA 1
ATOM 2435 C C . LEU A 1 325 ? 0.806 10.341 -14.385 1.00 97.50 325 LEU A C 1
ATOM 2437 O O . LEU A 1 325 ? 0.563 10.775 -13.260 1.00 97.50 325 LEU A O 1
ATOM 2441 N N . GLN A 1 326 ? 1.583 11.021 -15.238 1.00 97.19 326 GLN A N 1
ATOM 2442 C CA . GLN A 1 326 ? 2.150 12.346 -14.935 1.00 97.19 326 GLN A CA 1
ATOM 2443 C C . GLN A 1 326 ? 1.064 13.388 -14.643 1.00 97.19 326 GLN A C 1
ATOM 2445 O O . GLN A 1 326 ? 1.133 14.101 -13.640 1.00 97.19 326 GLN A O 1
ATOM 2450 N N . SER A 1 327 ? 0.021 13.423 -15.474 1.00 96.62 327 SER A N 1
ATOM 2451 C CA . SER A 1 327 ? -1.126 14.320 -15.287 1.00 96.62 327 SER A CA 1
ATOM 2452 C C . SER A 1 327 ? -1.866 14.029 -13.975 1.00 96.62 327 SER A C 1
ATOM 2454 O O . SER A 1 327 ? -2.290 14.942 -13.263 1.00 96.62 327 SER A O 1
ATOM 2456 N N . TYR A 1 328 ? -2.015 12.748 -13.625 1.00 97.81 328 TYR A N 1
ATOM 2457 C CA . TYR A 1 328 ? -2.554 12.323 -12.335 1.00 97.81 328 TYR A CA 1
ATOM 2458 C C . TYR A 1 328 ? -1.650 12.783 -11.179 1.00 97.81 328 TYR A C 1
ATOM 2460 O O . TYR A 1 328 ? -2.144 13.350 -10.202 1.00 97.81 328 TYR A O 1
ATOM 2468 N N . ALA A 1 329 ? -0.330 12.627 -11.308 1.00 97.25 329 ALA A N 1
ATOM 2469 C CA . ALA A 1 329 ? 0.634 13.020 -10.287 1.00 97.25 329 ALA A CA 1
ATOM 2470 C C . ALA A 1 329 ? 0.626 14.527 -10.000 1.00 97.25 329 ALA A C 1
ATOM 2472 O O . ALA A 1 329 ? 0.753 14.945 -8.849 1.00 97.25 329 ALA A O 1
ATOM 2473 N N . GLU A 1 330 ? 0.445 15.367 -11.017 1.00 97.00 330 GLU A N 1
ATOM 2474 C CA . GLU A 1 330 ? 0.267 16.812 -10.850 1.00 97.00 330 GLU A CA 1
ATOM 2475 C C . GLU A 1 330 ? -0.974 17.152 -10.022 1.00 97.00 330 GLU A C 1
ATOM 2477 O O . GLU A 1 330 ? -0.871 17.881 -9.030 1.00 97.00 330 GLU A O 1
ATOM 2482 N N . LYS A 1 331 ? -2.126 16.570 -10.374 1.00 97.81 331 LYS A N 1
ATOM 2483 C CA . LYS A 1 331 ? -3.390 16.794 -9.656 1.00 97.81 331 LYS A CA 1
ATOM 2484 C C . LYS A 1 331 ? -3.312 16.302 -8.212 1.00 97.81 331 LYS A C 1
ATOM 2486 O O . LYS A 1 331 ? -3.714 17.016 -7.293 1.00 97.81 331 LYS A O 1
ATOM 2491 N N . LEU A 1 332 ? -2.756 15.109 -8.000 1.00 97.31 332 LEU A N 1
ATOM 2492 C CA . LEU A 1 332 ? -2.602 14.536 -6.667 1.00 97.31 332 LEU A CA 1
ATOM 2493 C C . LEU A 1 332 ? -1.646 15.369 -5.801 1.00 97.31 332 LEU A C 1
ATOM 2495 O O . LEU A 1 332 ? -1.967 15.636 -4.647 1.00 97.31 332 LEU A O 1
ATOM 2499 N N . ARG A 1 333 ? -0.515 15.847 -6.343 1.00 96.38 333 ARG A N 1
ATOM 2500 C CA . ARG A 1 333 ? 0.403 16.741 -5.612 1.00 96.38 333 ARG A CA 1
ATOM 2501 C C . ARG A 1 333 ? -0.280 18.033 -5.180 1.00 96.38 333 ARG A C 1
ATOM 2503 O O . ARG A 1 333 ? -0.161 18.417 -4.021 1.00 96.38 333 ARG A O 1
ATOM 2510 N N . ALA A 1 334 ? -1.006 18.688 -6.087 1.00 96.44 334 ALA A N 1
ATOM 2511 C CA . ALA A 1 334 ? -1.739 19.910 -5.760 1.00 96.44 334 ALA A CA 1
ATOM 2512 C C . ALA A 1 334 ? -2.722 19.675 -4.603 1.00 96.44 334 ALA A C 1
ATOM 2514 O O . ALA A 1 334 ? -2.768 20.450 -3.649 1.00 96.44 334 ALA A O 1
ATOM 2515 N N . LYS A 1 335 ? -3.444 18.552 -4.645 1.00 96.88 335 LYS A N 1
ATOM 2516 C CA . LYS A 1 335 ? -4.374 18.151 -3.591 1.00 96.88 335 LYS A CA 1
ATOM 2517 C C . LYS A 1 335 ? -3.682 17.801 -2.272 1.00 96.88 335 LYS A C 1
ATOM 2519 O O . LYS A 1 335 ? -4.157 18.196 -1.213 1.00 96.88 335 LYS A O 1
ATOM 2524 N N . TYR A 1 336 ? -2.555 17.098 -2.327 1.00 97.00 336 TYR A N 1
ATOM 2525 C CA . TYR A 1 336 ? -1.727 16.791 -1.163 1.00 97.00 336 TYR A CA 1
ATOM 2526 C C . TYR A 1 336 ? -1.275 18.074 -0.445 1.00 97.00 336 TYR A C 1
ATOM 2528 O O . TYR A 1 336 ? -1.420 18.176 0.772 1.00 97.00 336 TYR A O 1
ATOM 2536 N N . TYR A 1 337 ? -0.806 19.080 -1.193 1.00 95.94 337 TYR A N 1
ATOM 2537 C CA . TYR A 1 337 ? -0.424 20.376 -0.624 1.00 95.94 337 TYR A CA 1
ATOM 2538 C C . TYR A 1 337 ? -1.631 21.141 -0.067 1.00 95.94 337 TYR A C 1
ATOM 2540 O O . TYR A 1 337 ? -1.546 21.705 1.021 1.00 95.94 337 TYR A O 1
ATOM 2548 N N . ALA A 1 338 ? -2.780 21.105 -0.751 1.00 95.88 338 ALA A N 1
ATOM 2549 C CA . ALA A 1 338 ? -4.022 21.697 -0.246 1.00 95.88 338 ALA A CA 1
ATOM 2550 C C . ALA A 1 338 ? -4.505 21.043 1.064 1.00 95.88 338 ALA A C 1
ATOM 2552 O O . ALA A 1 338 ? -5.122 21.703 1.895 1.00 95.88 338 ALA A O 1
ATOM 2553 N N . ALA A 1 339 ? -4.183 19.764 1.278 1.00 94.75 339 ALA A N 1
ATOM 2554 C CA . ALA A 1 339 ? -4.460 19.031 2.511 1.00 94.75 339 ALA A CA 1
ATOM 2555 C C . ALA A 1 339 ? -3.438 19.296 3.639 1.00 94.75 339 ALA A C 1
ATOM 2557 O O . ALA A 1 339 ? -3.472 18.608 4.661 1.00 94.75 339 ALA A O 1
ATOM 2558 N N . GLY A 1 340 ? -2.527 20.262 3.462 1.00 94.75 340 GLY A N 1
ATOM 2559 C CA . GLY A 1 340 ? -1.499 20.627 4.441 1.00 94.75 340 GLY A CA 1
ATOM 2560 C C . GLY A 1 340 ? -0.239 19.762 4.388 1.00 94.75 340 GLY A C 1
ATOM 2561 O O . GLY A 1 340 ? 0.571 19.805 5.308 1.00 94.75 340 GLY A O 1
ATOM 2562 N N . GLY A 1 341 ? -0.070 18.955 3.338 1.00 94.38 341 GLY A N 1
ATOM 2563 C CA . GLY A 1 341 ? 1.141 18.172 3.141 1.00 94.38 341 GLY A CA 1
ATOM 2564 C C . GLY A 1 341 ? 2.351 19.050 2.820 1.00 94.38 341 GLY A C 1
ATOM 2565 O O . GLY A 1 341 ? 2.241 20.055 2.123 1.00 94.38 341 GLY A O 1
ATOM 2566 N N . GLU A 1 342 ? 3.530 18.647 3.283 1.00 92.75 342 GLU A N 1
ATOM 2567 C CA . GLU A 1 342 ? 4.788 19.333 2.979 1.00 92.75 342 GLU A CA 1
ATOM 2568 C C . GLU A 1 342 ? 5.544 18.627 1.855 1.00 92.75 342 GLU A C 1
ATOM 2570 O O . GLU A 1 342 ? 5.470 17.401 1.710 1.00 92.75 342 GLU A O 1
ATOM 2575 N N . ARG A 1 343 ? 6.299 19.393 1.056 1.00 89.62 343 ARG A N 1
ATOM 2576 C CA . ARG A 1 343 ? 7.135 18.829 -0.008 1.00 89.62 343 ARG A CA 1
ATOM 2577 C C . ARG A 1 343 ? 8.185 17.896 0.610 1.00 89.62 343 ARG A C 1
ATOM 2579 O O . ARG A 1 343 ? 9.014 18.371 1.387 1.00 89.62 343 ARG A O 1
ATOM 2586 N N . PRO A 1 344 ? 8.223 16.607 0.228 1.00 87.50 344 PRO A N 1
ATOM 2587 C CA . PRO A 1 344 ? 9.233 15.694 0.737 1.00 87.50 344 PRO A CA 1
ATOM 2588 C C . PRO A 1 344 ? 10.639 16.160 0.345 1.00 87.50 344 PRO A C 1
ATOM 2590 O O . PRO A 1 344 ? 10.940 16.330 -0.838 1.00 87.50 344 PRO A O 1
ATOM 2593 N N . ASN A 1 345 ? 11.508 16.363 1.335 1.00 89.56 345 ASN A N 1
ATOM 2594 C CA . ASN A 1 345 ? 12.893 16.773 1.113 1.00 89.56 345 ASN A CA 1
ATOM 2595 C C . ASN A 1 345 ? 13.816 15.546 1.067 1.00 89.56 345 ASN A C 1
ATOM 2597 O O . ASN A 1 345 ? 14.459 15.195 2.059 1.00 89.56 345 ASN A O 1
ATOM 2601 N N . PHE A 1 346 ? 13.838 14.874 -0.083 1.00 93.81 346 PHE A N 1
ATOM 2602 C CA . PHE A 1 346 ? 14.763 13.780 -0.374 1.00 93.81 346 PHE A CA 1
ATOM 2603 C C . PHE A 1 346 ? 15.783 14.224 -1.423 1.00 93.81 346 PHE A C 1
ATOM 2605 O O . PHE A 1 346 ? 15.433 14.846 -2.426 1.00 93.81 346 PHE A O 1
ATOM 2612 N N . GLY A 1 347 ? 17.053 13.875 -1.211 1.00 93.50 347 GLY A N 1
ATOM 2613 C CA . GLY A 1 347 ? 18.079 14.056 -2.235 1.00 93.50 347 GLY A CA 1
ATOM 2614 C C . GLY A 1 347 ? 17.804 13.167 -3.451 1.00 93.50 347 GLY A C 1
ATOM 2615 O O . GLY A 1 347 ? 17.352 12.033 -3.310 1.00 93.50 347 GLY A O 1
ATOM 2616 N N . LYS A 1 348 ? 18.125 13.643 -4.658 1.00 92.31 348 LYS A N 1
ATOM 2617 C CA . LYS A 1 348 ? 17.919 12.860 -5.890 1.00 92.31 348 LYS A CA 1
ATOM 2618 C C . LYS A 1 348 ? 18.617 11.493 -5.838 1.00 92.31 348 LYS A C 1
ATOM 2620 O O . LYS A 1 348 ? 18.047 10.508 -6.290 1.00 92.31 348 LYS A O 1
ATOM 2625 N N . ASN A 1 349 ? 19.804 11.428 -5.231 1.00 93.50 349 ASN A N 1
ATOM 2626 C CA . ASN A 1 349 ? 20.595 10.199 -5.139 1.00 93.50 349 ASN A CA 1
ATOM 2627 C C . ASN A 1 349 ? 19.893 9.095 -4.336 1.00 93.50 349 ASN A C 1
ATOM 2629 O O . ASN A 1 349 ? 19.934 7.947 -4.754 1.00 93.50 349 ASN A O 1
ATOM 2633 N N . ILE A 1 350 ? 19.217 9.421 -3.224 1.00 95.50 350 ILE A N 1
ATOM 2634 C CA . ILE A 1 350 ? 18.536 8.393 -2.417 1.00 95.50 350 ILE A CA 1
ATOM 2635 C C . ILE A 1 350 ? 17.271 7.874 -3.114 1.00 95.50 350 ILE A C 1
ATOM 2637 O O . ILE A 1 350 ? 16.967 6.689 -3.032 1.00 95.50 350 ILE A O 1
ATOM 2641 N N . LEU A 1 351 ? 16.552 8.739 -3.840 1.00 96.75 351 LEU A N 1
ATOM 2642 C CA . LEU A 1 351 ? 15.393 8.318 -4.638 1.00 96.75 351 LEU A CA 1
ATOM 2643 C C . LEU A 1 351 ? 15.818 7.455 -5.827 1.00 96.75 351 LEU A C 1
ATOM 2645 O O . LEU A 1 351 ? 15.153 6.472 -6.139 1.00 96.75 351 LEU A O 1
ATOM 2649 N N . GLN A 1 352 ? 16.949 7.797 -6.444 1.00 95.81 352 GLN A N 1
ATOM 2650 C CA . GLN A 1 352 ? 17.556 6.990 -7.491 1.00 95.81 352 GLN A CA 1
ATOM 2651 C C . GLN A 1 352 ? 17.986 5.612 -6.975 1.00 95.81 352 GLN A C 1
ATOM 2653 O O . GLN A 1 352 ? 17.613 4.609 -7.571 1.00 95.81 352 GLN A O 1
ATOM 2658 N N . GLU A 1 353 ? 18.712 5.554 -5.855 1.00 95.19 353 GLU A N 1
ATOM 2659 C CA . GLU A 1 353 ? 19.127 4.292 -5.225 1.00 95.19 353 GLU A CA 1
ATOM 2660 C C . GLU A 1 353 ? 17.900 3.416 -4.902 1.00 95.19 353 GLU A C 1
ATOM 2662 O O . GLU A 1 353 ? 17.870 2.230 -5.224 1.00 95.19 353 GLU A O 1
ATOM 2667 N N . ALA A 1 354 ? 16.834 4.016 -4.355 1.00 96.88 354 ALA A N 1
ATOM 2668 C CA . ALA A 1 354 ? 15.577 3.319 -4.090 1.00 96.88 354 ALA A CA 1
ATOM 2669 C C . ALA A 1 354 ? 14.913 2.772 -5.367 1.00 96.88 354 ALA A C 1
ATOM 2671 O O . ALA A 1 354 ? 14.441 1.638 -5.358 1.00 96.88 354 ALA A O 1
ATOM 2672 N N . TYR A 1 355 ? 14.883 3.545 -6.459 1.00 97.38 355 TYR A N 1
ATOM 2673 C CA . TYR A 1 355 ? 14.337 3.106 -7.750 1.00 97.38 355 TYR A CA 1
ATOM 2674 C C . TYR A 1 355 ? 15.136 1.945 -8.347 1.00 97.38 355 TYR A C 1
ATOM 2676 O O . TYR A 1 355 ? 14.555 0.957 -8.787 1.00 97.38 355 TYR A O 1
ATOM 2684 N N . GLU A 1 356 ? 16.467 2.028 -8.317 1.00 95.44 356 GLU A N 1
ATOM 2685 C CA . GLU A 1 356 ? 17.346 0.987 -8.853 1.00 95.44 356 GLU A CA 1
ATOM 2686 C C . GLU A 1 356 ? 17.185 -0.339 -8.102 1.00 95.44 356 GLU A C 1
ATOM 2688 O O . GLU A 1 356 ? 17.117 -1.399 -8.726 1.00 95.44 356 GLU A O 1
ATOM 2693 N N . HIS A 1 357 ? 17.066 -0.290 -6.773 1.00 96.06 357 HIS A N 1
ATOM 2694 C CA . HIS A 1 357 ? 16.812 -1.475 -5.955 1.00 96.06 357 HIS A CA 1
ATOM 2695 C C . HIS A 1 357 ? 15.383 -2.006 -6.079 1.00 96.06 357 HIS A C 1
ATOM 2697 O O . HIS A 1 357 ? 15.169 -3.204 -5.894 1.00 96.06 357 HIS A O 1
ATOM 2703 N N . ALA A 1 358 ? 14.409 -1.164 -6.434 1.00 97.00 358 ALA A N 1
ATOM 2704 C CA . ALA A 1 358 ? 13.017 -1.580 -6.575 1.00 97.00 358 ALA A CA 1
ATOM 2705 C C . ALA A 1 358 ? 12.816 -2.679 -7.632 1.00 97.00 358 ALA A C 1
ATOM 2707 O O . ALA A 1 358 ? 11.876 -3.465 -7.514 1.00 97.00 358 ALA A O 1
ATOM 2708 N N . ALA A 1 359 ? 13.727 -2.786 -8.606 1.00 96.00 359 ALA A N 1
ATOM 2709 C CA . ALA A 1 359 ? 13.742 -3.859 -9.599 1.00 96.00 359 ALA A CA 1
ATOM 2710 C C . ALA A 1 359 ? 13.885 -5.269 -8.987 1.00 96.00 359 ALA A C 1
ATOM 2712 O O . ALA A 1 359 ? 13.433 -6.247 -9.579 1.00 96.00 359 ALA A O 1
ATOM 2713 N N . GLU A 1 360 ? 14.491 -5.398 -7.803 1.00 96.19 360 GLU A N 1
ATOM 2714 C CA . GLU A 1 360 ? 14.669 -6.698 -7.132 1.00 96.19 360 GLU A CA 1
ATOM 2715 C C . GLU A 1 360 ? 13.595 -6.959 -6.058 1.00 96.19 360 GLU A C 1
ATOM 2717 O O . GLU A 1 360 ? 13.468 -8.068 -5.529 1.00 96.19 360 GLU A O 1
ATOM 2722 N N . LEU A 1 361 ? 12.784 -5.945 -5.738 1.00 95.69 361 LEU A N 1
ATOM 2723 C CA . LEU A 1 361 ? 11.735 -6.017 -4.716 1.00 95.69 361 LEU A CA 1
ATOM 2724 C C . LEU A 1 361 ? 10.404 -6.571 -5.246 1.00 95.69 361 LEU A C 1
ATOM 2726 O O . LEU A 1 361 ? 9.502 -6.844 -4.456 1.00 95.69 361 LEU A O 1
ATOM 2730 N N . THR A 1 362 ? 10.272 -6.769 -6.559 1.00 95.56 362 THR A N 1
ATOM 2731 C CA . THR A 1 362 ? 9.033 -7.226 -7.198 1.00 95.56 362 THR A CA 1
ATOM 2732 C C . THR A 1 362 ? 9.282 -8.355 -8.200 1.00 95.56 362 THR A C 1
ATOM 2734 O O . THR A 1 362 ? 10.303 -8.342 -8.885 1.00 95.56 362 THR A O 1
ATOM 2737 N N . PRO A 1 363 ? 8.357 -9.327 -8.329 1.00 93.94 363 PRO A N 1
ATOM 2738 C CA . PRO A 1 363 ? 8.387 -10.307 -9.412 1.00 93.94 363 PRO A CA 1
ATOM 2739 C C . PRO A 1 363 ? 7.783 -9.782 -10.731 1.00 93.94 363 PRO A C 1
ATOM 2741 O O . PRO A 1 363 ? 7.727 -10.530 -11.706 1.00 93.94 363 PRO A O 1
ATOM 2744 N N . LEU A 1 364 ? 7.258 -8.552 -10.760 1.00 94.88 364 LEU A N 1
ATOM 2745 C CA . LEU A 1 364 ? 6.570 -7.973 -11.919 1.00 94.88 364 LEU A CA 1
ATOM 2746 C C . LEU A 1 364 ? 7.551 -7.386 -12.937 1.00 94.88 364 LEU A C 1
ATOM 2748 O O . LEU A 1 364 ? 8.557 -6.787 -12.569 1.00 94.88 364 LEU A O 1
ATOM 2752 N N . LEU A 1 365 ? 7.220 -7.474 -14.226 1.00 94.31 365 LEU A N 1
ATOM 2753 C CA . LEU A 1 365 ? 7.894 -6.718 -15.282 1.00 94.31 365 LEU A CA 1
ATOM 2754 C C . LEU A 1 365 ? 7.369 -5.276 -15.308 1.00 94.31 365 LEU A C 1
ATOM 2756 O O . LEU A 1 365 ? 6.553 -4.917 -16.149 1.00 94.31 365 LEU A O 1
ATOM 2760 N N . CYS A 1 366 ? 7.848 -4.453 -14.379 1.00 95.38 366 CYS A N 1
ATOM 2761 C CA . CYS A 1 366 ? 7.569 -3.016 -14.301 1.00 95.38 366 CYS A CA 1
ATOM 2762 C C . CYS A 1 366 ? 8.769 -2.171 -14.784 1.00 95.38 366 CYS A C 1
ATOM 2764 O O . CYS A 1 366 ? 9.848 -2.718 -15.007 1.00 95.38 366 CYS A O 1
ATOM 2766 N N . PRO A 1 367 ? 8.645 -0.843 -14.952 1.00 96.94 367 PRO A N 1
ATOM 2767 C CA . PRO A 1 367 ? 9.720 -0.002 -15.490 1.00 96.94 367 PRO A CA 1
ATOM 2768 C C . PRO A 1 367 ? 11.093 -0.101 -14.803 1.00 96.94 367 PRO A C 1
ATOM 2770 O O . PRO A 1 367 ? 12.063 -0.244 -15.542 1.00 96.94 367 PRO A O 1
ATOM 2773 N N . PRO A 1 368 ? 11.234 -0.142 -13.459 1.00 96.81 368 PRO A N 1
ATOM 2774 C CA . PRO A 1 368 ? 12.532 -0.418 -12.832 1.00 96.81 368 PRO A CA 1
ATOM 2775 C C . PRO A 1 368 ? 13.139 -1.750 -13.293 1.00 96.81 368 PRO A C 1
ATOM 2777 O O . PRO A 1 368 ? 14.337 -1.844 -13.554 1.00 96.81 368 PRO A O 1
ATOM 2780 N N . VAL A 1 369 ? 12.303 -2.783 -13.432 1.00 95.81 369 VAL A N 1
ATOM 2781 C CA . VAL A 1 369 ? 12.719 -4.104 -13.914 1.00 95.81 369 VAL A CA 1
ATOM 2782 C C . VAL A 1 369 ? 13.086 -4.053 -15.391 1.00 95.81 369 VAL A C 1
ATOM 2784 O O . VAL A 1 369 ? 14.128 -4.568 -15.768 1.00 95.81 369 VAL A O 1
ATOM 2787 N N . LEU A 1 370 ? 12.289 -3.401 -16.234 1.00 95.19 370 LEU A N 1
ATOM 2788 C CA . LEU A 1 370 ? 12.593 -3.249 -17.657 1.00 95.19 370 LEU A CA 1
ATOM 2789 C C . LEU A 1 370 ? 13.898 -2.477 -17.871 1.00 95.19 370 LEU A C 1
ATOM 2791 O O . LEU A 1 370 ? 14.738 -2.914 -18.646 1.00 95.19 370 LEU A O 1
ATOM 2795 N N . GLU A 1 371 ? 14.113 -1.381 -17.145 1.00 95.81 371 GLU A N 1
ATOM 2796 C CA . GLU A 1 371 ? 15.370 -0.635 -17.195 1.00 95.81 371 GLU A CA 1
ATOM 2797 C C . GLU A 1 371 ? 16.569 -1.484 -16.768 1.00 95.81 371 GLU A C 1
ATOM 2799 O O . GLU A 1 371 ? 17.618 -1.397 -17.407 1.00 95.81 371 GLU A O 1
ATOM 2804 N N . ARG A 1 372 ? 16.421 -2.345 -15.749 1.00 94.06 372 ARG A N 1
ATOM 2805 C CA . ARG A 1 372 ? 17.445 -3.343 -15.405 1.00 94.06 372 ARG A CA 1
ATOM 2806 C C . ARG A 1 372 ? 17.712 -4.265 -16.590 1.00 94.06 372 ARG A C 1
ATOM 2808 O O . ARG A 1 372 ? 18.852 -4.408 -17.006 1.00 94.06 372 ARG A O 1
ATOM 2815 N N . GLU A 1 373 ? 16.674 -4.893 -17.134 1.00 93.00 373 GLU A N 1
ATOM 2816 C CA . GLU A 1 373 ? 16.793 -5.853 -18.241 1.00 93.00 373 GLU A CA 1
ATOM 2817 C C . GLU A 1 373 ? 17.396 -5.228 -19.509 1.00 93.00 373 GLU A C 1
ATOM 2819 O O . GLU A 1 373 ? 18.074 -5.908 -20.273 1.00 93.00 373 GLU A O 1
ATOM 2824 N N . PHE A 1 374 ? 17.184 -3.930 -19.715 1.00 93.00 374 PHE A N 1
ATOM 2825 C CA . PHE A 1 374 ? 17.688 -3.168 -20.855 1.00 93.00 374 PHE A CA 1
ATOM 2826 C C . PHE A 1 374 ? 19.069 -2.536 -20.627 1.00 93.00 374 PHE A C 1
ATOM 2828 O O . PHE A 1 374 ? 19.606 -1.919 -21.548 1.00 93.00 374 PHE A O 1
ATOM 2835 N N . GLY A 1 375 ? 19.659 -2.685 -19.436 1.00 91.69 375 GLY A N 1
ATOM 2836 C CA . GLY A 1 375 ? 20.969 -2.117 -19.101 1.00 91.69 375 GLY A CA 1
ATOM 2837 C C . GLY A 1 375 ? 20.963 -0.591 -18.983 1.00 91.69 375 GLY A C 1
ATOM 2838 O O . GLY A 1 375 ? 21.918 0.067 -19.407 1.00 91.69 375 GLY A O 1
ATOM 2839 N N . LEU A 1 376 ? 19.872 -0.036 -18.450 1.00 91.94 376 LEU A N 1
ATOM 2840 C CA . LEU A 1 376 ? 19.622 1.403 -18.305 1.00 91.94 376 LEU A CA 1
ATOM 2841 C C . LEU A 1 376 ? 19.788 1.920 -16.864 1.00 91.94 376 LEU A C 1
ATOM 2843 O O . LEU A 1 376 ? 19.715 3.129 -16.640 1.00 91.94 376 LEU A O 1
ATOM 2847 N N . LEU A 1 377 ? 20.006 1.035 -15.884 1.00 85.88 377 LEU A N 1
ATOM 2848 C CA . LEU A 1 377 ? 20.231 1.407 -14.481 1.00 85.88 377 LEU A CA 1
ATOM 2849 C C . LEU A 1 377 ? 21.721 1.641 -14.183 1.00 85.88 377 LEU A C 1
ATOM 2851 O O . LEU A 1 377 ? 22.582 0.945 -14.718 1.00 85.88 377 LEU A O 1
ATOM 2855 N N . ARG A 1 378 ? 22.037 2.582 -13.275 1.00 70.31 378 ARG A N 1
ATOM 2856 C CA . ARG A 1 378 ? 23.437 2.929 -12.953 1.00 70.31 378 ARG A CA 1
ATOM 2857 C C . ARG A 1 378 ? 24.152 1.918 -12.073 1.00 70.31 378 ARG A C 1
ATOM 2859 O O . ARG A 1 378 ? 25.367 1.800 -12.186 1.00 70.31 378 ARG A O 1
ATOM 2866 N N . CYS A 1 379 ? 23.433 1.192 -11.212 1.00 57.19 379 CYS A N 1
ATOM 2867 C CA . CYS A 1 379 ? 24.017 0.162 -10.342 1.00 57.19 379 CYS A CA 1
ATOM 2868 C C . CYS A 1 379 ? 24.879 -0.865 -11.114 1.00 57.19 379 CYS A C 1
ATOM 2870 O O . CYS A 1 379 ? 25.764 -1.494 -10.541 1.00 57.19 379 CYS A O 1
ATOM 2872 N N . ASP A 1 380 ? 24.672 -0.977 -12.429 1.00 52.53 380 ASP A N 1
ATOM 2873 C CA . ASP A 1 380 ? 25.392 -1.887 -13.311 1.00 52.53 380 ASP A CA 1
ATOM 2874 C C . ASP A 1 380 ? 26.656 -1.286 -13.966 1.00 52.53 380 ASP A C 1
ATOM 2876 O O . ASP A 1 380 ? 27.481 -2.030 -14.493 1.00 52.53 380 ASP A O 1
ATOM 2880 N N . GLU A 1 381 ? 26.859 0.036 -13.912 1.00 49.62 381 GLU A N 1
ATOM 2881 C CA . GLU A 1 381 ? 28.071 0.703 -14.430 1.00 49.62 381 GLU A CA 1
ATOM 2882 C C . GLU A 1 381 ? 29.279 0.522 -13.495 1.00 49.62 381 GLU A C 1
ATOM 2884 O O . GLU A 1 381 ? 30.421 0.546 -13.945 1.00 49.62 381 GLU A O 1
ATOM 2889 N N . CYS A 1 382 ? 29.043 0.264 -12.205 1.00 40.06 382 CYS A N 1
ATOM 2890 C CA . CYS A 1 382 ? 30.094 -0.042 -11.228 1.00 40.06 382 CYS A CA 1
ATOM 2891 C C . CYS A 1 382 ? 30.574 -1.507 -11.277 1.00 40.06 382 CYS A C 1
ATOM 2893 O O . CYS A 1 382 ? 31.546 -1.845 -10.604 1.00 40.06 382 CYS A O 1
ATOM 2895 N N . ALA A 1 383 ? 29.892 -2.380 -12.028 1.00 37.62 383 ALA A N 1
ATOM 2896 C CA . ALA A 1 383 ? 30.147 -3.824 -12.062 1.00 37.62 383 ALA A CA 1
ATOM 2897 C C . ALA A 1 383 ? 30.963 -4.291 -13.282 1.00 37.62 383 ALA A C 1
ATOM 2899 O O . ALA A 1 383 ? 31.271 -5.478 -13.396 1.00 37.62 383 ALA A O 1
ATOM 2900 N N . LEU A 1 384 ? 31.327 -3.381 -14.189 1.00 33.62 384 LEU A N 1
ATOM 2901 C CA . LEU A 1 384 ? 32.206 -3.679 -15.316 1.00 33.62 384 LEU A CA 1
ATOM 2902 C C . LEU A 1 384 ? 33.635 -3.229 -14.976 1.00 33.62 384 LEU A C 1
ATOM 2904 O O . LEU A 1 384 ? 33.892 -2.024 -14.958 1.00 33.62 384 LEU A O 1
ATOM 2908 N N . PRO A 1 385 ? 34.590 -4.144 -14.727 1.00 34.31 385 PRO A N 1
ATOM 2909 C CA . PRO A 1 385 ? 35.973 -3.809 -15.007 1.00 34.31 385 PRO A CA 1
ATOM 2910 C C . PRO A 1 385 ? 36.093 -3.652 -16.527 1.00 34.31 385 PRO A C 1
ATOM 2912 O O . PRO A 1 385 ? 35.641 -4.517 -17.281 1.00 34.31 385 PRO A O 1
ATOM 2915 N N . VAL A 1 386 ? 36.646 -2.517 -16.955 1.00 34.72 386 VAL A N 1
ATOM 2916 C CA . VAL A 1 386 ? 37.162 -2.340 -18.320 1.00 34.72 386 VAL A CA 1
ATOM 2917 C C . VAL A 1 386 ? 38.207 -3.409 -18.610 1.00 34.72 386 VAL A C 1
ATOM 2919 O O . VAL A 1 386 ? 39.031 -3.667 -17.699 1.00 34.72 386 VAL A O 1
#

Secondary structure (DSSP, 8-state):
-HHHHHHHHHHHTT---EEE-S-GGGHHHHHHTT-SSSEEEEEEETTS-HHHHHHHHHHTGGG-PEEEEE-TT--GGGGGGS-TTEEEEEEEHHHHHHHHHHHHHHH-SEEEEE-SSS--TTTS-SB--TTSTTTT-B-PPPSEEE--TTTTTTTHHHHHHHHHHHHHHHHHHHHHHHHH--------HHHHHHHHH--SSHHHHHHHHHHHHHHHHHHTTSPPPHHHHHHHHHHHHH---HHHHHHHHHHHHHHHHHHHHHH----SS----HHHHHHHHHHHHTS-HHHHTTT--PPPHHHHHHHHHHHHHHHHHHHHHHHHHHHHHHHHHHHHHHTTPPPP---HHHHHHHHHHHTTS-SS--HHHHHHHTT--GGGGGG---

Sequence (386 aa):
MCFSELDAAISAAGLPTRVRFCAAESAAQILQAAVPYGKVVLISEEGSDFALVSRLRESLREFRPVSVVLGKADGFAGLFSLADDIRAAVGVGARGALAARFFVTLRGGYSCAVPLSPCAGGIFEAEAPADTGWAGYPLKSADFVVADGERMRGRAAEVLAECSLAALCAEDIEIDAVFSRDRKTFDFRTPAEIALAAELTADGAKQLFCASALFQIALRGAPAFACTEAARALQKKTFRSLSACSLALFCYFTERYAELFRAGDPRDYYVPAYAERVKCCAAWAGCGEKQLFKNVRVPTAAESFRRAAVFAECRNKLQTSAQLLQSYAEKLRAKYYAAGGERPNFGKNILQEAYEHAAELTPLLCPPVLEREFGLLRCDECALPV

Foldseek 3Di:
DLVVVLVVLCVVLVALEDEDADDPLCVLVVVVVVDVAFAEEEEEEPPPPPVSSVSNCVSNVRRVYHYDYDYPPDALPVVVVDDLRHQAYEAEAQVRLLSRQVSCVVNNHAYEYEHQALACHSAQAQFDPPPHPGGRHGTRHHNYYHYHLVRRLPPLLLLLLQLLVLLVVVLLQVLLCLLVVDHDDQDSPVLLVLSLVQDSGSVSSPSSSSSNSSNNSSVRPDWFALLQLLLLLLCVVPVDDSSLSSLVLSQVQLVLLLCCLVPNDFDPDDFFPLLVLLVLLCVSSVHDSVVLVVLDDGDDPVSLVVSVVSSVVCSVVSNVSSVVSNVSSVSSVVVSVVSVHDNRDDDPVSSLSSLCSSLSRGSTPGSSVSCSSRVNRPVCVVVDDD